Protein AF-0000000080309368 (afdb_homodimer)

Structure (mmCIF, N/CA/C/O backbone):
data_AF-0000000080309368-model_v1
#
loop_
_entity.id
_entity.type
_entity.pdbx_description
1 polymer 'Probable queuosine precursor transporter'
#
loop_
_atom_site.group_PDB
_atom_site.id
_atom_site.type_symbol
_atom_site.label_atom_id
_atom_site.label_alt_id
_atom_site.label_comp_id
_atom_site.label_asym_id
_atom_site.label_entity_id
_atom_site.label_seq_id
_atom_site.pdbx_PDB_ins_code
_atom_site.Cartn_x
_atom_site.Cartn_y
_atom_site.Cartn_z
_atom_site.occupancy
_atom_site.B_iso_or_equiv
_atom_site.auth_seq_id
_atom_site.auth_comp_id
_atom_site.auth_asym_id
_atom_site.auth_atom_id
_atom_site.pdbx_PDB_model_num
ATOM 1 N N . MET A 1 1 ? -12.594 23.281 9.625 1 36.22 1 MET A N 1
ATOM 2 C CA . MET A 1 1 ? -12.211 22.172 8.75 1 36.22 1 MET A CA 1
ATOM 3 C C . MET A 1 1 ? -10.727 21.844 8.906 1 36.22 1 MET A C 1
ATOM 5 O O . MET A 1 1 ? -9.898 22.75 9.031 1 36.22 1 MET A O 1
ATOM 9 N N . LEU A 1 2 ? -10.406 20.797 9.516 1 49.03 2 LEU A N 1
ATOM 10 C CA . LEU A 1 2 ? -8.953 20.719 9.422 1 49.03 2 LEU A CA 1
ATOM 11 C C . LEU A 1 2 ? -8.477 21.188 8.055 1 49.03 2 LEU A C 1
ATOM 13 O O . LEU A 1 2 ? -8.789 20.562 7.035 1 49.03 2 LEU A O 1
ATOM 17 N N . ARG A 1 3 ? -8.422 22.391 7.801 1 61.38 3 ARG A N 1
ATOM 18 C CA . ARG A 1 3 ? -7.91 22.984 6.57 1 61.38 3 ARG A CA 1
ATOM 19 C C . ARG A 1 3 ? -6.43 22.672 6.391 1 61.38 3 ARG A C 1
ATOM 21 O O . ARG A 1 3 ? -5.586 23.203 7.109 1 61.38 3 ARG A O 1
ATOM 28 N N . PHE A 1 4 ? -6.262 21.516 5.895 1 68.56 4 PHE A N 1
ATOM 29 C CA . PHE A 1 4 ? -4.875 21.25 5.551 1 68.56 4 PHE A CA 1
ATOM 30 C C . PHE A 1 4 ? -4.375 22.234 4.496 1 68.56 4 PHE A C 1
ATOM 32 O O . PHE A 1 4 ? -5.074 22.516 3.521 1 68.56 4 PHE A O 1
ATOM 39 N N . SER A 1 5 ? -3.322 22.891 4.891 1 76.44 5 SER A N 1
ATOM 40 C CA . SER A 1 5 ? -2.684 23.734 3.881 1 76.44 5 SER A CA 1
ATOM 41 C C . SER A 1 5 ? -2.354 22.922 2.627 1 76.44 5 SER A C 1
ATOM 43 O O . SER A 1 5 ? -2.289 21.703 2.672 1 76.44 5 SER A O 1
ATOM 45 N N . THR A 1 6 ? -2.316 23.562 1.564 1 79.94 6 THR A N 1
ATOM 46 C CA . THR A 1 6 ? -1.952 22.922 0.301 1 79.94 6 THR A CA 1
ATOM 47 C C . THR A 1 6 ? -0.625 22.188 0.431 1 79.94 6 THR A C 1
ATOM 49 O O . THR A 1 6 ? -0.449 21.109 -0.149 1 79.94 6 THR A O 1
ATOM 52 N N . ARG A 1 7 ? 0.236 22.734 1.242 1 81.56 7 ARG A N 1
ATOM 53 C CA . ARG A 1 7 ? 1.543 22.109 1.455 1 81.56 7 ARG A CA 1
ATOM 54 C C . ARG A 1 7 ? 1.411 20.781 2.193 1 81.56 7 ARG A C 1
ATOM 56 O O . ARG A 1 7 ? 2.084 19.812 1.851 1 81.56 7 ARG A O 1
ATOM 63 N N . HIS A 1 8 ? 0.5 20.75 3.131 1 84.31 8 HIS A N 1
ATOM 64 C CA . HIS A 1 8 ? 0.287 19.531 3.902 1 84.31 8 HIS A CA 1
ATOM 65 C C . HIS A 1 8 ? -0.419 18.469 3.07 1 84.31 8 HIS A C 1
ATOM 67 O O . HIS A 1 8 ? -0.085 17.281 3.154 1 84.31 8 HIS A O 1
ATOM 73 N N . GLN A 1 9 ? -1.271 18.938 2.301 1 87.62 9 GLN A N 1
ATOM 74 C CA . GLN A 1 9 ? -1.996 18.016 1.432 1 87.62 9 GLN A CA 1
ATOM 75 C C . GLN A 1 9 ? -1.067 17.406 0.393 1 87.62 9 GLN A C 1
ATOM 77 O O . GLN A 1 9 ? -1.176 16.203 0.089 1 87.62 9 GLN A O 1
ATOM 82 N N . LEU A 1 10 ? -0.213 18.25 -0.104 1 89.69 10 LEU A N 1
ATOM 83 C CA . LEU A 1 10 ? 0.753 17.75 -1.071 1 89.69 10 LEU A CA 1
ATOM 84 C C . LEU A 1 10 ? 1.652 16.688 -0.439 1 89.69 10 LEU A C 1
ATOM 86 O O . LEU A 1 10 ? 1.888 15.633 -1.03 1 89.69 10 LEU A O 1
ATOM 90 N N . PHE A 1 11 ? 2.129 16.953 0.751 1 92.31 11 PHE A N 1
ATOM 91 C CA . PHE A 1 11 ? 2.988 16 1.437 1 92.31 11 PHE A CA 1
ATOM 92 C C . PHE A 1 11 ? 2.25 14.695 1.689 1 92.31 11 PHE A C 1
ATOM 94 O O . PHE A 1 11 ? 2.812 13.609 1.507 1 92.31 11 PHE A O 1
ATOM 101 N N . LEU A 1 12 ? 1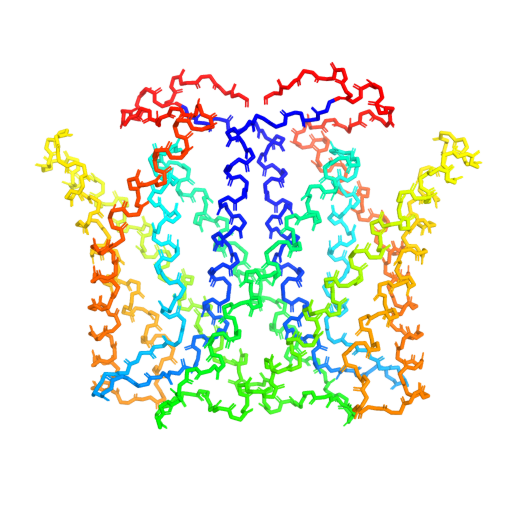.004 14.805 2.045 1 94.19 12 LEU A N 1
ATOM 102 C CA . LEU A 1 12 ? 0.164 13.641 2.301 1 94.19 12 LEU A CA 1
ATOM 103 C C . LEU A 1 12 ? 0.05 12.773 1.054 1 94.19 12 LEU A C 1
ATOM 105 O O . LEU A 1 12 ? 0.219 11.555 1.126 1 94.19 12 LEU A O 1
ATOM 109 N N . VAL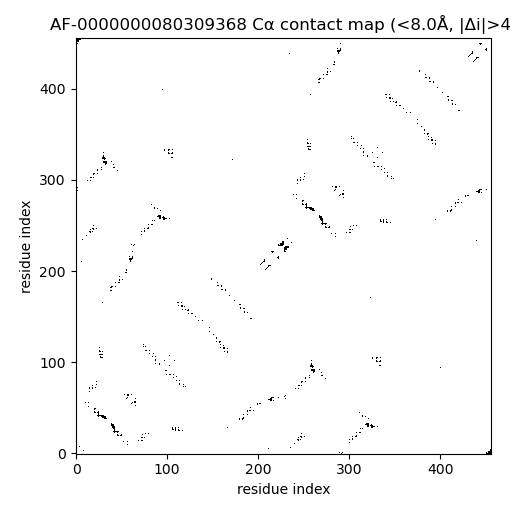 A 1 13 ? -0.15 13.352 -0.041 1 95.25 13 VAL A N 1
ATOM 110 C CA . VAL A 1 13 ? -0.325 12.633 -1.298 1 95.25 13 VAL A CA 1
ATOM 111 C C . VAL A 1 13 ? 1.005 12.023 -1.732 1 95.25 13 VAL A C 1
ATOM 113 O O . VAL A 1 13 ? 1.046 10.883 -2.209 1 95.25 13 VAL A O 1
ATOM 116 N N . LEU A 1 14 ? 2.059 12.781 -1.56 1 95.25 14 LEU A N 1
ATOM 117 C CA . LEU A 1 14 ? 3.379 12.281 -1.93 1 95.25 14 LEU A CA 1
ATOM 118 C C . LEU A 1 14 ? 3.758 11.062 -1.09 1 95.25 14 LEU A C 1
ATOM 120 O O . LEU A 1 14 ? 4.293 10.086 -1.614 1 95.25 14 LEU A O 1
ATOM 124 N N . VAL A 1 15 ? 3.439 11.07 0.188 1 96.5 15 VAL A N 1
ATOM 125 C CA . VAL A 1 15 ? 3.742 9.953 1.078 1 96.5 15 VAL A CA 1
ATOM 126 C C . VAL A 1 15 ? 2.893 8.742 0.695 1 96.5 15 VAL A C 1
ATOM 128 O O . VAL A 1 15 ? 3.396 7.617 0.636 1 96.5 15 VAL A O 1
ATOM 131 N N . ALA A 1 16 ? 1.625 8.969 0.427 1 98.06 16 ALA A N 1
ATOM 132 C CA . ALA A 1 16 ? 0.746 7.871 0.031 1 98.06 16 ALA A CA 1
ATOM 133 C C . ALA A 1 16 ? 1.231 7.219 -1.259 1 98.06 16 ALA A C 1
ATOM 135 O O . ALA A 1 16 ? 1.223 5.992 -1.381 1 98.06 16 ALA A O 1
ATOM 136 N N . LEU A 1 17 ? 1.638 8.07 -2.186 1 97.5 17 LEU A N 1
ATOM 137 C CA . LEU A 1 17 ? 2.152 7.566 -3.455 1 97.5 17 LEU A CA 1
ATOM 138 C C . LEU A 1 17 ? 3.436 6.766 -3.244 1 97.5 17 LEU A C 1
ATOM 140 O O . LEU A 1 17 ? 3.617 5.707 -3.844 1 97.5 17 LEU A O 1
ATOM 144 N N . PHE A 1 18 ? 4.285 7.285 -2.412 1 96.62 18 PHE A N 1
ATOM 145 C CA . PHE A 1 18 ? 5.535 6.598 -2.111 1 96.62 18 PHE A CA 1
ATOM 146 C C . PHE A 1 18 ? 5.27 5.238 -1.478 1 96.62 18 PHE A C 1
ATOM 148 O O . PHE A 1 18 ? 5.832 4.227 -1.904 1 96.62 18 PHE A O 1
ATOM 155 N N . VAL A 1 19 ? 4.418 5.191 -0.479 1 97.62 19 VAL A N 1
ATOM 156 C CA . VAL A 1 19 ? 4.078 3.955 0.22 1 97.62 19 VAL A CA 1
ATOM 157 C C . VAL A 1 19 ? 3.498 2.945 -0.767 1 97.62 19 VAL A C 1
ATOM 159 O O . VAL A 1 19 ? 3.873 1.771 -0.757 1 97.62 19 VAL A O 1
ATOM 162 N N . THR A 1 20 ? 2.625 3.396 -1.609 1 98.06 20 THR A N 1
ATOM 163 C CA . THR A 1 20 ? 1.987 2.525 -2.59 1 98.06 20 THR A CA 1
ATOM 164 C C . THR A 1 20 ? 3.021 1.937 -3.545 1 98.06 20 THR A C 1
ATOM 166 O O . THR A 1 20 ? 3.039 0.726 -3.779 1 98.06 20 THR A O 1
ATOM 169 N N . CYS A 1 21 ? 3.887 2.777 -4.055 1 96.88 21 CYS A N 1
ATOM 170 C CA . CYS A 1 21 ? 4.914 2.322 -4.984 1 96.88 21 CYS A CA 1
ATOM 171 C C . CYS A 1 21 ? 5.867 1.343 -4.312 1 96.88 21 CYS A C 1
ATOM 173 O O . CYS A 1 21 ? 6.238 0.326 -4.902 1 96.88 21 CYS A O 1
ATOM 175 N N . LEU A 1 22 ? 6.25 1.669 -3.113 1 95.75 22 LEU A N 1
ATOM 176 C CA . LEU A 1 22 ? 7.152 0.814 -2.348 1 95.75 22 LEU A CA 1
ATOM 177 C C . LEU A 1 22 ? 6.531 -0.559 -2.113 1 95.75 22 LEU A C 1
ATOM 179 O O . LEU A 1 22 ? 7.184 -1.583 -2.33 1 95.75 22 LEU A O 1
ATOM 183 N N . LEU A 1 23 ? 5.281 -0.583 -1.662 1 97.38 23 LEU A N 1
ATOM 184 C CA . LEU A 1 23 ? 4.594 -1.838 -1.384 1 97.38 23 LEU A CA 1
ATOM 185 C C . LEU A 1 23 ? 4.445 -2.67 -2.652 1 97.38 23 LEU A C 1
ATOM 187 O O . LEU A 1 23 ? 4.762 -3.863 -2.658 1 97.38 23 LEU A O 1
ATOM 191 N N . VAL A 1 24 ? 3.982 -2.031 -3.727 1 97.56 24 VAL A N 1
ATOM 192 C CA . VAL A 1 24 ? 3.773 -2.76 -4.973 1 97.56 24 VAL A CA 1
ATOM 193 C C . VAL A 1 24 ? 5.105 -3.299 -5.488 1 97.56 24 VAL A C 1
ATOM 195 O O . VAL A 1 24 ? 5.191 -4.445 -5.934 1 97.56 24 VAL A O 1
ATOM 198 N N . ALA A 1 25 ? 6.133 -2.486 -5.414 1 96.56 25 ALA A N 1
ATOM 199 C CA . ALA A 1 25 ? 7.457 -2.902 -5.875 1 96.56 25 ALA A CA 1
ATOM 200 C C . ALA A 1 25 ? 7.898 -4.188 -5.176 1 96.56 25 ALA A C 1
ATOM 202 O O . ALA A 1 25 ? 8.312 -5.145 -5.832 1 96.56 25 ALA A O 1
ATOM 203 N N . ASP A 1 26 ? 7.809 -4.238 -3.875 1 96.94 26 ASP A N 1
ATOM 204 C CA . ASP A 1 26 ? 8.266 -5.391 -3.105 1 96.94 26 ASP A CA 1
ATOM 205 C C . ASP A 1 26 ? 7.371 -6.602 -3.348 1 96.94 26 ASP A C 1
ATOM 207 O O . ASP A 1 26 ? 7.844 -7.742 -3.34 1 96.94 26 ASP A O 1
ATOM 211 N N . ILE A 1 27 ? 6.109 -6.352 -3.594 1 97.56 27 ILE A N 1
ATOM 212 C CA . ILE A 1 27 ? 5.145 -7.434 -3.746 1 97.56 27 ILE A CA 1
ATOM 213 C C . ILE A 1 27 ? 5.348 -8.117 -5.094 1 97.56 27 ILE A C 1
ATOM 215 O O . ILE A 1 27 ? 5.254 -9.344 -5.191 1 97.56 27 ILE A O 1
ATOM 219 N N . VAL A 1 28 ? 5.668 -7.344 -6.152 1 97.69 28 VAL A N 1
ATOM 220 C CA . VAL A 1 28 ? 5.742 -7.926 -7.488 1 97.69 28 VAL A CA 1
ATOM 221 C C . VAL A 1 28 ? 7.191 -8.273 -7.82 1 97.69 28 VAL A C 1
ATOM 223 O O . VAL A 1 28 ? 7.477 -8.836 -8.883 1 97.69 28 VAL A O 1
ATOM 226 N N . ALA A 1 29 ? 8.109 -7.992 -6.961 1 96.62 29 ALA A N 1
ATOM 227 C CA . ALA A 1 29 ? 9.539 -8.008 -7.262 1 96.62 29 ALA A CA 1
ATOM 228 C C . ALA A 1 29 ? 10.039 -9.438 -7.484 1 96.62 29 ALA A C 1
ATOM 230 O O . ALA A 1 29 ? 11.148 -9.641 -7.984 1 96.62 29 ALA A O 1
ATOM 231 N N . GLY A 1 30 ? 9.289 -10.422 -7.18 1 96.81 30 GLY A N 1
ATOM 232 C CA . GLY A 1 30 ? 9.688 -11.805 -7.371 1 96.81 30 GLY A CA 1
ATOM 233 C C . GLY A 1 30 ? 9.711 -12.227 -8.828 1 96.81 30 GLY A C 1
ATOM 234 O O . GLY A 1 30 ? 10.328 -13.227 -9.188 1 96.81 30 GLY A O 1
ATOM 235 N N . LYS A 1 31 ? 9 -11.516 -9.609 1 97.56 31 LYS A N 1
ATOM 236 C CA . LYS A 1 31 ? 9.039 -11.758 -11.055 1 97.56 31 LYS A CA 1
ATOM 237 C C . LYS A 1 31 ? 10.164 -10.969 -11.711 1 97.56 31 LYS A C 1
ATOM 239 O O . LYS A 1 31 ? 10.336 -9.773 -11.445 1 97.56 31 LYS A O 1
ATOM 244 N N . TYR A 1 32 ? 10.914 -11.68 -12.516 1 97.56 32 TYR A N 1
ATOM 245 C CA . TYR A 1 32 ? 11.992 -11.062 -13.273 1 97.56 32 TYR A CA 1
ATOM 246 C C . TYR A 1 32 ? 11.695 -11.086 -14.766 1 97.56 32 TYR A C 1
ATOM 248 O O . TYR A 1 32 ? 11.102 -12.047 -15.273 1 97.56 32 TYR A O 1
ATOM 256 N N . PHE A 1 33 ? 12.031 -10.062 -15.438 1 96 33 PHE A N 1
ATOM 257 C CA . PHE A 1 33 ? 11.852 -10.008 -16.891 1 96 33 PHE A CA 1
ATOM 258 C C . PHE A 1 33 ? 13.188 -9.789 -17.578 1 96 33 PHE A C 1
ATOM 260 O O . PHE A 1 33 ? 14.164 -9.367 -16.953 1 96 33 PHE A O 1
ATOM 267 N N . GLN A 1 34 ? 13.18 -10.141 -18.828 1 91.44 34 GLN A N 1
ATOM 268 C CA . GLN A 1 34 ? 14.422 -10.086 -19.594 1 91.44 34 GLN A CA 1
ATOM 269 C C . GLN A 1 34 ? 14.32 -9.07 -20.719 1 91.44 34 GLN A C 1
ATOM 271 O O . GLN A 1 34 ? 13.297 -8.984 -21.406 1 91.44 34 GLN A O 1
ATOM 276 N N . VAL A 1 35 ? 15.289 -8.164 -20.812 1 86.31 35 VAL A N 1
ATOM 277 C CA . VAL A 1 35 ? 15.477 -7.254 -21.938 1 86.31 35 VAL A CA 1
ATOM 278 C C . VAL A 1 35 ? 16.812 -7.559 -22.625 1 86.31 35 VAL A C 1
ATOM 280 O O . VAL A 1 35 ? 17.859 -7.098 -22.188 1 86.31 35 VAL A O 1
ATOM 283 N N . GLY A 1 36 ? 16.719 -8.297 -23.781 1 86.38 36 GLY A N 1
ATOM 284 C CA . GLY A 1 36 ? 17.938 -8.82 -24.375 1 86.38 36 GLY A CA 1
ATOM 285 C C . GLY A 1 36 ? 18.703 -9.75 -23.438 1 86.38 36 GLY A C 1
ATOM 286 O O . GLY A 1 36 ? 18.141 -10.719 -22.938 1 86.38 36 GLY A O 1
ATOM 287 N N . ALA A 1 37 ? 19.969 -9.352 -23.109 1 85.19 37 ALA A N 1
ATOM 288 C CA . ALA A 1 37 ? 20.797 -10.172 -22.234 1 85.19 37 ALA A CA 1
ATOM 289 C C . ALA A 1 37 ? 20.672 -9.711 -20.781 1 85.19 37 ALA A C 1
ATOM 291 O O . ALA A 1 37 ? 21.219 -10.336 -19.875 1 85.19 37 ALA A O 1
ATOM 292 N N . LEU A 1 38 ? 19.812 -8.805 -20.547 1 90.19 38 LEU A N 1
ATOM 293 C CA . LEU A 1 38 ? 19.719 -8.211 -19.219 1 90.19 38 LEU A CA 1
ATOM 294 C C . LEU A 1 38 ? 18.469 -8.688 -18.5 1 90.19 38 LEU A C 1
ATOM 296 O O . LEU A 1 38 ? 17.406 -8.844 -19.125 1 90.19 38 LEU A O 1
ATOM 300 N N . GLU A 1 39 ? 18.641 -9.086 -17.281 1 94.69 39 GLU A N 1
ATOM 301 C CA . GLU A 1 39 ? 17.547 -9.531 -16.422 1 94.69 39 GLU A CA 1
ATOM 302 C C . GLU A 1 39 ? 17.406 -8.633 -15.203 1 94.69 39 GLU A C 1
ATOM 304 O O . GLU A 1 39 ? 18.406 -8.227 -14.602 1 94.69 39 GLU A O 1
ATOM 309 N N . MET A 1 40 ? 16.219 -8.297 -14.922 1 94.69 40 MET A N 1
ATOM 310 C CA . MET A 1 40 ? 15.992 -7.48 -13.734 1 94.69 40 MET A CA 1
ATOM 311 C C . MET A 1 40 ? 14.602 -7.738 -13.156 1 94.69 40 MET A C 1
ATOM 313 O O . MET A 1 40 ? 13.727 -8.273 -13.836 1 94.69 40 MET A O 1
ATOM 317 N N . SER A 1 41 ? 14.453 -7.375 -11.93 1 96.31 41 SER A N 1
ATOM 318 C CA . SER A 1 41 ? 13.188 -7.555 -11.227 1 96.31 41 SER A CA 1
ATOM 319 C C . SER A 1 41 ? 12.117 -6.613 -11.766 1 96.31 41 SER A C 1
ATOM 321 O O . SER A 1 41 ? 12.398 -5.453 -12.078 1 96.31 41 SER A O 1
ATOM 323 N N . VAL A 1 42 ? 10.891 -7.125 -11.836 1 95.88 42 VAL A N 1
ATOM 324 C CA . VAL A 1 42 ? 9.766 -6.305 -12.258 1 95.88 42 VAL A CA 1
ATOM 325 C C . VAL A 1 42 ? 9.547 -5.168 -11.266 1 95.88 42 VAL A C 1
ATOM 327 O O . VAL A 1 42 ? 9.031 -4.109 -11.633 1 95.88 42 VAL A O 1
ATOM 330 N N . GLY A 1 43 ? 9.977 -5.332 -10.055 1 94.19 43 GLY A N 1
ATOM 331 C CA . GLY A 1 43 ? 9.859 -4.293 -9.039 1 94.19 43 GLY A CA 1
ATOM 332 C C . GLY A 1 43 ? 10.617 -3.029 -9.398 1 94.19 43 GLY A C 1
ATOM 333 O O . GLY A 1 43 ? 10.297 -1.948 -8.891 1 94.19 43 GLY A O 1
ATOM 334 N N . THR A 1 44 ? 11.625 -3.143 -10.25 1 90.88 44 THR A N 1
ATOM 335 C CA . THR A 1 44 ? 12.477 -2.01 -10.602 1 90.88 44 THR A CA 1
ATOM 336 C C . THR A 1 44 ? 11.703 -0.995 -11.438 1 90.88 44 THR A C 1
ATOM 338 O O . THR A 1 44 ? 12.109 0.163 -11.555 1 90.88 44 THR A O 1
ATOM 341 N N . VAL A 1 45 ? 10.57 -1.404 -11.914 1 85 45 VAL A N 1
ATOM 342 C CA . VAL A 1 45 ? 9.812 -0.539 -12.812 1 85 45 VAL A CA 1
ATOM 343 C C . VAL A 1 45 ? 9.172 0.593 -12.016 1 85 45 VAL A C 1
ATOM 345 O O . VAL A 1 45 ? 8.859 1.652 -12.562 1 85 45 VAL A O 1
ATOM 348 N N . THR A 1 46 ? 8.984 0.438 -10.711 1 89.81 46 THR A N 1
ATOM 349 C CA . THR A 1 46 ? 8.375 1.458 -9.875 1 89.81 46 THR A CA 1
ATOM 350 C C . THR A 1 46 ? 9.414 2.477 -9.406 1 89.81 46 THR A C 1
ATOM 352 O O . THR A 1 46 ? 9.055 3.555 -8.93 1 89.81 46 THR A O 1
ATOM 355 N N . PHE A 1 47 ? 10.703 2.27 -9.641 1 84.81 47 PHE A N 1
ATOM 356 C CA . PHE A 1 47 ? 11.773 3.041 -9.023 1 84.81 47 PHE A CA 1
ATOM 357 C C . PHE A 1 47 ? 11.844 4.441 -9.625 1 84.81 47 PHE A C 1
ATOM 359 O O . PHE A 1 47 ? 12.125 5.41 -8.922 1 84.81 47 PHE A O 1
ATOM 366 N N . PRO A 1 48 ? 11.562 4.609 -10.883 1 86.88 48 PRO A N 1
ATOM 367 C CA . PRO A 1 48 ? 11.508 5.98 -11.398 1 86.88 48 PRO A CA 1
ATOM 368 C C . PRO A 1 48 ? 10.555 6.871 -10.609 1 86.88 48 PRO A C 1
ATOM 370 O O . PRO A 1 48 ? 10.875 8.023 -10.32 1 86.88 48 PRO A O 1
ATOM 373 N N . ILE A 1 49 ? 9.438 6.297 -10.234 1 89 49 ILE A N 1
ATOM 374 C CA . ILE A 1 49 ? 8.453 7.055 -9.461 1 89 49 ILE A CA 1
ATOM 375 C C . ILE A 1 49 ? 9 7.348 -8.07 1 89 49 ILE A C 1
ATOM 377 O O . ILE A 1 49 ? 8.914 8.477 -7.586 1 89 49 ILE A O 1
ATOM 381 N N . ALA A 1 50 ? 9.578 6.367 -7.504 1 86.06 50 ALA A N 1
ATOM 382 C CA . ALA A 1 50 ? 10.117 6.523 -6.156 1 86.06 50 ALA A CA 1
ATOM 383 C C . ALA A 1 50 ? 11.211 7.594 -6.121 1 86.06 50 ALA A C 1
ATOM 385 O O . ALA A 1 50 ? 11.266 8.406 -5.195 1 86.06 50 ALA A O 1
ATOM 386 N N . PHE A 1 51 ? 12.039 7.637 -7.109 1 82.44 51 PHE A N 1
ATOM 387 C CA . PHE A 1 51 ? 13.109 8.625 -7.18 1 82.44 51 PHE A CA 1
ATOM 388 C C . PHE A 1 51 ? 12.547 10.023 -7.348 1 82.44 51 PHE A C 1
ATOM 390 O O . PHE A 1 51 ? 13 10.969 -6.699 1 82.44 51 PHE A O 1
ATOM 397 N N . LEU A 1 52 ? 11.625 10.086 -8.211 1 84.38 52 LEU A N 1
ATOM 398 C CA . LEU A 1 52 ? 10.984 11.375 -8.445 1 84.38 52 LEU A CA 1
ATOM 399 C C . LEU A 1 52 ? 10.344 11.898 -7.164 1 84.38 52 LEU A C 1
ATOM 401 O O . LEU A 1 52 ? 10.492 13.078 -6.824 1 84.38 52 LEU A O 1
ATOM 405 N N . LEU A 1 53 ? 9.672 11.039 -6.477 1 89.06 53 LEU A N 1
ATOM 406 C CA . LEU A 1 53 ? 9.008 11.43 -5.238 1 89.06 53 LEU A CA 1
ATOM 407 C C . LEU A 1 53 ? 10.023 11.867 -4.188 1 89.06 53 LEU A C 1
ATOM 409 O O . LEU A 1 53 ? 9.82 12.867 -3.5 1 89.06 53 LEU A O 1
ATOM 413 N N . THR A 1 54 ? 11.078 11.148 -4.078 1 83.5 54 THR A N 1
ATOM 414 C CA . THR A 1 54 ? 12.102 11.477 -3.094 1 83.5 54 THR A CA 1
ATOM 415 C C . THR A 1 54 ? 12.75 12.82 -3.41 1 83.5 54 THR A C 1
ATOM 417 O O . THR A 1 54 ? 13.008 13.617 -2.506 1 83.5 54 THR A O 1
ATOM 420 N N . ASP A 1 55 ? 12.945 13.102 -4.605 1 79.88 55 ASP A N 1
ATOM 421 C CA . ASP A 1 55 ? 13.523 14.375 -5.023 1 79.88 55 ASP A CA 1
ATOM 422 C C . ASP A 1 55 ? 12.586 15.539 -4.715 1 79.88 55 ASP A C 1
ATOM 424 O O . ASP A 1 55 ? 13.016 16.578 -4.207 1 79.88 55 ASP A O 1
ATOM 428 N N . ILE A 1 56 ? 11.383 15.352 -5.059 1 83.69 56 ILE A N 1
ATOM 429 C CA . ILE A 1 56 ? 10.383 16.391 -4.816 1 83.69 56 ILE A CA 1
ATOM 430 C C . ILE A 1 56 ? 10.281 16.672 -3.32 1 83.69 56 ILE A C 1
ATOM 432 O O . ILE A 1 56 ? 10.273 17.828 -2.9 1 83.69 56 ILE A O 1
ATOM 436 N N . VAL A 1 57 ? 10.25 15.641 -2.508 1 86.75 57 VAL A N 1
ATOM 437 C CA . VAL A 1 57 ? 10.102 15.812 -1.065 1 86.75 57 VAL A CA 1
ATOM 438 C C . VAL A 1 57 ? 11.359 16.453 -0.492 1 86.75 57 VAL A C 1
ATOM 440 O O . VAL A 1 57 ? 11.273 17.328 0.386 1 86.75 57 VAL A O 1
ATOM 443 N N . ASN A 1 58 ? 12.5 16.078 -1.01 1 79.56 58 ASN A N 1
ATOM 444 C CA . ASN A 1 58 ? 13.742 16.703 -0.568 1 79.56 58 ASN A CA 1
ATOM 445 C C . ASN A 1 58 ? 13.766 18.188 -0.896 1 79.56 58 ASN A C 1
ATOM 447 O O . ASN A 1 58 ? 14.234 19 -0.094 1 79.56 58 ASN A O 1
ATOM 451 N N . GLU A 1 59 ? 13.281 18.516 -1.992 1 77.31 59 GLU A N 1
ATOM 452 C CA . GLU A 1 59 ? 13.312 19.906 -2.475 1 77.31 59 GLU A CA 1
ATOM 453 C C . GLU A 1 59 ? 12.32 20.766 -1.712 1 77.31 59 GLU A C 1
ATOM 455 O O . GLU A 1 59 ? 12.633 21.906 -1.362 1 77.31 59 GLU A O 1
ATOM 460 N N . TYR A 1 60 ? 11.203 20.234 -1.425 1 83.12 60 TYR A N 1
ATOM 461 C CA . TYR A 1 60 ? 10.133 21.078 -0.903 1 83.12 60 TYR A CA 1
ATOM 462 C C . TYR A 1 60 ? 9.977 20.891 0.601 1 83.12 60 TYR A C 1
ATOM 464 O O . TYR A 1 60 ? 9.453 21.766 1.29 1 83.12 60 TYR A O 1
ATOM 472 N N . TYR A 1 61 ? 10.422 19.797 1.084 1 83.62 61 TYR A N 1
ATOM 473 C CA . TYR A 1 61 ? 10.211 19.516 2.5 1 83.62 61 TYR A CA 1
ATOM 474 C C . TYR A 1 61 ? 11.523 19.203 3.203 1 83.62 61 TYR A C 1
ATOM 476 O O . TYR A 1 61 ? 11.547 18.938 4.402 1 83.62 61 TYR A O 1
ATOM 484 N N . GLY A 1 62 ? 12.57 19.188 2.441 1 77.06 62 GLY A N 1
ATOM 485 C CA . GLY A 1 62 ? 13.898 19.016 3.008 1 77.06 62 GLY A CA 1
ATOM 486 C C . GLY A 1 62 ? 14.188 17.594 3.43 1 77.06 62 GLY A C 1
ATOM 487 O O . GLY A 1 62 ? 13.391 16.688 3.184 1 77.06 62 GLY A O 1
ATOM 488 N N . ARG A 1 63 ? 15.289 17.406 4.102 1 79.06 63 ARG A N 1
ATOM 489 C CA . ARG A 1 63 ? 15.773 16.094 4.527 1 79.06 63 ARG A CA 1
ATOM 490 C C . ARG A 1 63 ? 14.852 15.484 5.586 1 79.06 63 ARG A C 1
ATOM 492 O O . ARG A 1 63 ? 14.555 14.297 5.547 1 79.06 63 ARG A O 1
ATOM 499 N N . PRO A 1 64 ? 14.383 16.312 6.508 1 83.31 64 PRO A N 1
ATOM 500 C CA . PRO A 1 64 ? 13.469 15.727 7.492 1 83.31 64 PRO A CA 1
ATOM 501 C C . PRO A 1 64 ? 12.195 15.164 6.859 1 83.31 64 PRO A C 1
ATOM 503 O O . PRO A 1 64 ? 11.688 14.133 7.305 1 83.31 64 PRO A O 1
ATOM 506 N N . GLY A 1 65 ? 11.75 15.891 5.82 1 86.94 65 GLY A N 1
ATOM 507 C CA . GLY A 1 65 ? 10.586 15.383 5.109 1 86.94 65 GLY A CA 1
ATOM 508 C C . GLY A 1 65 ? 10.844 14.062 4.41 1 86.94 65 GLY A C 1
ATOM 509 O O . GLY A 1 65 ? 10.016 13.148 4.461 1 86.94 65 GLY A O 1
ATOM 510 N N . ALA A 1 66 ? 11.992 13.992 3.811 1 85.5 66 ALA A N 1
ATOM 511 C CA . ALA A 1 66 ? 12.367 12.766 3.113 1 85.5 66 ALA A CA 1
ATOM 512 C C . ALA A 1 66 ? 12.523 11.609 4.09 1 85.5 66 ALA A C 1
ATOM 514 O O . ALA A 1 66 ? 12.078 10.492 3.809 1 85.5 66 ALA A O 1
ATOM 515 N N . ARG A 1 67 ? 13.062 11.836 5.242 1 85.62 67 ARG A N 1
ATOM 516 C CA . ARG A 1 67 ? 13.234 10.82 6.27 1 85.62 67 ARG A CA 1
ATOM 517 C C . ARG A 1 67 ? 11.883 10.352 6.816 1 85.62 67 ARG A C 1
ATOM 519 O O . ARG A 1 67 ? 11.695 9.164 7.078 1 85.62 67 ARG A O 1
ATOM 526 N N . MET A 1 68 ? 11.055 11.297 6.957 1 90.44 68 MET A N 1
ATOM 527 C CA . MET A 1 68 ? 9.719 10.953 7.438 1 90.44 68 MET A CA 1
ATOM 528 C C . MET A 1 68 ? 8.984 10.078 6.426 1 90.44 68 MET A C 1
ATOM 530 O O . MET A 1 68 ? 8.391 9.062 6.793 1 90.44 68 MET A O 1
ATOM 534 N N . MET A 1 69 ? 9.07 10.453 5.184 1 93.62 69 MET A N 1
ATOM 535 C CA . MET A 1 69 ? 8.391 9.695 4.133 1 93.62 69 MET A CA 1
ATOM 536 C C . MET A 1 69 ? 8.938 8.273 4.055 1 93.62 69 MET A C 1
ATOM 538 O O . MET A 1 69 ? 8.172 7.305 4.059 1 93.62 69 MET A O 1
ATOM 542 N N . THR A 1 70 ? 10.25 8.141 4.051 1 91.81 70 THR A N 1
ATOM 543 C CA . THR A 1 70 ? 10.852 6.812 3.934 1 91.81 70 THR A CA 1
ATOM 544 C C . THR A 1 70 ? 10.617 6 5.203 1 91.81 70 THR A C 1
ATOM 546 O O . THR A 1 70 ? 10.406 4.785 5.141 1 91.81 70 THR A O 1
ATOM 549 N N . GLY A 1 71 ? 10.664 6.695 6.348 1 93.31 71 GLY A N 1
ATOM 550 C CA . GLY A 1 71 ? 10.359 6.016 7.598 1 93.31 71 GLY A CA 1
ATOM 551 C C . GLY A 1 71 ? 8.953 5.453 7.645 1 93.31 71 GLY A C 1
ATOM 552 O O . GLY A 1 71 ? 8.742 4.32 8.086 1 93.31 71 GLY A O 1
ATOM 553 N N . ILE A 1 72 ? 8.016 6.219 7.215 1 96 72 ILE A N 1
ATOM 554 C CA . ILE A 1 72 ? 6.633 5.758 7.141 1 96 72 ILE A CA 1
ATOM 555 C C . ILE A 1 72 ? 6.531 4.586 6.168 1 96 72 ILE A C 1
ATOM 557 O O . ILE A 1 72 ? 5.859 3.592 6.449 1 96 72 ILE A O 1
ATOM 561 N N . GLY A 1 73 ? 7.188 4.711 5.047 1 96.19 73 GLY A N 1
ATOM 562 C CA . GLY A 1 73 ? 7.207 3.613 4.09 1 96.19 73 GLY A CA 1
ATOM 563 C C . GLY A 1 73 ? 7.688 2.307 4.691 1 96.19 73 GLY A C 1
ATOM 564 O O . GLY A 1 73 ? 7.082 1.255 4.469 1 96.19 73 GLY A O 1
ATOM 565 N N . MET A 1 74 ? 8.719 2.381 5.504 1 96 74 MET A N 1
ATOM 566 C CA . MET A 1 74 ? 9.281 1.18 6.113 1 96 74 MET A CA 1
ATOM 567 C C . MET A 1 74 ? 8.336 0.613 7.168 1 96 74 MET A C 1
ATOM 569 O O . MET A 1 74 ? 8.164 -0.604 7.266 1 96 74 MET A O 1
ATOM 573 N N . ALA A 1 75 ? 7.762 1.477 7.918 1 97.31 75 ALA A N 1
ATOM 574 C CA . ALA A 1 75 ? 6.777 1.023 8.898 1 97.31 75 ALA A CA 1
ATOM 575 C C . ALA A 1 75 ? 5.613 0.314 8.219 1 97.31 75 ALA A C 1
ATOM 577 O O . ALA A 1 75 ? 5.121 -0.702 8.711 1 97.31 75 ALA A O 1
ATOM 578 N N . MET A 1 76 ? 5.188 0.835 7.102 1 97.81 76 MET A N 1
ATOM 579 C CA . MET A 1 76 ? 4.07 0.236 6.383 1 97.81 76 MET A CA 1
ATOM 580 C C . MET A 1 76 ? 4.469 -1.101 5.766 1 97.81 76 MET A C 1
ATOM 582 O O . MET A 1 76 ? 3.637 -1.994 5.613 1 97.81 76 MET A O 1
ATOM 586 N N . LEU A 1 77 ? 5.727 -1.21 5.402 1 97.62 77 LEU A N 1
ATOM 587 C CA . LEU A 1 77 ? 6.211 -2.502 4.934 1 97.62 77 LEU A CA 1
ATOM 588 C C . LEU A 1 77 ? 6.055 -3.568 6.012 1 97.62 77 LEU A C 1
ATOM 590 O O . LEU A 1 77 ? 5.703 -4.711 5.715 1 97.62 77 LEU A O 1
ATOM 594 N N . VAL A 1 78 ? 6.344 -3.197 7.215 1 97.88 78 VAL A N 1
ATOM 595 C CA . VAL A 1 78 ? 6.207 -4.133 8.32 1 97.88 78 VAL A CA 1
ATOM 596 C C . VAL A 1 78 ? 4.742 -4.527 8.492 1 97.88 78 VAL A C 1
ATOM 598 O O . VAL A 1 78 ? 4.426 -5.703 8.695 1 97.88 78 VAL A O 1
ATOM 601 N N . VAL A 1 79 ? 3.879 -3.562 8.398 1 97.44 79 VAL A N 1
ATOM 602 C CA . VAL A 1 79 ? 2.449 -3.832 8.492 1 97.44 79 VAL A CA 1
ATOM 603 C C . VAL A 1 79 ? 2.023 -4.773 7.367 1 97.44 79 VAL A C 1
ATOM 605 O O . VAL A 1 79 ? 1.356 -5.781 7.613 1 97.44 79 VAL A O 1
ATOM 608 N N . ALA A 1 80 ? 2.42 -4.441 6.145 1 97.44 80 ALA A N 1
ATOM 609 C CA . ALA A 1 80 ? 2.062 -5.262 4.988 1 97.44 80 ALA A CA 1
ATOM 610 C C . ALA A 1 80 ? 2.611 -6.676 5.133 1 97.44 80 ALA A C 1
ATOM 612 O O . ALA A 1 80 ? 1.916 -7.652 4.832 1 97.44 80 ALA A O 1
ATOM 613 N N . PHE A 1 81 ? 3.879 -6.758 5.617 1 96.5 81 PHE A N 1
ATOM 614 C CA . PHE A 1 81 ? 4.512 -8.047 5.867 1 96.5 81 PHE A CA 1
ATOM 615 C C . PHE A 1 81 ? 3.682 -8.883 6.832 1 96.5 81 PHE A C 1
ATOM 617 O O . PHE A 1 81 ? 3.41 -10.055 6.574 1 96.5 81 PHE A O 1
ATOM 624 N N . SER A 1 82 ? 3.299 -8.297 7.914 1 97.44 82 SER A N 1
ATOM 625 C CA . SER A 1 82 ? 2.547 -9.008 8.945 1 97.44 82 SER A CA 1
ATOM 626 C C . SER A 1 82 ? 1.206 -9.5 8.406 1 97.44 82 SER A C 1
ATOM 628 O O . SER A 1 82 ? 0.812 -10.641 8.664 1 97.44 82 SER A O 1
ATOM 630 N N . LEU A 1 83 ? 0.519 -8.734 7.652 1 96.94 83 LEU A N 1
ATOM 631 C CA . LEU A 1 83 ? -0.792 -9.086 7.117 1 96.94 83 LEU A CA 1
ATOM 632 C C . LEU A 1 83 ? -0.672 -10.18 6.062 1 96.94 83 LEU A C 1
ATOM 634 O O . LEU A 1 83 ? -1.488 -11.102 6.023 1 96.94 83 LEU A O 1
ATOM 638 N N . ILE A 1 84 ? 0.319 -10.062 5.211 1 97.44 84 ILE A N 1
ATOM 639 C CA . ILE A 1 84 ? 0.514 -11.07 4.172 1 97.44 84 ILE A CA 1
ATOM 640 C C . ILE A 1 84 ? 0.955 -12.383 4.805 1 97.44 84 ILE A C 1
ATOM 642 O O . ILE A 1 84 ? 0.521 -13.461 4.383 1 97.44 84 ILE A O 1
ATOM 646 N N . TYR A 1 85 ? 1.843 -12.258 5.812 1 97.12 85 TYR A N 1
ATOM 647 C CA . TYR A 1 85 ? 2.24 -13.461 6.535 1 97.12 85 TYR A CA 1
ATOM 648 C C . TYR A 1 85 ? 1.026 -14.164 7.137 1 97.12 85 TYR A C 1
ATOM 650 O O . TYR A 1 85 ? 0.87 -15.375 6.996 1 97.12 85 TYR A O 1
ATOM 658 N N . MET A 1 86 ? 0.175 -13.43 7.805 1 95.75 86 MET A N 1
ATOM 659 C CA . MET A 1 86 ? -1.051 -13.984 8.367 1 95.75 86 MET A CA 1
ATOM 660 C C . MET A 1 86 ? -1.915 -14.609 7.277 1 95.75 86 MET A C 1
ATOM 662 O O . MET A 1 86 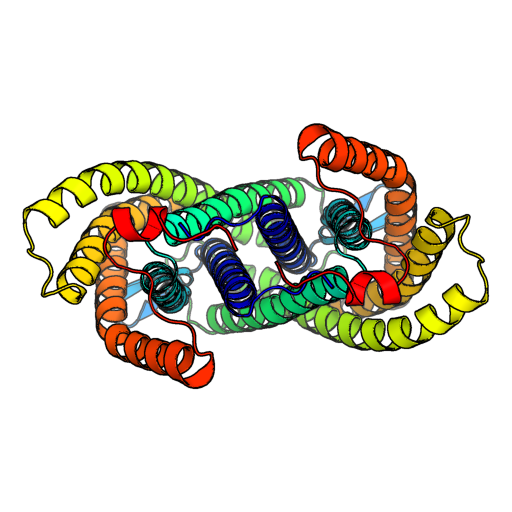? -2.471 -15.695 7.465 1 95.75 86 MET A O 1
ATOM 666 N N . SER A 1 87 ? -2.029 -13.969 6.164 1 96.38 87 SER A N 1
ATOM 667 C CA . SER A 1 87 ? -2.822 -14.445 5.035 1 96.38 87 SER A CA 1
ATOM 668 C C . SER A 1 87 ? -2.307 -15.789 4.531 1 96.38 87 SER A C 1
ATOM 670 O O . SER A 1 87 ? -3.094 -16.656 4.141 1 96.38 87 SER A O 1
ATOM 672 N N . ARG A 1 88 ? -1.029 -15.961 4.57 1 96.19 88 ARG A N 1
ATOM 673 C CA . ARG A 1 88 ? -0.408 -17.188 4.086 1 96.19 88 ARG A CA 1
ATOM 674 C C . ARG A 1 88 ? -0.707 -18.359 5.016 1 96.19 88 ARG A C 1
ATOM 676 O O . ARG A 1 88 ? -0.785 -19.516 4.574 1 96.19 88 ARG A O 1
ATOM 683 N N . THR A 1 89 ? -0.873 -18.094 6.285 1 95.5 89 THR A N 1
ATOM 684 C CA . THR A 1 89 ? -1.016 -19.172 7.27 1 95.5 89 THR A CA 1
ATOM 685 C C . THR A 1 89 ? -2.459 -19.656 7.328 1 95.5 89 THR A C 1
ATOM 687 O O . THR A 1 89 ? -2.727 -20.75 7.844 1 95.5 89 THR A O 1
ATOM 690 N N . LEU A 1 90 ? -3.406 -18.891 6.883 1 95.69 90 LEU A N 1
ATOM 691 C CA . LEU A 1 90 ? -4.809 -19.297 6.906 1 95.69 90 LEU A CA 1
ATOM 692 C C . LEU A 1 90 ? -5.059 -20.438 5.934 1 95.69 90 LEU A C 1
ATOM 694 O O . LEU A 1 90 ? -4.578 -20.406 4.797 1 95.69 90 LEU A O 1
ATOM 698 N N . PRO A 1 91 ? -5.789 -21.422 6.367 1 94.62 91 PRO A N 1
ATOM 699 C CA . PRO A 1 91 ? -6.031 -22.578 5.5 1 94.62 91 PRO A CA 1
ATOM 700 C C . PRO A 1 91 ? -6.906 -22.234 4.297 1 94.62 91 PRO A C 1
ATOM 702 O O . PRO A 1 91 ? -7.941 -21.578 4.445 1 94.62 91 PRO A O 1
ATOM 705 N N . VAL A 1 92 ? -6.512 -22.703 3.164 1 95.94 92 VAL A N 1
ATOM 706 C CA . VAL A 1 92 ? -7.215 -22.391 1.92 1 95.94 92 VAL A CA 1
ATOM 707 C C . VAL A 1 92 ? -8.477 -23.25 1.816 1 95.94 92 VAL A C 1
ATOM 709 O O . VAL A 1 92 ? -8.477 -24.406 2.223 1 95.94 92 VAL A O 1
ATOM 712 N N . SER A 1 93 ? -9.461 -22.656 1.304 1 95.75 93 SER A N 1
ATOM 713 C CA . SER A 1 93 ? -10.688 -23.391 1.012 1 95.75 93 SER A CA 1
ATOM 714 C C . SER A 1 93 ? -10.609 -24.078 -0.347 1 95.75 93 SER A C 1
ATOM 716 O O . SER A 1 93 ? -9.906 -23.609 -1.244 1 95.75 93 SER A O 1
ATOM 718 N N . ASP A 1 94 ? -11.367 -25.141 -0.521 1 91.69 94 ASP A N 1
ATOM 719 C CA . ASP A 1 94 ? -11.359 -25.906 -1.758 1 91.69 94 ASP A CA 1
ATOM 720 C C . ASP A 1 94 ? -11.867 -25.078 -2.932 1 91.69 94 ASP A C 1
ATOM 722 O O . ASP A 1 94 ? -11.391 -25.219 -4.059 1 91.69 94 ASP A O 1
ATOM 726 N N . GLY A 1 95 ? -12.68 -24.156 -2.689 1 92.12 95 GLY A N 1
ATOM 727 C CA . GLY A 1 95 ? -13.258 -23.375 -3.768 1 92.12 95 GLY A CA 1
ATOM 728 C C . GLY A 1 95 ? -12.57 -22.031 -3.951 1 92.12 95 GLY A C 1
ATOM 729 O O . GLY A 1 95 ? -13.078 -21.156 -4.668 1 92.12 95 GLY A O 1
ATOM 730 N N . SER A 1 96 ? -11.391 -21.891 -3.453 1 96.62 96 SER A N 1
ATOM 731 C CA . SER A 1 96 ? -10.695 -20.609 -3.523 1 96.62 96 SER A CA 1
ATOM 732 C C . SER A 1 96 ? -10.195 -20.328 -4.938 1 96.62 96 SER A C 1
ATOM 734 O O . SER A 1 96 ? -9.57 -21.188 -5.562 1 96.62 96 SER A O 1
ATOM 736 N N . PRO A 1 97 ? -10.414 -19.156 -5.414 1 97.19 97 PRO A N 1
ATOM 737 C CA . PRO A 1 97 ? -9.906 -18.812 -6.742 1 97.19 97 PRO A CA 1
ATOM 738 C C . PRO A 1 97 ? -8.383 -18.922 -6.832 1 97.19 97 PRO A C 1
ATOM 740 O O . PRO A 1 97 ? -7.852 -19.359 -7.859 1 97.19 97 PRO A O 1
ATOM 743 N N . VAL A 1 98 ? -7.727 -18.484 -5.82 1 97.75 98 VAL A N 1
ATOM 744 C CA . VAL A 1 98 ? -6.281 -18.641 -5.734 1 97.75 98 VAL A CA 1
ATOM 745 C C . VAL A 1 98 ? -5.938 -19.75 -4.75 1 97.75 98 VAL A C 1
ATOM 747 O O . VAL A 1 98 ? -6.289 -19.688 -3.572 1 97.75 98 VAL A O 1
ATOM 750 N N . GLY A 1 99 ? -5.27 -20.734 -5.266 1 97.25 99 GLY A N 1
ATOM 751 C CA . GLY A 1 99 ? -4.852 -21.828 -4.406 1 97.25 99 GLY A CA 1
ATOM 752 C C . GLY A 1 99 ? -3.656 -21.484 -3.539 1 97.25 99 GLY A C 1
ATOM 753 O O . GLY A 1 99 ? -3.053 -20.422 -3.695 1 97.25 99 GLY A O 1
ATOM 754 N N . GLN A 1 100 ? -3.342 -22.406 -2.646 1 97.31 100 GLN A N 1
ATOM 755 C CA . GLN A 1 100 ? -2.252 -22.188 -1.701 1 97.31 100 GLN A CA 1
ATOM 756 C C . GLN A 1 100 ? -0.905 -22.141 -2.418 1 97.31 100 GLN A C 1
ATOM 758 O O . GLN A 1 100 ? -0.04 -21.328 -2.062 1 97.31 100 GLN A O 1
ATOM 763 N N . GLU A 1 101 ? -0.736 -22.938 -3.396 1 97.44 101 GLU A N 1
ATOM 764 C CA . GLU A 1 101 ? 0.559 -23.062 -4.059 1 97.44 101 GLU A CA 1
ATOM 765 C C . GLU A 1 101 ? 0.925 -21.766 -4.789 1 97.44 101 GLU A C 1
ATOM 767 O O . GLU A 1 101 ? 1.993 -21.203 -4.555 1 97.44 101 GLU A O 1
ATOM 772 N N . PRO A 1 102 ? 0.015 -21.297 -5.668 1 98 102 PRO A N 1
ATOM 773 C CA . PRO A 1 102 ? 0.368 -20.016 -6.297 1 98 102 PRO A CA 1
ATOM 774 C C . PRO A 1 102 ? 0.494 -18.875 -5.289 1 98 102 PRO A C 1
ATOM 776 O O . PRO A 1 102 ? 1.329 -17.984 -5.457 1 98 102 PRO A O 1
ATOM 779 N N . PHE A 1 103 ? -0.334 -18.938 -4.293 1 98.44 103 PHE A N 1
ATOM 780 C CA . PHE A 1 103 ? -0.273 -17.922 -3.242 1 98.44 103 PHE A CA 1
ATOM 781 C C . PHE A 1 103 ? 1.092 -17.938 -2.564 1 98.44 103 PHE A C 1
ATOM 783 O O . PHE A 1 103 ? 1.708 -16.875 -2.387 1 98.44 103 PHE A O 1
ATOM 790 N N . ASP A 1 104 ? 1.607 -19.078 -2.252 1 97.75 104 ASP A N 1
ATOM 791 C CA . ASP A 1 104 ? 2.9 -19.219 -1.588 1 97.75 104 ASP A CA 1
ATOM 792 C C . ASP A 1 104 ? 4.047 -18.875 -2.537 1 97.75 104 ASP A C 1
ATOM 794 O O . ASP A 1 104 ? 5.07 -18.328 -2.109 1 97.75 104 ASP A O 1
ATOM 798 N N . ALA A 1 105 ? 3.881 -19.203 -3.744 1 97.31 105 ALA A N 1
ATOM 799 C CA . ALA A 1 105 ? 4.926 -18.906 -4.723 1 97.31 105 ALA A CA 1
ATOM 800 C C . ALA A 1 105 ? 5.16 -17.406 -4.844 1 97.31 105 ALA A C 1
ATOM 802 O O . ALA A 1 105 ? 6.305 -16.953 -4.875 1 97.31 105 ALA A O 1
ATOM 803 N N . VAL A 1 106 ? 4.098 -16.672 -4.875 1 98.06 106 VAL A N 1
ATOM 804 C CA . VAL A 1 106 ? 4.199 -15.234 -5.074 1 98.06 106 VAL A CA 1
ATOM 805 C C . VAL A 1 106 ? 4.57 -14.562 -3.758 1 98.06 106 VAL A C 1
ATOM 807 O O . VAL A 1 106 ? 5.57 -13.844 -3.682 1 98.06 106 VAL A O 1
ATOM 810 N N . PHE A 1 107 ? 3.836 -14.859 -2.703 1 98.19 107 PHE A N 1
ATOM 811 C CA . PHE A 1 107 ? 3.982 -14.078 -1.481 1 98.19 107 PHE A CA 1
ATOM 812 C C . PHE A 1 107 ? 5.109 -14.625 -0.616 1 98.19 107 PHE A C 1
ATOM 814 O O . PHE A 1 107 ? 5.609 -13.938 0.276 1 98.19 107 PHE A O 1
ATOM 821 N N . GLY A 1 108 ? 5.52 -15.867 -0.863 1 96.69 108 GLY A N 1
ATOM 822 C CA . GLY A 1 108 ? 6.734 -16.344 -0.224 1 96.69 108 GLY A CA 1
ATOM 823 C C . GLY A 1 108 ? 7.965 -15.547 -0.606 1 96.69 108 GLY A C 1
ATOM 824 O O . GLY A 1 108 ? 8.758 -15.172 0.257 1 96.69 108 GLY A O 1
ATOM 825 N N . ILE A 1 109 ? 8.117 -15.297 -1.854 1 96.25 109 ILE A N 1
ATOM 826 C CA . ILE A 1 109 ? 9.242 -14.508 -2.352 1 96.25 109 ILE A CA 1
ATOM 827 C C . ILE A 1 109 ? 9.086 -13.055 -1.91 1 96.25 109 ILE A C 1
ATOM 829 O O . ILE A 1 109 ? 10.078 -12.398 -1.572 1 96.25 109 ILE A O 1
ATOM 833 N N . SER A 1 110 ? 7.828 -12.578 -1.91 1 96.31 110 SER A N 1
ATOM 834 C CA . SER A 1 110 ? 7.598 -11.219 -1.439 1 96.31 110 SER A CA 1
ATOM 835 C C . SER A 1 110 ? 8.086 -11.031 -0.006 1 96.31 110 SER A C 1
ATOM 837 O O . SER A 1 110 ? 8.594 -9.969 0.352 1 96.31 110 SER A O 1
ATOM 839 N N . MET A 1 111 ? 7.91 -12.031 0.803 1 95.69 111 MET A N 1
ATOM 840 C CA . MET A 1 111 ? 8.352 -11.953 2.191 1 95.69 111 MET A CA 1
ATOM 841 C C . MET A 1 111 ? 9.867 -11.781 2.273 1 95.69 111 MET A C 1
ATOM 843 O O . MET A 1 111 ? 10.367 -11.031 3.119 1 95.69 111 MET A O 1
ATOM 847 N N . ARG A 1 112 ? 10.602 -12.438 1.403 1 95.56 112 ARG A N 1
ATOM 848 C CA . ARG A 1 112 ? 12.047 -12.266 1.325 1 95.56 112 ARG A CA 1
ATOM 849 C C . ARG A 1 112 ? 12.406 -10.82 0.98 1 95.56 112 ARG A C 1
ATOM 851 O O . ARG A 1 112 ? 13.328 -10.25 1.562 1 95.56 112 ARG A O 1
ATOM 858 N N . LEU A 1 113 ? 11.664 -10.344 0.078 1 95.38 113 LEU A N 1
ATOM 859 C CA . LEU A 1 113 ? 11.93 -8.984 -0.379 1 95.38 113 LEU A CA 1
ATOM 860 C C . LEU A 1 113 ? 11.633 -7.969 0.723 1 95.38 113 LEU A C 1
ATOM 862 O O . LEU A 1 113 ? 12.359 -6.988 0.885 1 95.38 113 LEU A O 1
ATOM 866 N N . PHE A 1 114 ? 10.547 -8.211 1.475 1 96.25 114 PHE A N 1
ATOM 867 C CA . PHE A 1 114 ? 10.211 -7.309 2.572 1 96.25 114 PHE A CA 1
ATOM 868 C C . PHE A 1 114 ? 11.352 -7.246 3.584 1 96.25 114 PHE A C 1
ATOM 870 O O . PHE A 1 114 ? 11.75 -6.16 4.008 1 96.25 114 PHE A O 1
ATOM 877 N N . VAL A 1 115 ? 11.883 -8.359 3.924 1 96.25 115 VAL A N 1
ATOM 878 C CA . VAL A 1 115 ? 12.977 -8.422 4.883 1 96.25 115 VAL A CA 1
ATOM 879 C C . VAL A 1 115 ? 14.203 -7.723 4.309 1 96.25 115 VAL A C 1
ATOM 881 O O . VAL A 1 115 ? 14.852 -6.926 4.992 1 96.25 115 VAL A O 1
ATOM 884 N N . ALA A 1 116 ? 14.531 -8.039 3.07 1 96.06 116 ALA A N 1
ATOM 885 C CA . ALA A 1 116 ? 15.672 -7.41 2.41 1 96.06 116 ALA A CA 1
ATOM 886 C C . ALA A 1 116 ? 15.516 -5.895 2.363 1 96.06 116 ALA A C 1
ATOM 888 O O . ALA A 1 116 ? 16.484 -5.156 2.58 1 96.06 116 ALA A O 1
ATOM 889 N N . SER A 1 117 ? 14.336 -5.445 2.088 1 94.5 117 SER A N 1
ATOM 890 C CA . SER A 1 117 ? 14.062 -4.012 2.02 1 94.5 117 SER A CA 1
ATOM 891 C C . SER A 1 117 ? 14.242 -3.352 3.381 1 94.5 117 SER A C 1
ATOM 893 O O . SER A 1 117 ? 14.781 -2.246 3.475 1 94.5 117 SER A O 1
ATOM 895 N N . LEU A 1 118 ? 13.781 -3.986 4.418 1 94.31 118 LEU A N 1
ATOM 896 C CA . LEU A 1 118 ? 13.953 -3.457 5.77 1 94.31 118 LEU A CA 1
ATOM 897 C C . LEU A 1 118 ? 15.422 -3.373 6.145 1 94.31 118 LEU A C 1
ATOM 899 O O . LEU A 1 118 ? 15.875 -2.371 6.707 1 94.31 118 LEU A O 1
ATOM 903 N N . VAL A 1 119 ? 16.172 -4.359 5.797 1 95.06 119 VAL A N 1
ATOM 904 C CA . VAL A 1 119 ? 17.594 -4.387 6.074 1 95.06 119 VAL A CA 1
ATOM 905 C C . VAL A 1 119 ? 18.312 -3.297 5.273 1 95.06 119 VAL A C 1
ATOM 907 O O . VAL A 1 119 ? 19.141 -2.559 5.809 1 95.06 119 VAL A O 1
ATOM 910 N N . ALA A 1 120 ? 17.969 -3.213 3.992 1 93 120 ALA A N 1
ATOM 911 C CA . ALA A 1 120 ? 18.562 -2.18 3.146 1 93 120 ALA A CA 1
ATOM 912 C C . ALA A 1 120 ? 18.297 -0.788 3.713 1 93 120 ALA A C 1
ATOM 914 O O . ALA A 1 120 ? 19.172 0.073 3.701 1 93 120 ALA A O 1
ATOM 915 N N . TYR A 1 121 ? 17.188 -0.587 4.188 1 88.25 121 TYR A N 1
ATOM 916 C CA . TYR A 1 121 ? 16.828 0.699 4.77 1 88.25 121 TYR A CA 1
ATOM 917 C C . TYR A 1 121 ? 17.672 1 6 1 88.25 121 TYR A C 1
ATOM 919 O O . TYR A 1 121 ? 18.188 2.113 6.156 1 88.25 121 TYR A O 1
ATOM 927 N N . LEU A 1 122 ? 17.766 0.076 6.887 1 87.56 122 LEU A N 1
ATOM 928 C CA . LEU A 1 122 ? 18.547 0.258 8.102 1 87.56 122 LEU A CA 1
ATOM 929 C C . LEU A 1 122 ? 20 0.575 7.777 1 87.56 122 LEU A C 1
ATOM 931 O O . LEU A 1 122 ? 20.594 1.456 8.391 1 87.56 122 LEU A O 1
ATOM 935 N N . ILE A 1 123 ? 20.531 -0.064 6.797 1 87.19 123 ILE A N 1
ATOM 936 C CA . ILE A 1 123 ? 21.922 0.175 6.383 1 87.19 123 ILE A CA 1
ATOM 937 C C . ILE A 1 123 ? 22.031 1.561 5.75 1 87.19 123 ILE A C 1
ATOM 939 O O . ILE A 1 123 ? 23 2.287 6 1 87.19 123 ILE A O 1
ATOM 943 N N . SER A 1 124 ? 21.047 1.894 4.945 1 76.75 124 SER A N 1
ATOM 944 C CA . SER A 1 124 ? 21.062 3.178 4.254 1 76.75 124 SER A CA 1
ATOM 945 C C . SER A 1 124 ? 20.984 4.34 5.238 1 76.75 124 SER A C 1
ATOM 947 O O . SER A 1 124 ? 21.578 5.398 5.004 1 76.75 124 SER A O 1
ATOM 949 N N . GLN A 1 125 ? 20.219 4.148 6.289 1 72.62 125 GLN A N 1
ATOM 950 C CA . GLN A 1 125 ? 20.141 5.176 7.32 1 72.62 125 GLN A CA 1
ATOM 951 C C . GLN A 1 125 ? 21.5 5.445 7.945 1 72.62 125 GLN A C 1
ATOM 953 O O . GLN A 1 125 ? 21.828 6.59 8.266 1 72.62 125 GLN A O 1
ATOM 958 N N . ILE A 1 126 ? 22.234 4.43 8.023 1 73.12 126 ILE A N 1
ATOM 959 C CA . ILE A 1 126 ? 23.562 4.539 8.594 1 73.12 126 ILE A CA 1
ATOM 960 C C . ILE A 1 126 ? 24.5 5.219 7.594 1 73.12 126 ILE A C 1
ATOM 962 O O . ILE A 1 126 ? 25.281 6.094 7.965 1 73.12 126 ILE A O 1
ATOM 966 N N . VAL A 1 127 ? 24.375 4.859 6.367 1 70.75 127 VAL A N 1
ATOM 967 C CA . VAL A 1 127 ? 25.234 5.406 5.32 1 70.75 127 VAL A CA 1
ATOM 968 C C . VAL A 1 127 ? 24.922 6.891 5.129 1 70.75 127 VAL A C 1
ATOM 970 O O . VAL A 1 127 ? 25.844 7.695 4.918 1 70.75 127 VAL A O 1
ATOM 973 N N . ASP A 1 128 ? 23.688 7.223 5.141 1 63.06 128 ASP A N 1
ATOM 974 C CA . ASP A 1 128 ? 23.25 8.602 4.945 1 63.06 128 ASP A CA 1
ATOM 975 C C . ASP A 1 128 ? 23.75 9.508 6.062 1 63.06 128 ASP A C 1
ATOM 977 O O . ASP A 1 128 ? 24.141 10.648 5.812 1 63.06 128 ASP A O 1
ATOM 981 N N . ILE A 1 129 ? 23.641 9.047 7.164 1 56.31 129 ILE A N 1
ATOM 982 C CA . ILE A 1 129 ? 24.172 9.82 8.281 1 56.31 129 ILE A CA 1
ATOM 983 C C . ILE A 1 129 ? 25.656 10.117 8.055 1 56.31 129 ILE A C 1
ATOM 985 O O . ILE A 1 129 ? 26.125 11.219 8.328 1 56.31 129 ILE A O 1
ATOM 989 N N . HIS A 1 130 ? 26.203 9.32 7.43 1 56.09 130 HIS A N 1
ATOM 990 C CA . HIS A 1 130 ? 27.641 9.477 7.227 1 56.09 130 HIS A CA 1
ATOM 991 C C . HIS A 1 130 ? 27.938 10.234 5.934 1 56.09 130 HIS A C 1
ATOM 993 O O . HIS A 1 130 ? 28.906 10.984 5.855 1 56.09 130 HIS A O 1
ATOM 999 N N . ALA A 1 131 ? 27.141 9.961 4.871 1 54.31 131 ALA A N 1
ATOM 1000 C CA . ALA A 1 131 ? 27.344 10.641 3.596 1 54.31 131 ALA A CA 1
ATOM 1001 C C . ALA A 1 131 ? 27.078 12.141 3.723 1 54.31 131 ALA A C 1
ATOM 1003 O O . ALA A 1 131 ? 27.703 12.953 3.045 1 54.31 131 ALA A O 1
ATOM 1004 N N . PHE A 1 132 ? 26.031 12.547 4.398 1 49.41 132 PHE A N 1
ATOM 1005 C CA . PHE A 1 132 ? 25.766 13.961 4.621 1 49.41 132 PHE A CA 1
ATOM 1006 C C . PHE A 1 132 ? 27.031 14.68 5.098 1 49.41 132 PHE A C 1
ATOM 1008 O O . PHE A 1 132 ? 27.328 15.781 4.637 1 49.41 132 PHE A O 1
ATOM 1015 N N . HIS A 1 133 ? 27.641 14.078 5.902 1 48.25 133 HIS A N 1
ATOM 1016 C CA . HIS A 1 133 ? 28.859 14.711 6.395 1 48.25 133 HIS A CA 1
ATOM 1017 C C . HIS A 1 133 ? 29.906 14.805 5.293 1 48.25 133 HIS A C 1
ATOM 1019 O O . HIS A 1 133 ? 30.672 15.766 5.246 1 48.25 133 HIS A O 1
ATOM 1025 N N . PHE A 1 134 ? 29.766 13.961 4.492 1 47.97 134 PHE A N 1
ATOM 1026 C CA . PHE A 1 134 ? 30.781 13.922 3.453 1 47.97 134 PHE A CA 1
ATOM 1027 C C . PHE A 1 134 ? 30.484 14.922 2.348 1 47.97 134 PHE A C 1
ATOM 1029 O O . PHE A 1 134 ? 31.375 15.633 1.886 1 47.97 134 PHE A O 1
ATOM 1036 N N . VAL A 1 135 ? 29.281 14.891 1.855 1 49.91 135 VAL A N 1
ATOM 1037 C CA . VAL A 1 135 ? 28.969 15.742 0.712 1 49.91 135 VAL A CA 1
ATOM 1038 C C . VAL A 1 135 ? 28.906 17.203 1.154 1 49.91 135 VAL A C 1
ATOM 1040 O O . VAL A 1 135 ? 29.25 18.109 0.386 1 49.91 135 VAL A O 1
ATOM 1043 N N . LYS A 1 136 ? 28.297 17.438 2.297 1 48.88 136 LYS A N 1
ATOM 1044 C CA . LYS A 1 136 ? 28.375 18.812 2.764 1 48.88 136 LYS A CA 1
ATOM 1045 C C . LYS A 1 136 ? 29.812 19.328 2.707 1 48.88 136 LYS A C 1
ATOM 1047 O O . LYS A 1 136 ? 30.031 20.516 2.439 1 48.88 136 LYS A O 1
ATOM 1052 N N . GLY A 1 137 ? 30.641 18.469 2.998 1 44.72 137 GLY A N 1
ATOM 1053 C CA . GLY A 1 137 ? 32 18.922 3.031 1 44.72 137 GLY A CA 1
ATOM 1054 C C . GLY A 1 137 ? 32.562 19.219 1.654 1 44.72 137 GLY A C 1
ATOM 1055 O O . GLY A 1 137 ? 33.406 20.125 1.498 1 44.72 137 GLY A O 1
ATOM 1056 N N . ILE A 1 138 ? 32.25 18.359 0.793 1 46.38 138 ILE A N 1
ATOM 1057 C CA . ILE A 1 138 ? 33 18.5 -0.451 1 46.38 138 ILE A CA 1
ATOM 1058 C C . ILE A 1 138 ? 32.344 19.547 -1.339 1 46.38 138 ILE A C 1
ATOM 1060 O O . ILE A 1 138 ? 33 20.156 -2.186 1 46.38 138 ILE A O 1
ATOM 1064 N N . THR A 1 139 ? 31.078 19.484 -1.609 1 48.88 139 THR A N 1
ATOM 1065 C CA . THR A 1 139 ? 30.547 20.344 -2.662 1 48.88 139 THR A CA 1
ATOM 1066 C C . THR A 1 139 ? 29.938 21.625 -2.072 1 48.88 139 THR A C 1
ATOM 1068 O O . THR A 1 139 ? 29.125 21.562 -1.15 1 48.88 139 THR A O 1
ATOM 1071 N N . GLU A 1 140 ? 30.578 22.719 -2.164 1 45.12 140 GLU A N 1
ATOM 1072 C CA . GLU A 1 140 ? 29.953 2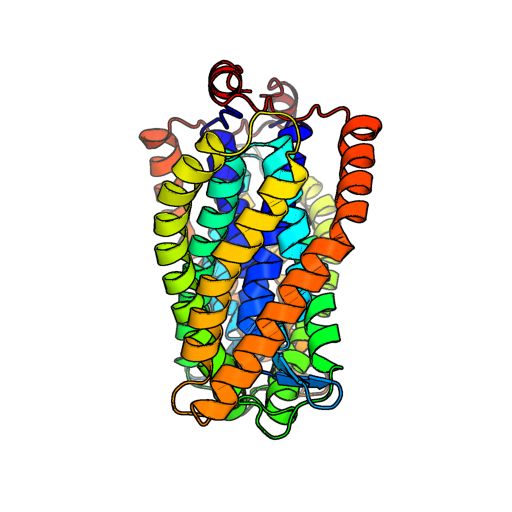4.016 -1.974 1 45.12 140 GLU A CA 1
ATOM 1073 C C . GLU A 1 140 ? 28.547 24.047 -2.559 1 45.12 140 GLU A C 1
ATOM 1075 O O . GLU A 1 140 ? 28.188 23.172 -3.359 1 45.12 140 GLU A O 1
ATOM 1080 N N . SER A 1 141 ? 27.5 25.094 -2.248 1 44.5 141 SER A N 1
ATOM 1081 C CA . SER A 1 141 ? 26.094 25.391 -2.479 1 44.5 141 SER A CA 1
ATOM 1082 C C . SER A 1 141 ? 25.703 25.156 -3.934 1 44.5 141 SER A C 1
ATOM 1084 O O . SER A 1 141 ? 24.516 25.109 -4.266 1 44.5 141 SER A O 1
ATOM 1086 N N . LYS A 1 142 ? 26.578 25.25 -4.91 1 46.69 142 LYS A N 1
ATOM 1087 C CA . LYS A 1 142 ? 26.125 25.641 -6.246 1 46.69 142 LYS A CA 1
ATOM 1088 C C . LYS A 1 142 ? 25.703 24.422 -7.062 1 46.69 142 LYS A C 1
ATOM 1090 O O . LYS A 1 142 ? 25.062 24.547 -8.102 1 46.69 142 LYS A O 1
ATOM 1095 N N . HIS A 1 143 ? 26.094 23.234 -6.859 1 53.59 143 HIS A N 1
ATOM 1096 C CA . HIS A 1 143 ? 25.703 22.219 -7.82 1 53.59 143 HIS A CA 1
ATOM 1097 C C . HIS A 1 143 ? 24.875 21.125 -7.152 1 53.59 143 HIS A C 1
ATOM 1099 O O . HIS A 1 143 ? 25.344 20.016 -6.953 1 53.59 143 HIS A O 1
ATOM 1105 N N . LEU A 1 144 ? 23.719 21.422 -6.691 1 52.78 144 LEU A N 1
ATOM 1106 C CA . LEU A 1 144 ? 22.734 20.625 -5.969 1 52.78 144 LEU A CA 1
ATOM 1107 C C . LEU A 1 144 ? 22.375 19.359 -6.73 1 52.78 144 LEU A C 1
ATOM 1109 O O . LEU A 1 144 ? 22.203 18.297 -6.125 1 52.78 144 LEU A O 1
ATOM 1113 N N . TRP A 1 145 ? 22.469 19.484 -8.047 1 57.31 145 TRP A N 1
ATOM 1114 C CA . TRP A 1 145 ? 22.078 18.344 -8.852 1 57.31 145 TRP A CA 1
ATOM 1115 C C . TRP A 1 145 ? 23.109 17.219 -8.742 1 57.31 145 TRP A C 1
ATOM 1117 O O . TRP A 1 145 ? 22.75 16.031 -8.695 1 57.31 145 TRP A O 1
ATOM 1127 N N . LEU A 1 146 ? 24.375 17.609 -8.711 1 59.25 146 LEU A N 1
ATOM 1128 C CA . LEU A 1 146 ? 25.438 16.609 -8.625 1 59.25 146 LEU A CA 1
ATOM 1129 C C . LEU A 1 146 ? 25.391 15.883 -7.289 1 59.25 146 LEU A C 1
ATOM 1131 O O . LEU A 1 146 ? 25.656 14.68 -7.223 1 59.25 146 LEU A O 1
ATOM 1135 N N . ARG A 1 147 ? 24.984 16.609 -6.324 1 60.94 147 ARG A N 1
ATOM 1136 C CA . ARG A 1 147 ? 24.875 16.016 -4.996 1 60.94 147 ARG A CA 1
ATOM 1137 C C . ARG A 1 147 ? 23.719 15.008 -4.945 1 60.94 147 ARG A C 1
ATOM 1139 O O . ARG A 1 147 ? 23.844 13.938 -4.348 1 60.94 147 ARG A O 1
ATOM 1146 N N . ALA A 1 148 ? 22.781 15.414 -5.688 1 62.56 148 ALA A N 1
ATOM 1147 C CA . ALA A 1 148 ? 21.609 14.555 -5.695 1 62.56 148 ALA A CA 1
ATOM 1148 C C . ALA A 1 148 ? 21.891 13.242 -6.43 1 62.56 148 ALA A C 1
ATOM 1150 O O . ALA A 1 148 ? 21.531 12.164 -5.945 1 62.56 148 ALA A O 1
ATOM 1151 N N . ILE A 1 149 ? 22.578 13.305 -7.523 1 68.25 149 ILE A N 1
ATOM 1152 C CA . ILE A 1 149 ? 22.875 12.117 -8.312 1 68.25 149 ILE A CA 1
ATOM 1153 C C . ILE A 1 149 ? 23.938 11.273 -7.609 1 68.25 149 ILE A C 1
ATOM 1155 O O . ILE A 1 149 ? 23.844 10.039 -7.594 1 68.25 149 ILE A O 1
ATOM 1159 N N . GLY A 1 150 ? 24.922 11.93 -7.051 1 70.06 150 GLY A N 1
ATOM 1160 C CA . GLY A 1 150 ? 25.969 11.219 -6.336 1 70.06 150 GLY A CA 1
ATOM 1161 C C . GLY A 1 150 ? 25.453 10.469 -5.121 1 70.06 150 GLY A C 1
ATOM 1162 O O . GLY A 1 150 ? 25.797 9.305 -4.918 1 70.06 150 GLY A O 1
ATOM 1163 N N . SER A 1 151 ? 24.672 11.125 -4.348 1 67.88 151 SER A N 1
ATOM 1164 C CA . SER A 1 151 ? 24.094 10.484 -3.17 1 67.88 151 SER A CA 1
ATOM 1165 C C . SER A 1 151 ? 23.203 9.305 -3.557 1 67.88 151 SER A C 1
ATOM 1167 O O . SER A 1 151 ? 23.234 8.266 -2.9 1 67.88 151 SER A O 1
ATOM 1169 N N . THR A 1 152 ? 22.422 9.477 -4.633 1 71.44 152 THR A N 1
ATOM 1170 C CA . THR A 1 152 ? 21.578 8.398 -5.121 1 71.44 152 THR A CA 1
ATOM 1171 C C . THR A 1 152 ? 22.422 7.219 -5.598 1 71.44 152 THR A C 1
ATOM 1173 O O . THR A 1 152 ? 22.125 6.066 -5.281 1 71.44 152 THR A O 1
ATOM 1176 N N . ALA A 1 153 ? 23.484 7.531 -6.293 1 79.31 153 ALA A N 1
ATOM 1177 C CA . ALA A 1 153 ? 24.344 6.48 -6.828 1 79.31 153 ALA A CA 1
ATOM 1178 C C . ALA A 1 153 ? 24.938 5.629 -5.707 1 79.31 153 ALA A C 1
ATOM 1180 O O . ALA A 1 153 ? 24.984 4.402 -5.812 1 79.31 153 ALA A O 1
ATOM 1181 N N . VAL A 1 154 ? 25.312 6.219 -4.633 1 79.25 154 VAL A N 1
ATOM 1182 C CA . VAL A 1 154 ? 25.953 5.508 -3.527 1 79.25 154 VAL A CA 1
ATOM 1183 C C . VAL A 1 154 ? 24.891 4.734 -2.74 1 79.25 154 VAL A C 1
ATOM 1185 O O . VAL A 1 154 ? 25.094 3.561 -2.414 1 79.25 154 VAL A O 1
ATOM 1188 N N . SER A 1 155 ? 23.828 5.328 -2.445 1 77 155 SER A N 1
ATOM 1189 C CA . SER A 1 155 ? 22.797 4.68 -1.655 1 77 155 SER A CA 1
ATOM 1190 C C . SER A 1 155 ? 22.172 3.506 -2.41 1 77 155 SER A C 1
ATOM 1192 O O . SER A 1 155 ? 21.797 2.504 -1.803 1 77 155 SER A O 1
ATOM 1194 N N . GLN A 1 156 ? 22.109 3.621 -3.699 1 85.56 156 GLN A N 1
ATOM 1195 C CA . GLN A 1 156 ? 21.453 2.59 -4.5 1 85.56 156 GLN A CA 1
ATOM 1196 C C . GLN A 1 156 ? 22.328 1.349 -4.621 1 85.56 156 GLN A C 1
ATOM 1198 O O . GLN A 1 156 ? 21.828 0.248 -4.863 1 85.56 156 GLN A O 1
ATOM 1203 N N . VAL A 1 157 ? 23.688 1.561 -4.469 1 89.5 157 VAL A N 1
ATOM 1204 C CA . VAL A 1 157 ? 24.547 0.383 -4.492 1 89.5 157 VAL A CA 1
ATOM 1205 C C . VAL A 1 157 ? 24.156 -0.563 -3.357 1 89.5 157 VAL A C 1
ATOM 1207 O O . VAL A 1 157 ? 23.969 -1.762 -3.576 1 89.5 157 VAL A O 1
ATOM 1210 N N . VAL A 1 158 ? 24.031 -0.017 -2.176 1 88.44 158 VAL A N 1
ATOM 1211 C CA . VAL A 1 158 ? 23.719 -0.811 -0.993 1 88.44 158 VAL A CA 1
ATOM 1212 C C . VAL A 1 158 ? 22.312 -1.387 -1.125 1 88.44 158 VAL A C 1
ATOM 1214 O O . VAL A 1 158 ? 22.094 -2.584 -0.911 1 88.44 158 VAL A O 1
ATOM 1217 N N . ASP A 1 159 ? 21.422 -0.586 -1.499 1 89.38 159 ASP A N 1
ATOM 1218 C CA . ASP A 1 159 ? 20.031 -1.017 -1.614 1 89.38 159 ASP A CA 1
ATOM 1219 C C . ASP A 1 159 ? 19.891 -2.143 -2.635 1 89.38 159 ASP A C 1
ATOM 1221 O O . ASP A 1 159 ? 19.312 -3.193 -2.332 1 89.38 159 ASP A O 1
ATOM 1225 N N . THR A 1 160 ? 20.453 -1.932 -3.811 1 92.94 160 THR A N 1
ATOM 1226 C CA . THR A 1 160 ? 20.297 -2.9 -4.891 1 92.94 160 THR A CA 1
ATOM 1227 C C . THR A 1 160 ? 21 -4.211 -4.543 1 92.94 160 THR A C 1
ATOM 1229 O O . THR A 1 160 ? 20.484 -5.293 -4.824 1 92.94 160 THR A O 1
ATOM 1232 N N . PHE A 1 161 ? 22.141 -4.066 -3.926 1 95.38 161 PHE A N 1
ATOM 1233 C CA . PHE A 1 161 ? 22.891 -5.254 -3.531 1 95.38 161 PHE A CA 1
ATOM 1234 C C . PHE A 1 161 ? 22.109 -6.074 -2.514 1 95.38 161 PHE A C 1
ATOM 1236 O O . PHE A 1 161 ? 21.906 -7.281 -2.693 1 95.38 161 PHE A O 1
ATOM 1243 N N . VAL A 1 162 ? 21.609 -5.473 -1.472 1 95.44 162 VAL A N 1
ATOM 1244 C CA . VAL A 1 162 ? 20.938 -6.16 -0.377 1 95.44 162 VAL A CA 1
ATOM 1245 C C . VAL A 1 162 ? 19.625 -6.777 -0.882 1 95.44 162 VAL A C 1
ATOM 1247 O O . VAL A 1 162 ? 19.312 -7.926 -0.564 1 95.44 162 VAL A O 1
ATOM 1250 N N . VAL A 1 163 ? 18.953 -6.102 -1.694 1 93.38 163 VAL A N 1
ATOM 1251 C CA . VAL A 1 163 ? 17.656 -6.566 -2.156 1 93.38 163 VAL A CA 1
ATOM 1252 C C . VAL A 1 163 ? 17.828 -7.707 -3.156 1 93.38 163 VAL A C 1
ATOM 1254 O O . VAL A 1 163 ? 17.125 -8.719 -3.096 1 93.38 163 VAL A O 1
ATOM 1257 N N . THR A 1 164 ? 18.781 -7.535 -4.086 1 96.12 164 THR A N 1
ATOM 1258 C CA . THR A 1 164 ? 19 -8.57 -5.082 1 96.12 164 THR A CA 1
ATOM 1259 C C . THR A 1 164 ? 19.516 -9.852 -4.43 1 96.12 164 THR A C 1
ATOM 1261 O O . THR A 1 164 ? 19 -10.938 -4.699 1 96.12 164 THR A O 1
ATOM 1264 N N . PHE A 1 165 ? 20.422 -9.719 -3.541 1 96.38 165 PHE A N 1
ATOM 1265 C CA . PHE A 1 165 ? 20.938 -10.898 -2.85 1 96.38 165 PHE A CA 1
ATOM 1266 C C . PHE A 1 165 ? 19.891 -11.469 -1.895 1 96.38 165 PHE A C 1
ATOM 1268 O O . PHE A 1 165 ? 19.766 -12.688 -1.76 1 96.38 165 PHE A O 1
ATOM 1275 N N . GLY A 1 166 ? 19.219 -10.609 -1.177 1 95.31 166 GLY A N 1
ATOM 1276 C CA . GLY A 1 166 ? 18.188 -11.055 -0.264 1 95.31 166 GLY A CA 1
ATOM 1277 C C . GLY A 1 166 ? 17.094 -11.852 -0.949 1 95.31 166 GLY A C 1
ATOM 1278 O O . GLY A 1 166 ? 16.578 -12.82 -0.385 1 95.31 166 GLY A O 1
ATOM 1279 N N . CYS A 1 167 ? 16.766 -11.477 -2.15 1 93.69 167 CYS A N 1
ATOM 1280 C CA . CYS A 1 167 ? 15.688 -12.133 -2.885 1 93.69 167 CYS A CA 1
ATOM 1281 C C . CYS A 1 167 ? 16.172 -13.422 -3.533 1 93.69 167 CYS A C 1
ATOM 1283 O O . CYS A 1 167 ? 15.484 -14.445 -3.484 1 93.69 167 CYS A O 1
ATOM 1285 N N . LEU A 1 168 ? 17.406 -13.508 -4.113 1 96.75 168 LEU A N 1
ATOM 1286 C CA . LEU A 1 168 ? 17.781 -14.555 -5.059 1 96.75 168 LEU A CA 1
ATOM 1287 C C . LEU A 1 168 ? 18.734 -15.562 -4.414 1 96.75 168 LEU A C 1
ATOM 1289 O O . LEU A 1 168 ? 18.969 -16.641 -4.965 1 96.75 168 LEU A O 1
ATOM 1293 N N . ALA A 1 169 ? 19.234 -15.188 -3.236 1 96.44 169 ALA A N 1
ATOM 1294 C CA . ALA A 1 169 ? 20.156 -16.125 -2.584 1 96.44 169 ALA A CA 1
ATOM 1295 C C . ALA A 1 169 ? 19.5 -17.484 -2.404 1 96.44 169 ALA A C 1
ATOM 1297 O O . ALA A 1 169 ? 18.375 -17.594 -1.936 1 96.44 169 ALA A O 1
ATOM 1298 N N . GLY A 1 170 ? 20.25 -18.562 -2.797 1 95.75 170 GLY A N 1
ATOM 1299 C CA . GLY A 1 170 ? 19.734 -19.922 -2.689 1 95.75 170 GLY A CA 1
ATOM 1300 C C . GLY A 1 170 ? 18.859 -20.328 -3.861 1 95.75 170 GLY A C 1
ATOM 1301 O O . GLY A 1 170 ? 18.547 -21.5 -4.023 1 95.75 170 GLY A O 1
ATOM 1302 N N . LEU A 1 171 ? 18.516 -19.422 -4.715 1 95.06 171 LEU A N 1
ATOM 1303 C CA . LEU A 1 171 ? 17.641 -19.703 -5.848 1 95.06 171 LEU A CA 1
ATOM 1304 C C . LEU A 1 171 ? 18.391 -19.594 -7.164 1 95.06 171 LEU A C 1
ATOM 1306 O O . LEU A 1 171 ? 18.016 -20.219 -8.156 1 95.06 171 LEU A O 1
ATOM 1310 N N . ARG A 1 172 ? 19.406 -18.703 -7.137 1 95.81 172 ARG A N 1
ATOM 1311 C CA . ARG A 1 172 ? 20.25 -18.484 -8.312 1 95.81 172 ARG A CA 1
ATOM 1312 C C . ARG A 1 172 ? 21.734 -18.547 -7.941 1 95.81 172 ARG A C 1
ATOM 1314 O O . ARG A 1 172 ? 22.094 -18.359 -6.781 1 95.81 172 ARG A O 1
ATOM 1321 N N . SER A 1 173 ? 22.578 -18.781 -8.953 1 96.69 173 SER A N 1
ATOM 1322 C CA . SER A 1 173 ? 24.031 -18.781 -8.727 1 96.69 173 SER A CA 1
ATOM 1323 C C . SER A 1 173 ? 24.531 -17.391 -8.367 1 96.69 173 SER A C 1
ATOM 1325 O O . SER A 1 173 ? 23.938 -16.391 -8.758 1 96.69 173 SER A O 1
ATOM 1327 N N . THR A 1 174 ? 25.609 -17.328 -7.641 1 96.94 174 THR A N 1
ATOM 1328 C CA . THR A 1 174 ? 26.203 -16.062 -7.238 1 96.94 174 THR A CA 1
ATOM 1329 C C . THR A 1 174 ? 26.594 -15.234 -8.461 1 96.94 174 THR A C 1
ATOM 1331 O O . THR A 1 174 ? 26.422 -14.008 -8.469 1 96.94 174 THR A O 1
ATOM 1334 N N . SER A 1 175 ? 27.047 -15.898 -9.477 1 96.31 175 SER A N 1
ATOM 1335 C CA . SER A 1 175 ? 27.406 -15.203 -10.711 1 96.31 175 SER A CA 1
ATOM 1336 C C . SER A 1 175 ? 26.188 -14.547 -11.352 1 96.31 175 SER A C 1
ATOM 1338 O O . SER A 1 175 ? 26.234 -13.398 -11.781 1 96.31 175 SER A O 1
ATOM 1340 N N . ASP A 1 176 ? 25.078 -15.258 -11.359 1 95 176 ASP A N 1
ATOM 1341 C CA . ASP A 1 176 ? 23.828 -14.711 -11.906 1 95 176 ASP A CA 1
ATOM 1342 C C . ASP A 1 176 ? 23.344 -13.516 -11.086 1 95 176 ASP A C 1
ATOM 1344 O O . ASP A 1 176 ? 22.906 -12.516 -11.648 1 95 176 ASP A O 1
ATOM 1348 N N . ILE A 1 177 ? 23.516 -13.664 -9.797 1 97.06 177 ILE A N 1
ATOM 1349 C CA . ILE A 1 177 ? 23.047 -12.617 -8.891 1 97.06 177 ILE A CA 1
ATOM 1350 C C . ILE A 1 177 ? 23.859 -11.344 -9.117 1 97.06 177 ILE A C 1
ATOM 1352 O O . ILE A 1 177 ? 23.297 -10.242 -9.148 1 97.06 177 ILE A O 1
ATOM 1356 N N . LEU A 1 178 ? 25.109 -11.461 -9.328 1 96.56 178 LEU A N 1
ATOM 1357 C CA . LEU A 1 178 ? 25.969 -10.305 -9.539 1 96.56 178 LEU A CA 1
ATOM 1358 C C . LEU A 1 178 ? 25.656 -9.617 -10.859 1 96.56 178 LEU A C 1
ATOM 1360 O O . LEU A 1 178 ? 25.703 -8.391 -10.953 1 96.56 178 LEU A O 1
ATOM 1364 N N . VAL A 1 179 ? 25.328 -10.406 -11.844 1 95.19 179 VAL A N 1
ATOM 1365 C CA . VAL A 1 179 ? 24.953 -9.836 -13.133 1 95.19 179 VAL A CA 1
ATOM 1366 C C . VAL A 1 179 ? 23.641 -9.07 -13 1 95.19 179 VAL A C 1
ATOM 1368 O O . VAL A 1 179 ? 23.516 -7.953 -13.508 1 95.19 179 VAL A O 1
ATOM 1371 N N . ILE A 1 180 ? 22.719 -9.688 -12.305 1 96.25 180 ILE A N 1
ATOM 1372 C CA . ILE A 1 180 ? 21.422 -9.047 -12.102 1 96.25 180 ILE A CA 1
ATOM 1373 C C . ILE A 1 180 ? 21.594 -7.785 -11.266 1 96.25 180 ILE A C 1
ATOM 1375 O O . ILE A 1 180 ? 20.953 -6.762 -11.531 1 96.25 180 ILE A O 1
ATOM 1379 N N . PHE A 1 181 ? 22.406 -7.883 -10.25 1 96.5 181 PHE A N 1
ATOM 1380 C CA . PHE A 1 181 ? 22.75 -6.715 -9.445 1 96.5 181 PHE A CA 1
ATOM 1381 C C . PHE A 1 181 ? 23.297 -5.594 -10.32 1 96.5 181 PHE A C 1
ATOM 1383 O O . PHE A 1 181 ? 22.812 -4.457 -10.25 1 96.5 181 PHE A O 1
ATOM 1390 N N . GLY A 1 182 ? 24.234 -5.887 -11.148 1 95.56 182 GLY A N 1
ATOM 1391 C CA . GLY A 1 182 ? 24.812 -4.895 -12.031 1 95.56 182 GLY A CA 1
ATOM 1392 C C . GLY A 1 182 ? 23.812 -4.277 -12.984 1 95.56 182 GLY A C 1
ATOM 1393 O O . GLY A 1 182 ? 23.781 -3.061 -13.172 1 95.56 182 GLY A O 1
ATOM 1394 N N . THR A 1 183 ? 23.031 -5.113 -13.547 1 94.62 183 THR A N 1
ATOM 1395 C CA . THR A 1 183 ? 22.031 -4.645 -14.508 1 94.62 183 THR A CA 1
ATOM 1396 C C . THR A 1 183 ? 21 -3.756 -13.812 1 94.62 183 THR A C 1
ATOM 1398 O O . THR A 1 183 ? 20.625 -2.701 -14.336 1 94.62 183 THR A O 1
ATOM 1401 N N . SER A 1 184 ? 20.516 -4.199 -12.648 1 94.25 184 SER A N 1
ATOM 1402 C CA . SER A 1 184 ? 19.531 -3.436 -11.906 1 94.25 184 SER A CA 1
ATOM 1403 C C . SER A 1 184 ? 20.078 -2.092 -11.453 1 94.25 184 SER A C 1
ATOM 1405 O O . SER A 1 184 ? 19.391 -1.07 -11.523 1 94.25 184 SER A O 1
ATOM 1407 N N . TYR A 1 185 ? 21.312 -2.123 -11 1 93.19 185 TYR A N 1
ATOM 1408 C CA . TYR A 1 185 ? 21.969 -0.895 -10.555 1 93.19 185 TYR A CA 1
ATOM 1409 C C . TYR A 1 185 ? 22.125 0.089 -11.703 1 93.19 185 TYR A C 1
ATOM 1411 O O . TYR A 1 185 ? 21.812 1.273 -11.562 1 93.19 185 TYR A O 1
ATOM 1419 N N . LEU A 1 186 ? 22.609 -0.39 -12.789 1 92.12 186 LEU A N 1
ATOM 1420 C CA . LEU A 1 186 ? 22.797 0.455 -13.961 1 92.12 186 LEU A CA 1
ATOM 1421 C C . LEU A 1 186 ? 21.484 1.048 -14.43 1 92.12 186 LEU A C 1
ATOM 1423 O O . LEU A 1 186 ? 21.406 2.225 -14.789 1 92.12 186 LEU A O 1
ATOM 1427 N N . TYR A 1 187 ? 20.484 0.283 -14.43 1 91.75 187 TYR A N 1
ATOM 1428 C CA . TYR A 1 187 ? 19.172 0.761 -14.805 1 91.75 187 TYR A CA 1
ATOM 1429 C C . TYR A 1 187 ? 18.719 1.897 -13.891 1 91.75 187 TYR A C 1
ATOM 1431 O O . TYR A 1 187 ? 18.234 2.928 -14.367 1 91.75 187 TYR A O 1
ATOM 1439 N N . LYS A 1 188 ? 18.875 1.711 -12.633 1 89.12 188 LYS A N 1
ATOM 1440 C CA . LYS A 1 188 ? 18.438 2.713 -11.664 1 89.12 188 LYS A CA 1
ATOM 1441 C C . LYS A 1 188 ? 19.188 4.027 -11.852 1 89.12 188 LYS A C 1
ATOM 1443 O O . LYS A 1 188 ? 18.594 5.105 -11.789 1 89.12 188 LYS A O 1
ATOM 1448 N N . ILE A 1 189 ? 20.422 3.945 -12.141 1 87.75 189 ILE A N 1
ATOM 1449 C CA . ILE A 1 189 ? 21.234 5.145 -12.328 1 87.75 189 ILE A CA 1
ATOM 1450 C C . ILE A 1 189 ? 20.812 5.855 -13.609 1 87.75 189 ILE A C 1
ATOM 1452 O O . ILE A 1 189 ? 20.688 7.082 -13.633 1 87.75 189 ILE A O 1
ATOM 1456 N N . ILE A 1 190 ? 20.594 5.098 -14.648 1 89.25 190 ILE A N 1
ATOM 1457 C CA . ILE A 1 190 ? 20.188 5.672 -15.93 1 89.25 190 ILE A CA 1
ATOM 1458 C C . ILE A 1 190 ? 18.828 6.371 -15.773 1 89.25 190 ILE A C 1
ATOM 1460 O O . ILE A 1 190 ? 18.656 7.504 -16.234 1 89.25 190 ILE A O 1
ATOM 1464 N N . VAL A 1 191 ? 17.969 5.707 -15.094 1 86.31 191 VAL A N 1
ATOM 1465 C CA . VAL A 1 191 ? 16.641 6.266 -14.898 1 86.31 191 VAL A CA 1
ATOM 1466 C C . VAL A 1 191 ? 16.719 7.512 -14.023 1 86.31 191 VAL A C 1
ATOM 1468 O O . VAL A 1 191 ? 16.047 8.508 -14.281 1 86.31 191 VAL A O 1
ATOM 1471 N N . ALA A 1 192 ? 17.547 7.445 -13.023 1 82.06 192 ALA A N 1
ATOM 1472 C CA . ALA A 1 192 ? 17.719 8.594 -12.133 1 82.06 192 ALA A CA 1
ATOM 1473 C C . ALA A 1 192 ? 18.219 9.812 -12.906 1 82.06 192 ALA A C 1
ATOM 1475 O O . ALA A 1 192 ? 17.734 10.93 -12.688 1 82.06 192 ALA A O 1
ATOM 1476 N N . VAL A 1 193 ? 19.109 9.617 -13.789 1 83 193 VAL A N 1
ATOM 1477 C CA . VAL A 1 193 ? 19.672 10.695 -14.594 1 83 193 VAL A CA 1
ATOM 1478 C C . VAL A 1 193 ? 18.609 11.195 -15.586 1 83 193 VAL A C 1
ATOM 1480 O O . VAL A 1 193 ? 18.453 12.398 -15.773 1 83 193 VAL A O 1
ATOM 1483 N N . MET A 1 194 ? 17.828 10.281 -16.141 1 85.62 194 MET A N 1
ATOM 1484 C CA . MET A 1 194 ? 16.844 10.617 -17.172 1 85.62 194 MET A CA 1
ATOM 1485 C C . MET A 1 194 ? 15.656 11.359 -16.562 1 85.62 194 MET A C 1
ATOM 1487 O O . MET A 1 194 ? 14.969 12.102 -17.266 1 85.62 194 MET A O 1
ATOM 1491 N N . LEU A 1 195 ? 15.453 11.148 -15.344 1 80.69 195 LEU A N 1
ATOM 1492 C CA . LEU A 1 195 ? 14.289 11.734 -14.695 1 80.69 195 LEU A CA 1
ATOM 1493 C C . LEU A 1 195 ? 14.578 13.156 -14.227 1 80.69 195 LEU A C 1
ATOM 1495 O O . LEU A 1 195 ? 13.672 13.875 -13.805 1 80.69 195 LEU A O 1
ATOM 1499 N N . THR A 1 196 ? 15.75 13.602 -14.344 1 75.81 196 THR A N 1
ATOM 1500 C CA . THR A 1 196 ? 16.156 14.922 -13.883 1 75.81 196 THR A CA 1
ATOM 1501 C C . THR A 1 196 ? 15.305 16 -14.531 1 75.81 196 THR A C 1
ATOM 1503 O O . THR A 1 196 ? 14.805 16.906 -13.844 1 75.81 196 THR A O 1
ATOM 1506 N N . PRO A 1 197 ? 14.992 15.914 -15.797 1 78.69 197 PRO A N 1
ATOM 1507 C CA . PRO A 1 197 ? 14.125 16.938 -16.391 1 78.69 197 PRO A CA 1
ATOM 1508 C C . PRO A 1 197 ? 12.711 16.922 -15.805 1 78.69 197 PRO A C 1
ATOM 1510 O O . PRO A 1 197 ? 12.062 17.969 -15.719 1 78.69 197 PRO A O 1
ATOM 1513 N N . LEU A 1 198 ? 12.273 15.758 -15.422 1 81.06 198 LEU A N 1
ATOM 1514 C CA . LEU A 1 198 ? 10.93 15.633 -14.859 1 81.06 198 LEU A CA 1
ATOM 1515 C C . LEU A 1 198 ? 10.852 16.297 -13.492 1 81.06 198 LEU A C 1
ATOM 1517 O O . LEU A 1 198 ? 9.797 16.797 -13.102 1 81.06 198 LEU A O 1
ATOM 1521 N N . VAL A 1 199 ? 11.898 16.297 -12.883 1 75.5 199 VAL A N 1
ATOM 1522 C CA . VAL A 1 199 ? 11.953 16.969 -11.586 1 75.5 199 VAL A CA 1
ATOM 1523 C C . VAL A 1 199 ? 11.766 18.469 -11.773 1 75.5 199 VAL A C 1
ATOM 1525 O O . VAL A 1 199 ? 11.07 19.125 -10.984 1 75.5 199 VAL A O 1
ATOM 1528 N N . TYR A 1 200 ? 12.297 18.953 -12.836 1 76.19 200 TYR A N 1
ATOM 1529 C CA . TYR A 1 200 ? 12.164 20.375 -13.125 1 76.19 200 TYR A CA 1
ATOM 1530 C C . TYR A 1 200 ? 10.719 20.719 -13.484 1 76.19 200 TYR A C 1
ATOM 1532 O O . TYR A 1 200 ? 10.219 21.781 -13.102 1 76.19 200 TYR A O 1
ATOM 1540 N N . VAL A 1 201 ? 10.172 19.812 -14.172 1 79.06 201 VAL A N 1
ATOM 1541 C CA . VAL A 1 201 ? 8.773 20.031 -14.531 1 79.06 201 VAL A CA 1
ATOM 1542 C C . VAL A 1 201 ? 7.91 20.016 -13.266 1 79.06 201 VAL A C 1
ATOM 1544 O O . VAL A 1 201 ? 7.027 20.859 -13.102 1 79.06 201 VAL A O 1
ATOM 1547 N N . ALA A 1 202 ? 8.188 19.094 -12.398 1 80.62 202 ALA A N 1
ATOM 1548 C CA . ALA A 1 202 ? 7.461 19.016 -11.133 1 80.62 202 ALA A CA 1
ATOM 1549 C C . ALA A 1 202 ? 7.668 20.281 -10.305 1 80.62 202 ALA A C 1
ATOM 1551 O O . ALA A 1 202 ? 6.734 20.766 -9.664 1 80.62 202 ALA A O 1
ATOM 1552 N N . HIS A 1 203 ? 8.773 20.766 -10.414 1 77.81 203 HIS A N 1
ATOM 1553 C CA . HIS A 1 203 ? 9.094 22.016 -9.727 1 77.81 203 HIS A CA 1
ATOM 1554 C C . HIS A 1 203 ? 8.227 23.156 -10.227 1 77.81 203 HIS A C 1
ATOM 1556 O O . HIS A 1 203 ? 7.672 23.922 -9.422 1 77.81 203 HIS A O 1
ATOM 1562 N N . ASP A 1 204 ? 8.188 23.234 -11.469 1 80 204 ASP A N 1
ATOM 1563 C CA . ASP A 1 204 ? 7.402 24.297 -12.07 1 80 204 ASP A CA 1
ATOM 1564 C C . ASP A 1 204 ? 5.926 24.172 -11.703 1 80 204 ASP A C 1
ATOM 1566 O O . ASP A 1 204 ? 5.285 25.172 -11.352 1 80 204 ASP A O 1
ATOM 1570 N N . LEU A 1 205 ? 5.488 22.984 -11.664 1 80.44 205 LEU A N 1
ATOM 1571 C CA . LEU A 1 205 ? 4.082 22.75 -11.352 1 80.44 205 LEU A CA 1
ATOM 1572 C C . LEU A 1 205 ? 3.785 23.078 -9.891 1 80.44 205 LEU A C 1
ATOM 1574 O O . LEU A 1 205 ? 2.773 23.703 -9.586 1 80.44 205 LEU A O 1
ATOM 1578 N N . ILE A 1 206 ? 4.66 22.734 -9.086 1 81.5 206 ILE A N 1
ATOM 1579 C CA . ILE A 1 206 ? 4.445 22.906 -7.652 1 81.5 206 ILE A CA 1
ATOM 1580 C C . ILE A 1 206 ? 4.621 24.375 -7.285 1 81.5 206 ILE A C 1
ATOM 1582 O O . ILE A 1 206 ? 3.783 24.953 -6.586 1 81.5 206 ILE A O 1
ATOM 1586 N N . THR A 1 207 ? 5.613 24.984 -7.816 1 79.56 207 THR A N 1
ATOM 1587 C CA . THR A 1 207 ? 5.906 26.375 -7.465 1 79.56 207 THR A CA 1
ATOM 1588 C C . THR A 1 207 ? 4.949 27.328 -8.18 1 79.56 207 THR A C 1
ATOM 1590 O O . THR A 1 207 ? 4.398 28.234 -7.566 1 79.56 207 THR A O 1
ATOM 1593 N N . ARG A 1 208 ? 4.754 27.078 -9.359 1 79 208 ARG A N 1
ATOM 1594 C CA . ARG A 1 208 ? 3.971 28.031 -10.148 1 79 208 ARG A CA 1
ATOM 1595 C C . ARG A 1 208 ? 2.475 27.797 -9.953 1 79 208 ARG A C 1
ATOM 1597 O O . ARG A 1 208 ? 1.705 28.75 -9.828 1 79 208 ARG A O 1
ATOM 1604 N N . ARG A 1 209 ? 2.121 26.562 -9.836 1 72.25 209 ARG A N 1
ATOM 1605 C CA . ARG A 1 209 ? 0.688 26.297 -9.828 1 72.25 209 ARG A CA 1
ATOM 1606 C C . ARG A 1 209 ? 0.157 26.188 -8.406 1 72.25 209 ARG A C 1
ATOM 1608 O O . ARG A 1 209 ? -0.978 26.594 -8.133 1 72.25 209 ARG A O 1
ATOM 1615 N N . MET A 1 210 ? 0.995 25.734 -7.551 1 75.19 210 MET A N 1
ATOM 1616 C CA . MET A 1 210 ? 0.502 25.531 -6.191 1 75.19 210 MET A CA 1
ATOM 1617 C C . MET A 1 210 ? 1.013 26.641 -5.262 1 75.19 210 MET A C 1
ATOM 1619 O O . MET A 1 210 ? 0.559 26.75 -4.125 1 75.19 210 MET A O 1
ATOM 1623 N N . GLY A 1 211 ? 1.936 27.375 -5.789 1 76 211 GLY A N 1
ATOM 1624 C CA . GLY A 1 211 ? 2.449 28.5 -5.031 1 76 211 GLY A CA 1
ATOM 1625 C C . GLY A 1 211 ? 3.275 28.094 -3.828 1 76 211 GLY A C 1
ATOM 1626 O O . GLY A 1 211 ? 3.314 28.797 -2.822 1 76 211 GLY A O 1
ATOM 1627 N N . ILE A 1 212 ? 3.779 26.906 -3.838 1 76.06 212 ILE A N 1
ATOM 1628 C CA . ILE A 1 212 ? 4.594 26.406 -2.734 1 76.06 212 ILE A CA 1
ATOM 1629 C C . ILE A 1 212 ? 6.07 26.688 -3.018 1 76.06 212 ILE A C 1
ATOM 1631 O O . ILE A 1 212 ? 6.582 26.328 -4.082 1 76.06 212 ILE A O 1
ATOM 1635 N N . GLU A 1 213 ? 6.77 27.328 -2.174 1 75.31 213 GLU A N 1
ATOM 1636 C CA . GLU A 1 213 ? 8.188 27.625 -2.344 1 75.31 213 GLU A CA 1
ATOM 1637 C C . GLU A 1 213 ? 9.062 26.5 -1.825 1 75.31 213 GLU A C 1
ATOM 1639 O O . GLU A 1 213 ? 8.703 25.812 -0.866 1 75.31 213 GLU A O 1
ATOM 1644 N N . PRO A 1 214 ? 10.164 26.312 -2.52 1 73.69 214 PRO A N 1
ATOM 1645 C CA . PRO A 1 214 ? 11.094 25.281 -2.062 1 73.69 214 PRO A CA 1
ATOM 1646 C C . PRO A 1 214 ? 11.602 25.531 -0.647 1 73.69 214 PRO A C 1
ATOM 1648 O O . PRO A 1 214 ? 11.602 26.672 -0.181 1 73.69 214 PRO A O 1
ATOM 1651 N N . ALA A 1 215 ? 11.852 24.422 0.058 1 68.31 215 ALA A N 1
ATOM 1652 C CA . ALA A 1 215 ? 12.406 24.531 1.404 1 68.31 215 ALA A CA 1
ATOM 1653 C C . ALA A 1 215 ? 13.797 25.156 1.378 1 68.31 215 ALA A C 1
ATOM 1655 O O . ALA A 1 215 ? 14.555 24.984 0.42 1 68.31 215 ALA A O 1
ATOM 1656 N N . PRO A 1 216 ? 14.031 26.094 2.334 1 60.81 216 PRO A N 1
ATOM 1657 C CA . PRO A 1 216 ? 15.391 26.609 2.377 1 60.81 216 PRO A CA 1
ATOM 1658 C C . PRO A 1 216 ? 16.453 25.516 2.535 1 60.81 216 PRO A C 1
ATOM 1660 O O . PRO A 1 216 ? 16.203 24.516 3.199 1 60.81 216 PRO A O 1
ATOM 1663 N N . HIS A 1 217 ? 17.359 25.438 1.717 1 56.81 217 HIS A N 1
ATOM 1664 C CA . HIS A 1 217 ? 18.375 24.406 1.713 1 56.81 217 HIS A CA 1
ATOM 1665 C C . HIS A 1 217 ? 19.25 24.484 2.967 1 56.81 217 HIS A C 1
ATOM 1667 O O . HIS A 1 217 ? 19.984 23.547 3.279 1 56.81 217 HIS A O 1
ATOM 1673 N N . ASP A 1 218 ? 19.188 25.562 3.666 1 52.41 218 ASP A N 1
ATOM 1674 C CA . ASP A 1 218 ? 19.938 25.688 4.914 1 52.41 218 ASP A CA 1
ATOM 1675 C C . ASP A 1 218 ? 19.141 25.156 6.094 1 52.41 218 ASP A C 1
ATOM 1677 O O . ASP A 1 218 ? 18 25.562 6.316 1 52.41 218 ASP A O 1
ATOM 1681 N N . GLU A 1 219 ? 19.578 24.031 6.656 1 54.97 219 GLU A N 1
ATOM 1682 C CA . GLU A 1 219 ? 18.922 23.359 7.773 1 54.97 219 GLU A CA 1
ATOM 1683 C C . GLU A 1 219 ? 18.516 24.359 8.859 1 54.97 219 GLU A C 1
ATOM 1685 O O . GLU A 1 219 ? 17.484 24.188 9.508 1 54.97 219 GLU A O 1
ATOM 1690 N N . ARG A 1 220 ? 19.344 25.359 9.07 1 51.31 220 ARG A N 1
ATOM 1691 C CA . ARG A 1 220 ? 19.109 26.375 10.094 1 51.31 220 ARG A CA 1
ATOM 1692 C C . ARG A 1 220 ? 17.875 27.203 9.766 1 51.31 220 ARG A C 1
ATOM 1694 O O . ARG A 1 220 ? 17.078 27.5 10.656 1 51.31 220 ARG A O 1
ATOM 1701 N N . GLU A 1 221 ? 17.844 27.391 8.523 1 52.56 221 GLU A N 1
ATOM 1702 C CA . GLU A 1 221 ? 16.688 28.156 8.094 1 52.56 221 GLU A CA 1
ATOM 1703 C C . GLU A 1 221 ? 15.406 27.328 8.148 1 52.56 221 GLU A C 1
ATOM 1705 O O . GLU A 1 221 ? 14.328 27.844 8.461 1 52.56 221 GLU A O 1
ATOM 1710 N N . LEU A 1 222 ? 15.562 26.047 7.93 1 55.97 222 LEU A N 1
ATOM 1711 C CA . LEU A 1 222 ? 14.422 25.141 7.969 1 55.97 222 LEU A CA 1
ATOM 1712 C C . LEU A 1 222 ? 13.867 25.031 9.383 1 55.97 222 LEU A C 1
ATOM 1714 O O . LEU A 1 222 ? 12.648 25 9.586 1 55.97 222 LEU A O 1
ATOM 1718 N N . ALA A 1 223 ? 14.75 25.031 10.305 1 53.66 223 ALA A N 1
ATOM 1719 C CA . ALA A 1 223 ? 14.406 24.906 11.719 1 53.66 223 ALA A CA 1
ATOM 1720 C C . ALA A 1 223 ? 13.703 26.156 12.219 1 53.66 223 ALA A C 1
ATOM 1722 O O . ALA A 1 223 ? 12.914 26.094 13.164 1 53.66 223 ALA A O 1
ATOM 1723 N N . ALA A 1 224 ? 13.953 27.234 11.578 1 49.75 224 ALA A N 1
ATOM 1724 C CA . ALA A 1 224 ? 13.445 28.531 12.039 1 49.75 224 ALA A CA 1
ATOM 1725 C C . ALA A 1 224 ? 12.039 28.781 11.516 1 49.75 224 ALA A C 1
ATOM 1727 O O . ALA A 1 224 ? 11.375 29.734 11.93 1 49.75 224 ALA A O 1
ATOM 1728 N N . MET A 1 225 ? 11.641 27.875 10.57 1 55.19 225 MET A N 1
ATOM 1729 C CA . MET A 1 225 ? 10.32 28.109 9.984 1 55.19 225 MET A CA 1
ATOM 1730 C C . MET A 1 225 ? 9.219 27.75 10.969 1 55.19 225 MET A C 1
ATOM 1732 O O . MET A 1 225 ? 9.289 26.719 11.641 1 55.19 225 MET A O 1
ATOM 1736 N N . PRO A 1 226 ? 8.312 28.547 11.258 1 51.84 226 PRO A N 1
ATOM 1737 C CA . PRO A 1 226 ? 7.23 28.297 12.219 1 51.84 226 PRO A CA 1
ATOM 1738 C C . PRO A 1 226 ? 6.426 27.047 11.891 1 51.84 226 PRO A C 1
ATOM 1740 O O . PRO A 1 226 ? 6.305 26.672 10.727 1 51.84 226 PRO A O 1
ATOM 1743 N N . ALA A 1 227 ? 6.266 26.203 12.859 1 53.03 227 ALA A N 1
ATOM 1744 C CA . ALA A 1 227 ? 5.352 25.078 12.734 1 53.03 227 ALA A CA 1
ATOM 1745 C C . ALA A 1 227 ? 4.008 25.531 12.164 1 53.03 227 ALA A C 1
ATOM 1747 O O . ALA A 1 227 ? 3.445 26.531 12.602 1 53.03 227 ALA A O 1
ATOM 1748 N N . GLU A 1 228 ? 3.562 25.109 10.883 1 48.59 228 GLU A N 1
ATOM 1749 C CA . GLU A 1 228 ? 2.24 25.484 10.391 1 48.59 228 GLU A CA 1
ATOM 1750 C C . GLU A 1 228 ? 1.183 24.484 10.82 1 48.59 228 GLU A C 1
ATOM 1752 O O . GLU A 1 228 ? 1.471 23.281 10.938 1 48.59 228 GLU A O 1
ATOM 1757 N N . MET B 1 1 ? 11.375 24.062 9.961 1 36.75 1 MET B N 1
ATOM 1758 C CA . MET B 1 1 ? 11.109 22.641 9.82 1 36.75 1 MET B CA 1
ATOM 1759 C C . MET B 1 1 ? 9.641 22.391 9.469 1 36.75 1 MET B C 1
ATOM 1761 O O . MET B 1 1 ? 8.75 23.047 10.016 1 36.75 1 MET B O 1
ATOM 1765 N N . LEU B 1 2 ? 9.367 22.078 8.281 1 49.38 2 LEU B N 1
ATOM 1766 C CA . LEU B 1 2 ? 7.926 21.844 8.266 1 49.38 2 LEU B CA 1
ATOM 1767 C C . LEU B 1 2 ? 7.473 21.141 9.547 1 49.38 2 LEU B C 1
ATOM 1769 O O . LEU B 1 2 ? 7.863 20 9.797 1 49.38 2 LEU B O 1
ATOM 1773 N N . ARG B 1 3 ? 7.363 21.797 10.602 1 61.47 3 ARG B N 1
ATOM 1774 C CA . ARG B 1 3 ? 6.863 21.266 11.867 1 61.47 3 ARG B CA 1
ATOM 1775 C C . ARG B 1 3 ? 5.41 20.828 11.742 1 61.47 3 ARG B C 1
ATOM 1777 O O . ARG B 1 3 ? 4.508 21.656 11.617 1 61.47 3 ARG B O 1
ATOM 1784 N N . PHE B 1 4 ? 5.324 19.656 11.266 1 69 4 PHE B N 1
ATOM 1785 C CA . PHE B 1 4 ? 3.969 19.125 11.273 1 69 4 PHE B CA 1
ATOM 1786 C C . PHE B 1 4 ? 3.439 19.016 12.695 1 69 4 PHE B C 1
ATOM 1788 O O . PHE B 1 4 ? 4.145 18.547 13.594 1 69 4 PHE B O 1
ATOM 1795 N N . SER B 1 5 ? 2.34 19.688 12.875 1 76.56 5 SER B N 1
ATOM 1796 C CA . SER B 1 5 ? 1.681 19.5 14.164 1 76.56 5 SER B CA 1
ATOM 1797 C C . SER B 1 5 ? 1.431 18.031 14.445 1 76.56 5 SER B C 1
ATOM 1799 O O . SER B 1 5 ? 1.443 17.203 13.523 1 76.56 5 SER B O 1
ATOM 1801 N N . THR B 1 6 ? 1.368 17.688 15.633 1 79.81 6 THR B N 1
ATOM 1802 C CA . THR B 1 6 ? 1.073 16.328 16.047 1 79.81 6 THR B CA 1
ATOM 1803 C C . THR B 1 6 ? -0.21 15.82 15.383 1 79.81 6 THR B C 1
ATOM 1805 O O . THR B 1 6 ? -0.306 14.656 15.008 1 79.81 6 THR B O 1
ATOM 1808 N N . ARG B 1 7 ? -1.126 16.719 15.195 1 81.5 7 ARG B N 1
ATOM 1809 C CA . ARG B 1 7 ? -2.398 16.375 14.578 1 81.5 7 ARG B CA 1
ATOM 1810 C C . ARG B 1 7 ? -2.205 16 13.109 1 81.5 7 ARG B C 1
ATOM 1812 O O . ARG B 1 7 ? -2.812 15.047 12.625 1 81.5 7 ARG B O 1
ATOM 1819 N N . HIS B 1 8 ? -1.312 16.703 12.461 1 84.25 8 HIS B N 1
ATOM 1820 C CA . HIS B 1 8 ? -1.044 16.438 11.047 1 84.25 8 HIS B CA 1
ATOM 1821 C C . HIS B 1 8 ? -0.254 15.141 10.875 1 84.25 8 HIS B C 1
ATOM 1823 O O . HIS B 1 8 ? -0.519 14.367 9.961 1 84.25 8 HIS B O 1
ATOM 1829 N N . GLN B 1 9 ? 0.594 14.969 11.773 1 87.69 9 GLN B N 1
ATOM 1830 C CA . GLN B 1 9 ? 1.395 13.75 11.734 1 87.69 9 GLN B CA 1
ATOM 1831 C C . GLN B 1 9 ? 0.531 12.516 11.977 1 87.69 9 GLN B C 1
ATOM 1833 O O . GLN B 1 9 ? 0.719 11.484 11.336 1 87.69 9 GLN B O 1
ATOM 1838 N N . LEU B 1 10 ? -0.36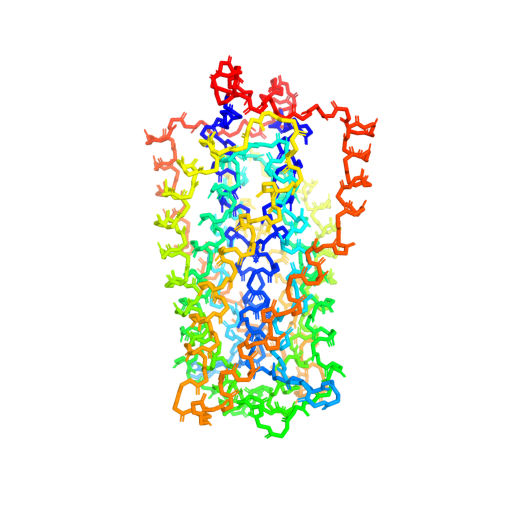5 12.695 12.914 1 89.69 10 LEU B N 1
ATOM 1839 C CA . LEU B 1 10 ? -1.272 11.594 13.195 1 89.69 10 LEU B CA 1
ATOM 1840 C C . LEU B 1 10 ? -2.123 11.266 11.969 1 89.69 10 LEU B C 1
ATOM 1842 O O . LEU B 1 10 ? -2.279 10.094 11.617 1 89.69 10 LEU B O 1
ATOM 1846 N N . PHE B 1 11 ? -2.65 12.273 11.328 1 92.38 11 PHE B N 1
ATOM 1847 C CA . PHE B 1 11 ? -3.469 12.055 10.141 1 92.38 11 PHE B CA 1
ATOM 1848 C C . PHE B 1 11 ? -2.658 11.375 9.039 1 92.38 11 PHE B C 1
ATOM 1850 O O . PHE B 1 11 ? -3.148 10.461 8.375 1 92.38 11 PHE B O 1
ATOM 1857 N N . LEU B 1 12 ? -1.433 11.797 8.906 1 94.25 12 LEU B N 1
ATOM 1858 C CA . LEU B 1 12 ? -0.53 11.227 7.91 1 94.25 12 LEU B CA 1
ATOM 1859 C C . LEU B 1 12 ? -0.333 9.734 8.156 1 94.25 12 LEU B C 1
ATOM 1861 O O . LEU B 1 12 ? -0.426 8.93 7.219 1 94.25 12 LEU B O 1
ATOM 1865 N N . VAL B 1 13 ? -0.144 9.359 9.336 1 95.25 13 VAL B N 1
ATOM 1866 C CA . VAL B 1 13 ? 0.105 7.969 9.695 1 95.25 13 VAL B CA 1
ATOM 1867 C C . VAL B 1 13 ? -1.175 7.152 9.523 1 95.25 13 VAL B C 1
ATOM 1869 O O . VAL B 1 13 ? -1.136 6.02 9.031 1 95.25 13 VAL B O 1
ATOM 1872 N N . LEU B 1 14 ? -2.27 7.734 9.914 1 95.25 14 LEU B N 1
ATOM 1873 C CA . LEU B 1 14 ? -3.547 7.043 9.781 1 95.25 14 LEU B CA 1
ATOM 1874 C C . LEU B 1 14 ? -3.871 6.785 8.312 1 95.25 14 LEU B C 1
ATOM 1876 O O . LEU B 1 14 ? -4.332 5.699 7.957 1 95.25 14 LEU B O 1
ATOM 1880 N N . VAL B 1 15 ? -3.59 7.723 7.445 1 96.5 15 VAL B N 1
ATOM 1881 C CA . VAL B 1 15 ? -3.85 7.578 6.016 1 96.5 15 VAL B CA 1
ATOM 1882 C C . VAL B 1 15 ? -2.92 6.516 5.43 1 96.5 15 VAL B C 1
ATOM 1884 O O . VAL B 1 15 ? -3.352 5.668 4.648 1 96.5 15 VAL B O 1
ATOM 1887 N N . ALA B 1 16 ? -1.656 6.562 5.812 1 98.06 16 ALA B N 1
ATOM 1888 C CA . ALA B 1 16 ? -0.702 5.574 5.32 1 98.06 16 ALA B CA 1
ATOM 1889 C C . ALA B 1 16 ? -1.114 4.164 5.73 1 98.06 16 ALA B C 1
ATOM 1891 O O . ALA B 1 16 ? -1.027 3.227 4.93 1 98.06 16 ALA B O 1
ATOM 1892 N N . LEU B 1 17 ? -1.548 4.059 6.973 1 97.5 17 LEU B N 1
ATOM 1893 C CA . LEU B 1 17 ? -2 2.768 7.477 1 97.5 17 LEU B CA 1
ATOM 1894 C C . LEU B 1 17 ? -3.238 2.293 6.723 1 97.5 17 LEU B C 1
ATOM 1896 O O . LEU B 1 17 ? -3.34 1.117 6.363 1 97.5 17 LEU B O 1
ATOM 1900 N N . PHE B 1 18 ? -4.145 3.191 6.496 1 96.62 18 PHE B N 1
ATOM 1901 C CA . PHE B 1 18 ? -5.355 2.861 5.762 1 96.62 18 PHE B CA 1
ATOM 1902 C C . PHE B 1 18 ? -5.023 2.395 4.348 1 96.62 18 PHE B C 1
ATOM 1904 O O . PHE B 1 18 ? -5.516 1.355 3.902 1 96.62 18 PHE B O 1
ATOM 1911 N N . VAL B 1 19 ? -4.195 3.135 3.646 1 97.62 19 VAL B N 1
ATOM 1912 C CA . VAL B 1 19 ? -3.805 2.805 2.281 1 97.62 19 VAL B CA 1
ATOM 1913 C C . VAL B 1 19 ? -3.139 1.431 2.252 1 97.62 19 VAL B C 1
ATOM 1915 O O . VAL B 1 19 ? -3.441 0.604 1.389 1 97.62 19 VAL B O 1
ATOM 1918 N N . THR B 1 20 ? -2.273 1.191 3.184 1 98.12 20 THR B N 1
ATOM 1919 C CA . THR B 1 20 ? -1.561 -0.079 3.252 1 98.12 20 THR B CA 1
ATOM 1920 C C . THR B 1 20 ? -2.533 -1.235 3.465 1 98.12 20 THR B C 1
ATOM 1922 O O . THR B 1 20 ? -2.473 -2.242 2.756 1 98.12 20 THR B O 1
ATOM 1925 N N . CYS B 1 21 ? -3.434 -1.079 4.395 1 96.94 21 CYS B N 1
ATOM 1926 C CA . CYS B 1 21 ? -4.406 -2.123 4.684 1 96.94 21 CYS B CA 1
ATOM 1927 C C . CYS B 1 21 ? -5.316 -2.373 3.486 1 96.94 21 CYS B C 1
ATOM 1929 O O . CYS B 1 21 ? -5.605 -3.523 3.15 1 96.94 21 CYS B O 1
ATOM 1931 N N . LEU B 1 22 ? -5.754 -1.309 2.889 1 95.75 22 LEU B N 1
ATOM 1932 C CA . LEU B 1 22 ? -6.625 -1.403 1.721 1 95.75 22 LEU B CA 1
ATOM 1933 C C . LEU B 1 22 ? -5.93 -2.146 0.586 1 95.75 22 LEU B C 1
ATOM 1935 O O . LEU B 1 22 ? -6.512 -3.051 -0.018 1 95.75 22 LEU B O 1
ATOM 1939 N N . LEU B 1 23 ? -4.691 -1.756 0.285 1 97.31 23 LEU B N 1
ATOM 1940 C CA . LEU B 1 23 ? -3.936 -2.379 -0.795 1 97.31 23 LEU B CA 1
ATOM 1941 C C . LEU B 1 23 ? -3.703 -3.859 -0.513 1 97.31 23 LEU B C 1
ATOM 1943 O O . LEU B 1 23 ? -3.949 -4.707 -1.374 1 97.31 23 LEU B O 1
ATOM 1947 N N . VAL B 1 24 ? -3.244 -4.164 0.704 1 97.56 24 VAL B N 1
ATOM 1948 C CA . VAL B 1 24 ? -2.955 -5.555 1.044 1 97.56 24 VAL B CA 1
ATOM 1949 C C . VAL B 1 24 ? -4.238 -6.379 0.984 1 97.56 24 VAL B C 1
ATOM 1951 O O . VAL B 1 24 ? -4.242 -7.5 0.468 1 97.56 24 VAL B O 1
ATOM 1954 N N . ALA B 1 25 ? -5.316 -5.824 1.488 1 96.56 25 ALA B N 1
ATOM 1955 C CA . ALA B 1 25 ? -6.598 -6.527 1.473 1 96.56 25 ALA B CA 1
ATOM 1956 C C . ALA B 1 25 ? -6.98 -6.938 0.053 1 96.56 25 ALA B C 1
ATOM 1958 O O . ALA B 1 25 ? -7.316 -8.102 -0.195 1 96.56 25 ALA B O 1
ATOM 1959 N N . ASP B 1 26 ? -6.926 -6.027 -0.88 1 96.88 26 ASP B N 1
ATOM 1960 C CA . ASP B 1 26 ? -7.336 -6.297 -2.254 1 96.88 26 ASP B CA 1
ATOM 1961 C C . ASP B 1 26 ? -6.363 -7.254 -2.939 1 96.88 26 ASP B C 1
ATOM 1963 O O . ASP B 1 26 ? -6.766 -8.062 -3.777 1 96.88 26 ASP B O 1
ATOM 1967 N N . ILE B 1 27 ? -5.109 -7.188 -2.559 1 97.56 27 ILE B N 1
ATOM 1968 C CA . ILE B 1 27 ? -4.074 -7.988 -3.205 1 97.56 27 ILE B CA 1
ATOM 1969 C C . ILE B 1 27 ? -4.203 -9.445 -2.771 1 97.56 27 ILE B C 1
ATOM 1971 O O . ILE B 1 27 ? -4.039 -10.359 -3.586 1 97.56 27 ILE B O 1
ATOM 1975 N N . VAL B 1 28 ? -4.551 -9.688 -1.484 1 97.69 28 VAL B N 1
ATOM 1976 C CA . VAL B 1 28 ? -4.559 -11.062 -0.982 1 97.69 28 VAL B CA 1
ATOM 1977 C C . VAL B 1 28 ? -5.977 -11.625 -1.036 1 97.69 28 VAL B C 1
ATOM 1979 O O . VAL B 1 28 ? -6.199 -12.789 -0.711 1 97.69 28 VAL B O 1
ATOM 1982 N N . ALA B 1 29 ? -6.926 -10.875 -1.461 1 96.62 29 ALA B N 1
ATOM 1983 C CA . ALA B 1 29 ? -8.344 -11.188 -1.299 1 96.62 29 ALA B CA 1
ATOM 1984 C C . ALA B 1 29 ? -8.75 -12.367 -2.182 1 96.62 29 ALA B C 1
ATOM 1986 O O . ALA B 1 29 ? -9.836 -12.93 -2.014 1 96.62 29 ALA B O 1
ATOM 1987 N N . GLY B 1 30 ? -7.945 -12.781 -3.09 1 96.81 30 GLY B N 1
ATOM 1988 C CA . GLY B 1 30 ? -8.258 -13.898 -3.961 1 96.81 30 GLY B CA 1
ATOM 1989 C C . GLY B 1 30 ? -8.219 -15.234 -3.25 1 96.81 30 GLY B C 1
ATOM 1990 O O . GLY B 1 30 ? -8.773 -16.219 -3.744 1 96.81 30 GLY B O 1
ATOM 1991 N N . LYS B 1 31 ? -7.531 -15.266 -2.176 1 97.62 31 LYS B N 1
ATOM 1992 C CA . LYS B 1 31 ? -7.52 -16.469 -1.353 1 97.62 31 LYS B CA 1
ATOM 1993 C C . LYS B 1 31 ? -8.672 -16.469 -0.354 1 97.62 31 LYS B C 1
ATOM 1995 O O . LYS B 1 31 ? -8.922 -15.461 0.315 1 97.62 31 LYS B O 1
ATOM 2000 N N . TYR B 1 32 ? -9.367 -17.578 -0.337 1 97.56 32 TYR B N 1
ATOM 2001 C CA . TYR B 1 32 ? -10.461 -17.766 0.608 1 97.56 32 TYR B CA 1
ATOM 2002 C C . TYR B 1 32 ? -10.125 -18.844 1.633 1 97.56 32 TYR B C 1
ATOM 2004 O O . TYR B 1 32 ? -9.469 -19.828 1.308 1 97.56 32 TYR B O 1
ATOM 2012 N N . PHE B 1 33 ? -10.5 -18.641 2.828 1 95.94 33 PHE B N 1
ATOM 2013 C CA . PHE B 1 33 ? -10.297 -19.625 3.875 1 95.94 33 PHE B CA 1
ATOM 2014 C C . PHE B 1 33 ? -11.625 -20.062 4.484 1 95.94 33 PHE B C 1
ATOM 2016 O O . PHE B 1 33 ? -12.641 -19.375 4.32 1 95.94 33 PHE B O 1
ATOM 2023 N N . GLN B 1 34 ? -11.562 -21.188 5.086 1 91.38 34 GLN B N 1
ATOM 2024 C CA . GLN B 1 34 ? -12.789 -21.781 5.617 1 91.38 34 GLN B CA 1
ATOM 2025 C C . GLN B 1 34 ? -12.727 -21.891 7.141 1 91.38 34 GLN B C 1
ATOM 2027 O O . GLN B 1 34 ? -11.695 -22.266 7.699 1 91.38 34 GLN B O 1
ATOM 2032 N N . VAL B 1 35 ? -13.742 -21.375 7.82 1 86.19 35 VAL B N 1
ATOM 2033 C CA . VAL B 1 35 ? -13.953 -21.578 9.25 1 86.19 35 VAL B CA 1
ATOM 2034 C C . VAL B 1 35 ? -15.242 -22.359 9.477 1 86.19 35 VAL B C 1
ATOM 2036 O O . VAL B 1 35 ? -16.328 -21.797 9.469 1 86.19 35 VAL B O 1
ATOM 2039 N N . GLY B 1 36 ? -15.055 -23.688 9.75 1 86.12 36 GLY B N 1
ATOM 2040 C CA . GLY B 1 36 ? -16.234 -24.547 9.75 1 86.12 36 GLY B CA 1
ATOM 2041 C C . GLY B 1 36 ? -16.953 -24.578 8.414 1 86.12 36 GLY B C 1
ATOM 2042 O O . GLY B 1 36 ? -16.344 -24.859 7.383 1 86.12 36 GLY B O 1
ATOM 2043 N N . ALA B 1 37 ? -18.25 -24.156 8.445 1 85.12 37 ALA B N 1
ATOM 2044 C CA . ALA B 1 37 ? -19.047 -24.141 7.215 1 85.12 37 ALA B CA 1
ATOM 2045 C C . ALA B 1 37 ? -19 -22.781 6.539 1 85.12 37 ALA B C 1
ATOM 2047 O O . ALA B 1 37 ? -19.516 -22.594 5.438 1 85.12 37 ALA B O 1
ATOM 2048 N N . LEU B 1 38 ? -18.219 -21.922 7.066 1 90.19 38 LEU B N 1
ATOM 2049 C CA . LEU B 1 38 ? -18.188 -20.547 6.57 1 90.19 38 LEU B CA 1
ATOM 2050 C C . LEU B 1 3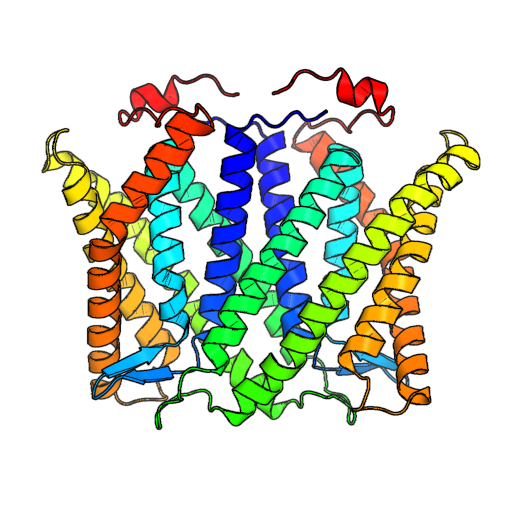8 ? -16.922 -20.281 5.762 1 90.19 38 LEU B C 1
ATOM 2052 O O . LEU B 1 38 ? -15.844 -20.781 6.105 1 90.19 38 LEU B O 1
ATOM 2056 N N . GLU B 1 39 ? -17.109 -19.703 4.629 1 94.69 39 GLU B N 1
ATOM 2057 C CA . GLU B 1 39 ? -16.016 -19.328 3.738 1 94.69 39 GLU B CA 1
ATOM 2058 C C . GLU B 1 39 ? -15.953 -17.812 3.539 1 94.69 39 GLU B C 1
ATOM 2060 O O . GLU B 1 39 ? -16.984 -17.156 3.383 1 94.69 39 GLU B O 1
ATOM 2065 N N . MET B 1 40 ? -14.797 -17.297 3.623 1 94.75 40 MET B N 1
ATOM 2066 C CA . MET B 1 40 ? -14.648 -15.859 3.393 1 94.75 40 MET B CA 1
ATOM 2067 C C . MET B 1 40 ? -13.266 -15.539 2.842 1 94.75 40 MET B C 1
ATOM 2069 O O . MET B 1 40 ? -12.344 -16.344 2.955 1 94.75 40 MET B O 1
ATOM 2073 N N . SER B 1 41 ? -13.156 -14.398 2.264 1 96.44 41 SER B N 1
ATOM 2074 C CA . SER B 1 41 ? -11.906 -13.938 1.682 1 96.44 41 SER B CA 1
ATOM 2075 C C . SER B 1 41 ? -10.883 -13.609 2.764 1 96.44 41 SER B C 1
ATOM 2077 O O . SER B 1 41 ? -11.227 -13.047 3.805 1 96.44 41 SER B O 1
ATOM 2079 N N . VAL B 1 42 ? -9.641 -13.945 2.471 1 95.94 42 VAL B N 1
ATOM 2080 C CA . VAL B 1 42 ? -8.547 -13.617 3.385 1 95.94 42 VAL B CA 1
ATOM 2081 C C . VAL B 1 42 ? -8.43 -12.102 3.523 1 95.94 42 VAL B C 1
ATOM 2083 O O . VAL B 1 42 ? -7.973 -11.602 4.555 1 95.94 42 VAL B O 1
ATOM 2086 N N . GLY B 1 43 ? -8.867 -11.367 2.549 1 94.19 43 GLY B N 1
ATOM 2087 C CA . GLY B 1 43 ? -8.844 -9.914 2.594 1 94.19 43 GLY B CA 1
ATOM 2088 C C . GLY B 1 43 ? -9.672 -9.336 3.73 1 94.19 43 GLY B C 1
ATOM 2089 O O . GLY B 1 43 ? -9.438 -8.211 4.172 1 94.19 43 GLY B O 1
ATOM 2090 N N . THR B 1 44 ? -10.656 -10.094 4.203 1 91.06 44 THR B N 1
ATOM 2091 C CA . THR B 1 44 ? -11.562 -9.617 5.238 1 91.06 44 THR B CA 1
ATOM 2092 C C . THR B 1 44 ? -10.836 -9.469 6.57 1 91.06 44 THR B C 1
ATOM 2094 O O . THR B 1 44 ? -11.32 -8.766 7.469 1 91.06 44 THR B O 1
ATOM 2097 N N . VAL B 1 45 ? -9.688 -10.023 6.656 1 85.31 45 VAL B N 1
ATOM 2098 C CA . VAL B 1 45 ? -8.977 -10.031 7.93 1 85.31 45 VAL B CA 1
ATOM 2099 C C . VAL B 1 45 ? -8.406 -8.641 8.211 1 85.31 45 VAL B C 1
ATOM 2101 O O . VAL B 1 45 ? -8.148 -8.289 9.359 1 85.31 45 VAL B O 1
ATOM 2104 N N . THR B 1 46 ? -8.234 -7.801 7.195 1 89.88 46 THR B N 1
ATOM 2105 C CA . THR B 1 46 ? -7.691 -6.457 7.367 1 89.88 46 THR B CA 1
ATOM 2106 C C . THR B 1 46 ? -8.797 -5.477 7.75 1 89.88 46 THR B C 1
ATOM 2108 O O . THR B 1 46 ? -8.516 -4.363 8.203 1 89.88 46 THR B O 1
ATOM 2111 N N . PHE B 1 47 ? -10.07 -5.859 7.723 1 84.62 47 PHE B N 1
ATOM 2112 C CA . PHE B 1 47 ? -11.195 -4.938 7.82 1 84.62 47 PHE B CA 1
ATOM 2113 C C . PHE B 1 47 ? -11.336 -4.41 9.242 1 84.62 47 PHE B C 1
ATOM 2115 O O . PHE B 1 47 ? -11.688 -3.244 9.445 1 84.62 47 PHE B O 1
ATOM 2122 N N . PRO B 1 48 ? -11.039 -5.184 10.25 1 86.75 48 PRO B N 1
ATOM 2123 C CA . PRO B 1 48 ? -11.062 -4.605 11.594 1 86.75 48 PRO B CA 1
ATOM 2124 C C . PRO B 1 48 ? -10.172 -3.367 11.719 1 86.75 48 PRO B C 1
ATOM 2126 O O . PRO B 1 48 ? -10.57 -2.379 12.336 1 86.75 48 PRO B O 1
ATOM 2129 N N . ILE B 1 49 ? -9.031 -3.426 11.062 1 89.06 49 ILE B N 1
ATOM 2130 C CA . ILE B 1 49 ? -8.117 -2.291 11.109 1 89.06 49 ILE B CA 1
ATOM 2131 C C . ILE B 1 49 ? -8.711 -1.116 10.336 1 89.06 49 ILE B C 1
ATOM 2133 O O . ILE B 1 49 ? -8.703 0.019 10.82 1 89.06 49 ILE B O 1
ATOM 2137 N N . ALA B 1 50 ? -9.242 -1.407 9.219 1 86.31 50 ALA B N 1
ATOM 2138 C CA . ALA B 1 50 ? -9.82 -0.36 8.383 1 86.31 50 ALA B CA 1
ATOM 2139 C C . ALA B 1 50 ? -10.969 0.338 9.102 1 86.31 50 ALA B C 1
ATOM 2141 O O . ALA B 1 50 ? -11.094 1.563 9.047 1 86.31 50 ALA B O 1
ATOM 2142 N N . PHE B 1 51 ? -11.781 -0.395 9.797 1 82.5 51 PHE B N 1
ATOM 2143 C CA . PHE B 1 51 ? -12.906 0.174 10.523 1 82.5 51 PHE B CA 1
ATOM 2144 C C . PHE B 1 51 ? -12.422 1.054 11.672 1 82.5 51 PHE B C 1
ATOM 2146 O O . PHE B 1 51 ? -12.945 2.148 11.891 1 82.5 51 PHE B O 1
ATOM 2153 N N . LEU B 1 52 ? -11.492 0.524 12.344 1 84.25 52 LEU B N 1
ATOM 2154 C CA . LEU B 1 52 ? -10.922 1.286 13.445 1 84.25 52 LEU B CA 1
ATOM 2155 C C . LEU B 1 52 ? -10.344 2.607 12.961 1 84.25 52 LEU B C 1
ATOM 2157 O O . LEU B 1 52 ? -10.57 3.656 13.562 1 84.25 52 LEU B O 1
ATOM 2161 N N . LEU B 1 53 ? -9.641 2.541 11.883 1 89.12 53 LEU B N 1
ATOM 2162 C CA . LEU B 1 53 ? -9.023 3.74 11.32 1 89.12 53 LEU B CA 1
ATOM 2163 C C . LEU B 1 53 ? -10.086 4.742 10.883 1 89.12 53 LEU B C 1
ATOM 2165 O O . LEU B 1 53 ? -9.961 5.941 11.133 1 89.12 53 LEU B O 1
ATOM 2169 N N . THR B 1 54 ? -11.102 4.266 10.266 1 83.44 54 THR B N 1
ATOM 2170 C CA . THR B 1 54 ? -12.164 5.141 9.789 1 83.44 54 THR B CA 1
ATOM 2171 C C . THR B 1 54 ? -12.891 5.805 10.961 1 83.44 54 THR B C 1
ATOM 2173 O O . THR B 1 54 ? -13.219 6.988 10.898 1 83.44 54 THR B O 1
ATOM 2176 N N . ASP B 1 55 ? -13.07 5.121 11.984 1 79.94 55 ASP B N 1
ATOM 2177 C CA . ASP B 1 55 ? -13.719 5.664 13.18 1 79.94 55 ASP B CA 1
ATOM 2178 C C . ASP B 1 55 ? -12.852 6.746 13.82 1 79.94 55 ASP B C 1
ATOM 2180 O O . ASP B 1 55 ? -13.359 7.805 14.211 1 79.94 55 ASP B O 1
ATOM 2184 N N . ILE B 1 56 ? -11.633 6.449 13.961 1 83.62 56 ILE B N 1
ATOM 2185 C CA . ILE B 1 56 ? -10.703 7.398 14.57 1 83.62 56 ILE B CA 1
ATOM 2186 C C . ILE B 1 56 ? -10.656 8.68 13.734 1 83.62 56 ILE B C 1
ATOM 2188 O O . ILE B 1 56 ? -10.734 9.781 14.281 1 83.62 56 ILE B O 1
ATOM 2192 N N . VAL B 1 57 ? -10.586 8.547 12.43 1 86.69 57 VAL B N 1
ATOM 2193 C CA . VAL B 1 57 ? -10.492 9.711 11.555 1 86.69 57 VAL B CA 1
ATOM 2194 C C . VAL B 1 57 ? -11.797 10.5 11.594 1 86.69 57 VAL B C 1
ATOM 2196 O O . VAL B 1 57 ? -11.781 11.734 11.609 1 86.69 57 VAL B O 1
ATOM 2199 N N . ASN B 1 58 ? -12.891 9.789 11.641 1 79.56 58 ASN B N 1
ATOM 2200 C CA . ASN B 1 58 ? -14.172 10.469 11.758 1 79.56 58 ASN B CA 1
ATOM 2201 C C . ASN B 1 58 ? -14.273 11.258 13.062 1 79.56 58 ASN B C 1
ATOM 2203 O O . ASN B 1 58 ? -14.812 12.367 13.078 1 79.56 58 ASN B O 1
ATOM 2207 N N . GLU B 1 59 ? -13.789 10.734 14.07 1 77.31 59 GLU B N 1
ATOM 2208 C CA . GLU B 1 59 ? -13.891 11.336 15.398 1 77.31 59 GLU B CA 1
ATOM 2209 C C . GLU B 1 59 ? -12.977 12.547 15.523 1 77.31 59 GLU B C 1
ATOM 2211 O O . GLU B 1 59 ? -13.359 13.562 16.094 1 77.31 59 GLU B O 1
ATOM 2216 N N . TYR B 1 60 ? -11.828 12.438 14.961 1 83.12 60 TYR B N 1
ATOM 2217 C CA . TYR B 1 60 ? -10.836 13.461 15.234 1 83.12 60 TYR B CA 1
ATOM 2218 C C . TYR B 1 60 ? -10.703 14.43 14.062 1 83.12 60 TYR B C 1
ATOM 2220 O O . TYR B 1 60 ? -10.25 15.562 14.234 1 83.12 60 TYR B O 1
ATOM 2228 N N . TYR B 1 61 ? -11.109 13.992 12.922 1 83.62 61 TYR B N 1
ATOM 2229 C CA . TYR B 1 61 ? -10.922 14.836 11.75 1 83.62 61 TYR B CA 1
ATOM 2230 C C . TYR B 1 61 ? -12.234 15.047 11.008 1 83.62 61 TYR B C 1
ATOM 2232 O O . TYR B 1 61 ? -12.266 15.719 9.977 1 83.62 61 TYR B O 1
ATOM 2240 N N . GLY B 1 62 ? -13.242 14.414 11.508 1 77.25 62 GLY B N 1
ATOM 2241 C CA . GLY B 1 62 ? -14.578 14.625 10.961 1 77.25 62 GLY B CA 1
ATOM 2242 C C . GLY B 1 62 ? -14.797 13.922 9.633 1 77.25 62 GLY B C 1
ATOM 2243 O O . GLY B 1 62 ? -13.93 13.172 9.172 1 77.25 62 GLY B O 1
ATOM 2244 N N . ARG B 1 63 ? -15.898 14.219 9 1 79.12 63 ARG B N 1
ATOM 2245 C CA . ARG B 1 63 ? -16.312 13.586 7.746 1 79.12 63 ARG B CA 1
ATOM 2246 C C . ARG B 1 63 ? -15.391 13.992 6.602 1 79.12 63 ARG B C 1
ATOM 2248 O O . ARG B 1 63 ? -15.016 13.148 5.777 1 79.12 63 ARG B O 1
ATOM 2255 N N . PRO B 1 64 ? -14.992 15.242 6.559 1 83.38 64 PRO B N 1
ATOM 2256 C CA . PRO B 1 64 ? -14.062 15.609 5.484 1 83.38 64 PRO B CA 1
ATOM 2257 C C . PRO B 1 64 ? -12.75 14.844 5.547 1 83.38 64 PRO B C 1
ATOM 2259 O O . PRO B 1 64 ? -12.195 14.477 4.508 1 83.38 64 PRO B O 1
ATOM 2262 N N . GLY B 1 65 ? -12.312 14.617 6.805 1 86.94 65 GLY B N 1
ATOM 2263 C CA . GLY B 1 65 ? -11.109 13.828 6.961 1 86.94 65 GLY B CA 1
ATOM 2264 C C . GLY B 1 65 ? -11.266 12.391 6.488 1 86.94 65 GLY B C 1
ATOM 2265 O O . GLY B 1 65 ? -10.383 11.852 5.82 1 86.94 65 GLY B O 1
ATOM 2266 N N . ALA B 1 66 ? -12.398 11.852 6.816 1 85.5 66 ALA B N 1
ATOM 2267 C CA . ALA B 1 66 ? -12.68 10.477 6.402 1 85.5 66 ALA B CA 1
ATOM 2268 C C . ALA B 1 66 ? -12.781 10.367 4.887 1 85.5 66 ALA B C 1
ATOM 2270 O O . ALA B 1 66 ? -12.266 9.422 4.285 1 85.5 66 ALA B O 1
ATOM 2271 N N . ARG B 1 67 ? -13.367 11.328 4.25 1 85.62 67 ARG B N 1
ATOM 2272 C CA . ARG B 1 67 ? -13.508 11.352 2.797 1 85.62 67 ARG B CA 1
ATOM 2273 C C . ARG B 1 67 ? -12.148 11.508 2.119 1 85.62 67 ARG B C 1
ATOM 2275 O O . ARG B 1 67 ? -11.898 10.883 1.085 1 85.62 67 ARG B O 1
ATOM 2282 N N . MET B 1 68 ? -11.383 12.305 2.725 1 90.38 68 MET B N 1
ATOM 2283 C CA . MET B 1 68 ? -10.039 12.492 2.184 1 90.38 68 MET B CA 1
ATOM 2284 C C . MET B 1 68 ? -9.234 11.203 2.27 1 90.38 68 MET B C 1
ATOM 2286 O O . MET B 1 68 ? -8.586 10.805 1.3 1 90.38 68 MET B O 1
ATOM 2290 N N . MET B 1 69 ? -9.297 10.562 3.395 1 93.62 69 MET B N 1
ATOM 2291 C CA . MET B 1 69 ? -8.555 9.32 3.592 1 93.62 69 MET B CA 1
ATOM 2292 C C . MET B 1 69 ? -9.008 8.25 2.607 1 93.62 69 MET B C 1
ATOM 2294 O O . MET B 1 69 ? -8.188 7.629 1.93 1 93.62 69 MET B O 1
ATOM 2298 N N . THR B 1 70 ? -10.305 8.078 2.477 1 91.88 70 THR B N 1
ATOM 2299 C CA . THR B 1 70 ? -10.82 7.043 1.59 1 91.88 70 THR B CA 1
ATOM 2300 C C . THR B 1 70 ? -10.578 7.406 0.129 1 91.88 70 THR B C 1
ATOM 2302 O O . THR B 1 70 ? -10.289 6.535 -0.694 1 91.88 70 THR B O 1
ATOM 2305 N N . GLY B 1 71 ? -10.695 8.711 -0.159 1 93.31 71 GLY B N 1
ATOM 2306 C CA . GLY B 1 71 ? -10.391 9.156 -1.508 1 93.31 71 GLY B CA 1
ATOM 2307 C C . GLY B 1 71 ? -8.953 8.891 -1.91 1 93.31 71 GLY B C 1
ATOM 2308 O O . GLY B 1 71 ? -8.688 8.438 -3.025 1 93.31 71 GLY B O 1
ATOM 2309 N N . ILE B 1 72 ? -8.047 9.172 -1.032 1 96 72 ILE B N 1
ATOM 2310 C CA . ILE B 1 72 ? -6.637 8.883 -1.277 1 96 72 ILE B CA 1
ATOM 2311 C C . ILE B 1 72 ? -6.441 7.379 -1.445 1 96 72 ILE B C 1
ATOM 2313 O O . ILE B 1 72 ? -5.715 6.938 -2.34 1 96 72 ILE B O 1
ATOM 2317 N N . GLY B 1 73 ? -7.074 6.609 -0.605 1 96.19 73 GLY B N 1
ATOM 2318 C CA . GLY B 1 73 ? -7 5.164 -0.732 1 96.19 73 GLY B CA 1
ATOM 2319 C C . GLY B 1 73 ? -7.418 4.664 -2.102 1 96.19 73 GLY B C 1
ATOM 2320 O O . GLY B 1 73 ? -6.746 3.814 -2.689 1 96.19 73 GLY B O 1
ATOM 2321 N N . MET B 1 74 ? -8.477 5.234 -2.631 1 96 74 MET B N 1
ATOM 2322 C CA . MET B 1 74 ? -8.977 4.812 -3.934 1 96 74 MET B CA 1
ATOM 2323 C C . MET B 1 74 ? -8.023 5.234 -5.051 1 96 74 MET B C 1
ATOM 2325 O O . MET B 1 74 ? -7.785 4.473 -5.988 1 96 74 MET B O 1
ATOM 2329 N N . ALA B 1 75 ? -7.531 6.41 -4.941 1 97.31 75 ALA B N 1
ATOM 2330 C CA . ALA B 1 75 ? -6.551 6.863 -5.922 1 97.31 75 ALA B CA 1
ATOM 2331 C C . ALA B 1 75 ? -5.324 5.953 -5.93 1 97.31 75 ALA B C 1
ATOM 2333 O O . ALA B 1 75 ? -4.785 5.637 -6.992 1 97.31 75 ALA B O 1
ATOM 2334 N N . MET B 1 76 ? -4.906 5.527 -4.766 1 97.81 76 MET B N 1
ATOM 2335 C CA . MET B 1 76 ? -3.732 4.664 -4.672 1 97.81 76 MET B CA 1
ATOM 2336 C C . MET B 1 76 ? -4.035 3.273 -5.215 1 97.81 76 MET B C 1
ATOM 2338 O O . MET B 1 76 ? -3.146 2.596 -5.73 1 97.81 76 MET B O 1
ATOM 2342 N N . LEU B 1 77 ? -5.273 2.863 -5.074 1 97.56 77 LEU B N 1
ATOM 2343 C CA . LEU B 1 77 ? -5.668 1.602 -5.691 1 97.56 77 LEU B CA 1
ATOM 2344 C C . LEU B 1 77 ? -5.477 1.651 -7.203 1 97.56 77 LEU B C 1
ATOM 2346 O O . LEU B 1 77 ? -5.043 0.669 -7.812 1 97.56 77 LEU B O 1
ATOM 2350 N N . VAL B 1 78 ? -5.82 2.752 -7.773 1 97.88 78 VAL B N 1
ATOM 2351 C CA . VAL B 1 78 ? -5.66 2.914 -9.211 1 97.88 78 VAL B CA 1
ATOM 2352 C C . VAL B 1 78 ? -4.18 2.85 -9.578 1 97.88 78 VAL B C 1
ATOM 2354 O O . VAL B 1 78 ? -3.801 2.205 -10.562 1 97.88 78 VAL B O 1
ATOM 2357 N N . VAL B 1 79 ? -3.367 3.5 -8.797 1 97.38 79 VAL B N 1
ATOM 2358 C CA . VAL B 1 79 ? -1.927 3.473 -9.031 1 97.38 79 VAL B CA 1
ATOM 2359 C C . VAL B 1 79 ? -1.413 2.037 -8.914 1 97.38 79 VAL B C 1
ATOM 2361 O O . VAL B 1 79 ? -0.695 1.557 -9.797 1 97.38 79 VAL B O 1
ATOM 2364 N N . ALA B 1 80 ? -1.798 1.364 -7.832 1 97.44 80 ALA B N 1
ATOM 2365 C CA . ALA B 1 80 ? -1.362 -0.012 -7.609 1 97.44 80 ALA B CA 1
ATOM 2366 C C . ALA B 1 80 ? -1.828 -0.923 -8.742 1 97.44 80 ALA B C 1
ATOM 2368 O O . ALA B 1 80 ? -1.068 -1.769 -9.219 1 97.44 80 ALA B O 1
ATOM 2369 N N . PHE B 1 81 ? -3.098 -0.704 -9.172 1 96.5 81 PHE B N 1
ATOM 2370 C CA . PHE B 1 81 ? -3.66 -1.453 -10.289 1 96.5 81 PHE B CA 1
ATOM 2371 C C . PHE B 1 81 ? -2.809 -1.282 -11.539 1 96.5 81 PHE B C 1
ATOM 2373 O O . PHE B 1 81 ? -2.461 -2.264 -12.195 1 96.5 81 PHE B O 1
ATOM 2380 N N . SER B 1 82 ? -2.5 -0.083 -11.859 1 97.38 82 SER B N 1
ATOM 2381 C CA . SER B 1 82 ? -1.736 0.214 -13.07 1 97.38 82 SER B CA 1
ATOM 2382 C C . SER B 1 82 ? -0.354 -0.429 -13.023 1 97.38 82 SER B C 1
ATOM 2384 O O . SER B 1 82 ? 0.101 -1.01 -14.008 1 97.38 82 SER B O 1
ATOM 2386 N N . LEU B 1 83 ? 0.312 -0.4 -11.93 1 96.94 83 LEU B N 1
ATOM 2387 C CA . LEU B 1 83 ? 1.655 -0.948 -11.781 1 96.94 83 LEU B CA 1
ATOM 2388 C C . LEU B 1 83 ? 1.631 -2.471 -11.836 1 96.94 83 LEU B C 1
ATOM 2390 O O . LEU B 1 83 ? 2.504 -3.088 -12.453 1 96.94 83 LEU B O 1
ATOM 2394 N N . ILE B 1 84 ? 0.657 -3.07 -11.18 1 97.44 84 ILE B N 1
ATOM 2395 C CA . ILE B 1 84 ? 0.552 -4.527 -11.188 1 97.44 84 ILE B CA 1
ATOM 2396 C C . ILE B 1 84 ? 0.174 -5.008 -12.586 1 97.44 84 ILE B C 1
ATOM 2398 O O . ILE B 1 84 ? 0.684 -6.027 -13.055 1 97.44 84 ILE B O 1
ATOM 2402 N N . TYR B 1 85 ? -0.74 -4.242 -13.219 1 97.19 85 TYR B N 1
ATOM 2403 C CA . TYR B 1 85 ? -1.083 -4.574 -14.594 1 97.19 85 TYR B CA 1
ATOM 2404 C C . TYR B 1 85 ? 0.153 -4.551 -15.484 1 97.19 85 TYR B C 1
ATOM 2406 O O . TYR B 1 85 ? 0.384 -5.484 -16.266 1 97.19 85 TYR B O 1
ATOM 2414 N N . MET B 1 86 ? 0.938 -3.516 -15.406 1 95.75 86 MET B N 1
ATOM 2415 C CA . MET B 1 86 ? 2.18 -3.424 -16.172 1 95.75 86 MET B CA 1
ATOM 2416 C C . MET B 1 86 ? 3.109 -4.586 -15.836 1 95.75 86 MET B C 1
ATOM 2418 O O . MET B 1 86 ? 3.723 -5.172 -16.734 1 95.75 86 MET B O 1
ATOM 2422 N N . SER B 1 87 ? 3.211 -4.934 -14.602 1 96.44 87 SER B N 1
ATOM 2423 C CA . SER B 1 87 ? 4.059 -6.031 -14.141 1 96.44 87 SER B CA 1
ATOM 2424 C C . SER B 1 87 ? 3.637 -7.355 -14.773 1 96.44 87 SER B C 1
ATOM 2426 O O . SER B 1 87 ? 4.484 -8.188 -15.109 1 96.44 87 SER B O 1
ATOM 2428 N N . ARG B 1 88 ? 2.383 -7.531 -14.969 1 96.25 88 ARG B N 1
ATOM 2429 C CA . ARG B 1 88 ? 1.848 -8.766 -15.539 1 96.25 88 ARG B CA 1
ATOM 2430 C C . ARG B 1 88 ? 2.191 -8.891 -17.016 1 96.25 88 ARG B C 1
ATOM 2432 O O . ARG B 1 88 ? 2.35 -9.992 -17.531 1 96.25 88 ARG B O 1
ATOM 2439 N N . THR B 1 89 ? 2.299 -7.777 -17.688 1 95.62 89 THR B N 1
ATOM 2440 C CA . THR B 1 89 ? 2.48 -7.793 -19.141 1 95.62 89 THR B CA 1
ATOM 2441 C C . THR B 1 89 ? 3.949 -8.008 -19.5 1 95.62 89 THR B C 1
ATOM 2443 O O . THR B 1 89 ? 4.27 -8.367 -20.641 1 95.62 89 THR B O 1
ATOM 2446 N N . LEU B 1 90 ? 4.879 -7.723 -18.609 1 95.75 90 LEU B N 1
ATOM 2447 C CA . LEU B 1 90 ? 6.301 -7.902 -18.891 1 95.75 90 LEU B CA 1
ATOM 2448 C C . LEU B 1 90 ? 6.645 -9.383 -19.031 1 95.75 90 LEU B C 1
ATOM 2450 O O . LEU B 1 90 ? 6.195 -10.211 -18.234 1 95.75 90 LEU B O 1
ATOM 2454 N N . PRO B 1 91 ? 7.402 -9.719 -20.016 1 94.75 91 PRO B N 1
ATOM 2455 C CA . PRO B 1 91 ? 7.738 -11.133 -20.25 1 94.75 91 PRO B CA 1
ATOM 2456 C C . PRO B 1 91 ? 8.625 -11.711 -19.141 1 94.75 91 PRO B C 1
ATOM 2458 O O . PRO B 1 91 ? 9.617 -11.086 -18.75 1 94.75 91 PRO B O 1
ATOM 2461 N N . VAL B 1 92 ? 8.297 -12.859 -18.719 1 96 92 VAL B N 1
ATOM 2462 C CA . VAL B 1 92 ? 9.008 -13.5 -17.609 1 96 92 VAL B CA 1
ATOM 2463 C C . VAL B 1 92 ? 10.32 -14.086 -18.125 1 96 92 VAL B C 1
ATOM 2465 O O . VAL B 1 92 ? 10.391 -14.602 -19.25 1 96 92 VAL B O 1
ATOM 2468 N N . SER B 1 93 ? 11.281 -13.984 -17.297 1 95.75 93 SER B N 1
ATOM 2469 C CA . SER B 1 93 ? 12.562 -14.625 -17.594 1 95.75 93 SER B CA 1
ATOM 2470 C C . SER B 1 93 ? 12.562 -16.094 -17.156 1 95.75 93 SER B C 1
ATOM 2472 O O . SER B 1 93 ? 11.852 -16.453 -16.203 1 95.75 93 SER B O 1
ATOM 2474 N N . ASP B 1 94 ? 13.391 -16.906 -17.766 1 91.62 94 ASP B N 1
ATOM 2475 C CA . ASP B 1 94 ? 13.469 -18.328 -17.469 1 91.62 94 ASP B CA 1
ATOM 2476 C C . ASP B 1 94 ? 13.953 -18.562 -16.047 1 91.62 94 ASP B C 1
ATOM 2478 O O . ASP B 1 94 ? 13.516 -19.5 -15.383 1 91.62 94 ASP B O 1
ATOM 2482 N N . GLY B 1 95 ? 14.703 -17.703 -15.523 1 92.12 95 GLY B N 1
ATOM 2483 C CA . GLY B 1 95 ? 15.25 -17.906 -14.195 1 92.12 95 GLY B CA 1
ATOM 2484 C C . GLY B 1 95 ? 14.492 -17.156 -13.117 1 92.12 95 GLY B C 1
ATOM 2485 O O . GLY B 1 95 ? 14.961 -17.047 -11.984 1 92.12 95 GLY B O 1
ATOM 2486 N N . SER B 1 96 ? 13.297 -16.781 -13.406 1 96.62 96 SER B N 1
ATOM 2487 C CA . SER B 1 96 ? 12.523 -15.984 -12.453 1 96.62 96 SER B CA 1
ATOM 2488 C C . SER B 1 96 ? 12.039 -16.844 -11.289 1 96.62 96 SER B C 1
ATOM 2490 O O . SER B 1 96 ? 11.484 -17.922 -11.492 1 96.62 96 SER B O 1
ATOM 2492 N N . PRO B 1 97 ? 12.195 -16.359 -10.109 1 97.25 97 PRO B N 1
ATOM 2493 C CA . PRO B 1 97 ? 11.695 -17.109 -8.953 1 97.25 97 PRO B CA 1
ATOM 2494 C C . PRO B 1 97 ? 10.188 -17.344 -9.008 1 97.25 97 PRO B C 1
ATOM 2496 O O . PRO B 1 97 ? 9.711 -18.406 -8.625 1 97.25 97 PRO B O 1
ATOM 2499 N N . VAL B 1 98 ? 9.477 -16.344 -9.398 1 97.81 98 VAL B N 1
ATOM 2500 C CA . VAL B 1 98 ? 8.039 -16.484 -9.609 1 97.81 98 VAL B CA 1
ATOM 2501 C C . VAL B 1 98 ? 7.738 -16.562 -11.102 1 97.81 98 VAL B C 1
ATOM 2503 O O . VAL B 1 98 ? 8.047 -15.641 -11.859 1 97.81 98 VAL B O 1
ATOM 2506 N N . GLY B 1 99 ? 7.141 -17.641 -11.469 1 97.25 99 GLY B N 1
ATOM 2507 C CA . GLY B 1 99 ? 6.766 -17.812 -12.867 1 97.25 99 GLY B CA 1
ATOM 2508 C C . GLY B 1 99 ? 5.535 -17.016 -13.25 1 97.25 99 GLY B C 1
ATOM 2509 O O . GLY B 1 99 ? 4.871 -16.438 -12.398 1 97.25 99 GLY B O 1
ATOM 2510 N N . GLN B 1 100 ? 5.254 -17.031 -14.539 1 97.38 100 GLN B N 1
ATOM 2511 C CA . GLN B 1 100 ? 4.129 -16.266 -15.062 1 97.38 100 GLN B CA 1
ATOM 2512 C C . GLN B 1 100 ? 2.803 -16.828 -14.562 1 97.38 100 GLN B C 1
ATOM 2514 O O . GLN B 1 100 ? 1.881 -16.078 -14.25 1 97.38 100 GLN B O 1
ATOM 2519 N N . GLU B 1 101 ? 2.705 -18.109 -14.469 1 97.5 101 GLU B N 1
ATOM 2520 C CA . GLU B 1 101 ? 1.438 -18.734 -14.125 1 97.5 101 GLU B CA 1
ATOM 2521 C C . GLU B 1 101 ? 1.013 -18.391 -12.703 1 97.5 101 GLU B C 1
ATOM 2523 O O . GLU B 1 101 ? -0.092 -17.906 -12.477 1 97.5 101 GLU B O 1
ATOM 2528 N N . PRO B 1 102 ? 1.908 -18.641 -11.727 1 98 102 PRO B N 1
ATOM 2529 C CA . PRO B 1 102 ? 1.494 -18.234 -10.383 1 98 102 PRO B CA 1
ATOM 2530 C C . PRO B 1 102 ? 1.272 -16.734 -10.266 1 98 102 PRO B C 1
ATOM 2532 O O . PRO B 1 102 ? 0.388 -16.297 -9.523 1 98 102 PRO B O 1
ATOM 2535 N N . PHE B 1 103 ? 2.08 -16 -10.977 1 98.5 103 PHE B N 1
ATOM 2536 C CA . PHE B 1 103 ? 1.933 -14.555 -10.977 1 98.5 103 PHE B CA 1
ATOM 2537 C C . PHE B 1 103 ? 0.554 -14.148 -11.484 1 98.5 103 PHE B C 1
ATOM 2539 O O . PHE B 1 103 ? -0.129 -13.336 -10.859 1 98.5 103 PHE B O 1
ATOM 2546 N N . ASP B 1 104 ? 0.103 -14.742 -12.531 1 97.75 104 ASP B N 1
ATOM 2547 C CA . ASP B 1 104 ? -1.194 -14.43 -13.125 1 97.75 104 ASP B CA 1
ATOM 2548 C C . ASP B 1 104 ? -2.336 -14.945 -12.25 1 97.75 104 ASP B C 1
ATOM 2550 O O . ASP B 1 104 ? -3.4 -14.328 -12.188 1 97.75 104 ASP B O 1
ATOM 2554 N N . ALA B 1 105 ? -2.121 -16.047 -11.648 1 97.38 105 ALA B N 1
ATOM 2555 C CA . ALA B 1 105 ? -3.156 -16.609 -10.789 1 97.38 105 ALA B CA 1
ATOM 2556 C C . ALA B 1 105 ? -3.477 -15.672 -9.625 1 97.38 105 ALA B C 1
ATOM 2558 O O . ALA B 1 105 ? -4.648 -15.453 -9.305 1 97.38 105 ALA B O 1
ATOM 2559 N N . VAL B 1 106 ? -2.463 -15.133 -9.055 1 98.06 106 VAL B N 1
ATOM 2560 C CA . VAL B 1 106 ? -2.646 -14.281 -7.879 1 98.06 106 VAL B CA 1
ATOM 2561 C C . VAL B 1 106 ? -3.092 -12.891 -8.312 1 98.06 106 VAL B C 1
ATOM 2563 O O . VAL B 1 106 ? -4.137 -12.398 -7.879 1 98.06 106 VAL B O 1
ATOM 2566 N N . PHE B 1 107 ? -2.361 -12.289 -9.25 1 98.19 107 PHE B N 1
ATOM 2567 C CA . PHE B 1 107 ? -2.586 -10.875 -9.531 1 98.19 107 PHE B CA 1
ATOM 2568 C C . PHE B 1 107 ? -3.701 -10.703 -10.555 1 98.19 107 PHE B C 1
ATOM 2570 O O . PHE B 1 107 ? -4.262 -9.609 -10.695 1 98.19 107 PHE B O 1
ATOM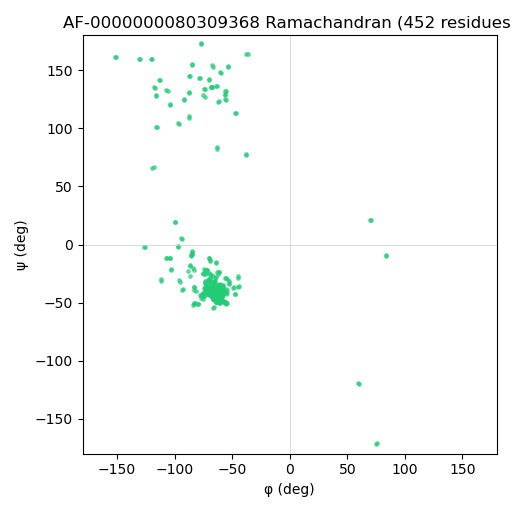 2577 N N . GLY B 1 108 ? -4.031 -11.766 -11.289 1 96.69 108 GLY B N 1
ATOM 2578 C CA . GLY B 1 108 ? -5.23 -11.711 -12.109 1 96.69 108 GLY B CA 1
ATOM 2579 C C . GLY B 1 108 ? -6.496 -11.508 -11.297 1 96.69 108 GLY B C 1
ATOM 2580 O O . GLY B 1 108 ? -7.336 -10.672 -11.648 1 96.69 108 GLY B O 1
ATOM 2581 N N . ILE B 1 109 ? -6.629 -12.242 -10.258 1 96.25 109 ILE B N 1
ATOM 2582 C CA . ILE B 1 109 ? -7.785 -12.125 -9.375 1 96.25 109 ILE B CA 1
ATOM 2583 C C . ILE B 1 109 ? -7.734 -10.789 -8.625 1 96.25 109 ILE B C 1
ATOM 2585 O O . ILE B 1 109 ? -8.766 -10.156 -8.414 1 96.25 109 ILE B O 1
ATOM 2589 N N . SER B 1 110 ? -6.508 -10.383 -8.258 1 96.25 110 SER B N 1
ATOM 2590 C CA . SER B 1 110 ? -6.371 -9.086 -7.598 1 96.25 110 SER B CA 1
ATOM 2591 C C . SER B 1 110 ? -6.906 -7.957 -8.477 1 96.25 110 SER B C 1
ATOM 2593 O O . SER B 1 110 ? -7.492 -6.996 -7.973 1 96.25 110 SER B O 1
ATOM 2595 N N . MET B 1 111 ? -6.695 -8.055 -9.75 1 95.56 111 MET B N 1
ATOM 2596 C CA . MET B 1 111 ? -7.18 -7.035 -10.672 1 95.56 111 MET B CA 1
ATOM 2597 C C . MET B 1 111 ? -8.703 -6.945 -10.633 1 95.56 111 MET B C 1
ATOM 2599 O O . MET B 1 111 ? -9.266 -5.852 -10.703 1 95.56 111 MET B O 1
ATOM 2603 N N . ARG B 1 112 ? -9.375 -8.07 -10.516 1 95.5 112 ARG B N 1
ATOM 2604 C CA . ARG B 1 112 ? -10.828 -8.094 -10.375 1 95.5 112 ARG B CA 1
ATOM 2605 C C . ARG B 1 112 ? -11.258 -7.367 -9.102 1 95.5 112 ARG B C 1
ATOM 2607 O O . ARG B 1 112 ? -12.234 -6.613 -9.117 1 95.5 112 ARG B O 1
ATOM 2614 N N . LEU B 1 113 ? -10.523 -7.637 -8.109 1 95.31 113 LEU B N 1
ATOM 2615 C CA . LEU B 1 113 ? -10.859 -7.039 -6.82 1 95.31 113 LEU B CA 1
ATOM 2616 C C . LEU B 1 113 ? -10.648 -5.531 -6.852 1 95.31 113 LEU B C 1
ATOM 2618 O O . LEU B 1 113 ? -11.438 -4.777 -6.273 1 95.31 113 LEU B O 1
ATOM 2622 N N . PHE B 1 114 ? -9.578 -5.098 -7.516 1 96.19 114 PHE B N 1
ATOM 2623 C CA . PHE B 1 114 ? -9.328 -3.666 -7.621 1 96.19 114 PHE B CA 1
ATOM 2624 C C . PHE B 1 114 ? -10.492 -2.961 -8.305 1 96.19 114 PHE B C 1
ATOM 2626 O O . PHE B 1 114 ? -10.969 -1.931 -7.82 1 96.19 114 PHE B O 1
ATOM 2633 N N . VAL B 1 115 ? -10.961 -3.512 -9.359 1 96.19 115 VAL B N 1
ATOM 2634 C CA . VAL B 1 115 ? -12.078 -2.93 -10.094 1 96.19 115 VAL B CA 1
ATOM 2635 C C . VAL B 1 115 ? -13.328 -2.936 -9.227 1 96.19 115 VAL B C 1
ATOM 2637 O O . VAL B 1 115 ? -14.039 -1.932 -9.141 1 96.19 115 VAL B O 1
ATOM 2640 N N . ALA B 1 116 ? -13.594 -4.062 -8.602 1 96.12 116 ALA B N 1
ATOM 2641 C CA . ALA B 1 116 ? -14.758 -4.176 -7.719 1 96.12 116 ALA B CA 1
ATOM 2642 C C . ALA B 1 116 ? -14.695 -3.15 -6.59 1 96.12 116 ALA B C 1
ATOM 2644 O O . ALA B 1 116 ? -15.703 -2.545 -6.234 1 96.12 116 ALA B O 1
ATOM 2645 N N . SER B 1 117 ? -13.531 -2.975 -6.043 1 94.62 117 SER B N 1
ATOM 2646 C CA . SER B 1 117 ? -13.344 -2.016 -4.961 1 94.62 117 SER B CA 1
ATOM 2647 C C . SER B 1 117 ? -13.602 -0.589 -5.43 1 94.62 117 SER B C 1
ATOM 2649 O O . SER B 1 117 ? -14.203 0.21 -4.711 1 94.62 117 SER B O 1
ATOM 2651 N N . LEU B 1 118 ? -13.141 -0.245 -6.602 1 94.25 118 LEU B N 1
ATOM 2652 C CA . LEU B 1 118 ? -13.367 1.083 -7.16 1 94.25 118 LEU B CA 1
ATOM 2653 C C . LEU B 1 118 ? -14.859 1.32 -7.395 1 94.25 118 LEU B C 1
ATOM 2655 O O . LEU B 1 118 ? -15.375 2.393 -7.074 1 94.25 118 LEU B O 1
ATOM 2659 N N . VAL B 1 119 ? -15.523 0.349 -7.883 1 95.06 119 VAL B N 1
ATOM 2660 C CA . VAL B 1 119 ? -16.953 0.442 -8.133 1 95.06 119 VAL B CA 1
ATOM 2661 C C . VAL B 1 119 ? -17.703 0.577 -6.805 1 95.06 119 VAL B C 1
ATOM 2663 O O . VAL B 1 119 ? -18.594 1.425 -6.668 1 95.06 119 VAL B O 1
ATOM 2666 N N . ALA B 1 120 ? -17.344 -0.273 -5.844 1 93.06 120 ALA B N 1
ATOM 2667 C CA . ALA B 1 120 ? -17.969 -0.205 -4.531 1 93.06 120 ALA B CA 1
ATOM 2668 C C . ALA B 1 120 ? -17.797 1.181 -3.912 1 93.06 120 ALA B C 1
ATOM 2670 O O . ALA B 1 120 ? -18.734 1.715 -3.307 1 93.06 120 ALA B O 1
ATOM 2671 N N . TYR B 1 121 ? -16.719 1.728 -4.074 1 88.25 121 TYR B N 1
ATOM 2672 C CA . TYR B 1 121 ? -16.453 3.059 -3.543 1 88.25 121 TYR B CA 1
ATOM 2673 C C . TYR B 1 121 ? -17.344 4.102 -4.199 1 88.25 121 TYR B C 1
ATOM 2675 O O . TYR B 1 121 ? -17.922 4.949 -3.518 1 88.25 121 TYR B O 1
ATOM 2683 N N . LEU B 1 122 ? -17.406 4.098 -5.473 1 87.56 122 LEU B N 1
ATOM 2684 C CA . LEU B 1 122 ? -18.234 5.051 -6.207 1 87.56 122 LEU B CA 1
ATOM 2685 C C . LEU B 1 122 ? -19.688 4.945 -5.789 1 87.56 122 LEU B C 1
ATOM 2687 O O . LEU B 1 122 ? -20.359 5.961 -5.602 1 87.56 122 LEU B O 1
ATOM 2691 N N . ILE B 1 123 ? -20.156 3.766 -5.59 1 87.12 123 ILE B N 1
ATOM 2692 C CA . ILE B 1 123 ? -21.547 3.551 -5.164 1 87.12 123 ILE B CA 1
ATOM 2693 C C . ILE B 1 123 ? -21.719 4.047 -3.732 1 87.12 123 ILE B C 1
ATOM 2695 O O . ILE B 1 123 ? -22.734 4.672 -3.41 1 87.12 123 ILE B O 1
ATOM 2699 N N . SER B 1 124 ? -20.734 3.758 -2.904 1 76.75 124 SER B N 1
ATOM 2700 C CA . SER B 1 124 ? -20.828 4.152 -1.502 1 76.75 124 SER B CA 1
ATOM 2701 C C . SER B 1 124 ? -20.844 5.668 -1.354 1 76.75 124 SER B C 1
ATOM 2703 O O . SER B 1 124 ? -21.484 6.199 -0.444 1 76.75 124 SER B O 1
ATOM 2705 N N . GLN B 1 125 ? -20.094 6.336 -2.199 1 72.5 125 GLN B N 1
ATOM 2706 C CA . GLN B 1 125 ? -20.094 7.797 -2.182 1 72.5 125 GLN B CA 1
ATOM 2707 C C . GLN B 1 125 ? -21.484 8.344 -2.457 1 72.5 125 GLN B C 1
ATOM 2709 O O . GLN B 1 125 ? -21.891 9.352 -1.865 1 72.5 125 GLN B O 1
ATOM 2714 N N . ILE B 1 126 ? -22.156 7.656 -3.262 1 73.25 126 ILE B N 1
ATOM 2715 C CA . ILE B 1 126 ? -23.516 8.062 -3.619 1 73.25 126 ILE B CA 1
ATOM 2716 C C . ILE B 1 126 ? -24.469 7.758 -2.463 1 73.25 126 ILE B C 1
ATOM 2718 O O . ILE B 1 126 ? -25.312 8.578 -2.117 1 73.25 126 ILE B O 1
ATOM 2722 N N . VAL B 1 127 ? -24.281 6.645 -1.857 1 70.69 127 VAL B N 1
ATOM 2723 C CA . VAL B 1 127 ? -25.141 6.219 -0.755 1 70.69 127 VAL B CA 1
ATOM 2724 C C . VAL B 1 127 ? -24.938 7.133 0.448 1 70.69 127 VAL B C 1
ATOM 2726 O O . VAL B 1 127 ? -25.891 7.484 1.146 1 70.69 127 VAL B O 1
ATOM 2729 N N . ASP B 1 128 ? -23.703 7.441 0.702 1 63.16 128 ASP B N 1
ATOM 2730 C CA . ASP B 1 128 ? -23.359 8.289 1.838 1 63.16 128 ASP B CA 1
ATOM 2731 C C . ASP B 1 128 ? -23.953 9.688 1.69 1 63.16 128 ASP B C 1
ATOM 2733 O O . ASP B 1 128 ? -24.391 10.281 2.674 1 63.16 128 ASP B O 1
ATOM 2737 N N . ILE B 1 129 ? -23.828 10.164 0.593 1 56.44 129 ILE B N 1
ATOM 2738 C CA . ILE B 1 129 ? -24.438 11.469 0.353 1 56.44 129 ILE B CA 1
ATOM 2739 C C . ILE B 1 129 ? -25.922 11.422 0.68 1 56.44 129 ILE B C 1
ATOM 2741 O O . ILE B 1 129 ? -26.469 12.359 1.268 1 56.44 129 ILE B O 1
ATOM 2745 N N . HIS B 1 130 ? -26.422 10.367 0.538 1 56.12 130 HIS B N 1
ATOM 2746 C CA . HIS B 1 130 ? -27.859 10.242 0.757 1 56.12 130 HIS B CA 1
ATOM 2747 C C . HIS B 1 130 ? -28.156 9.82 2.189 1 56.12 130 HIS B C 1
ATOM 2749 O O . HIS B 1 130 ? -29.172 10.219 2.756 1 56.12 130 HIS B O 1
ATOM 2755 N N . ALA B 1 131 ? -27.328 8.906 2.748 1 54.16 131 ALA B N 1
ATOM 2756 C CA . ALA B 1 131 ? -27.531 8.453 4.121 1 54.16 131 ALA B CA 1
ATOM 2757 C C . ALA B 1 131 ? -27.359 9.602 5.113 1 54.16 131 ALA B C 1
ATOM 2759 O O . ALA B 1 131 ? -28.016 9.633 6.152 1 54.16 131 ALA B O 1
ATOM 2760 N N . PHE B 1 132 ? -26.391 10.445 4.973 1 49.31 132 PHE B N 1
ATOM 2761 C CA . PHE B 1 132 ? -26.234 11.602 5.844 1 49.31 132 PHE B CA 1
ATOM 2762 C C . PHE B 1 132 ? -27.547 12.344 6 1 49.31 132 PHE B C 1
ATOM 2764 O O . PHE B 1 132 ? -27.922 12.75 7.105 1 49.31 132 PHE B O 1
ATOM 2771 N N . HIS B 1 133 ? -28.141 12.461 5.004 1 48.38 133 HIS B N 1
ATOM 2772 C CA . HIS B 1 133 ? -29.406 13.172 5.086 1 48.38 133 HIS B CA 1
ATOM 2773 C C . HIS B 1 133 ? -30.438 12.367 5.883 1 48.38 133 HIS B C 1
ATOM 2775 O O . HIS B 1 133 ? -31.266 12.945 6.586 1 48.38 133 HIS B O 1
ATOM 2781 N N . PHE B 1 134 ? -30.203 11.227 5.836 1 47.91 134 PHE B N 1
ATOM 2782 C CA . PHE B 1 134 ? -31.188 10.383 6.496 1 47.91 134 PHE B CA 1
ATOM 2783 C C . PHE B 1 134 ? -30.922 10.305 7.992 1 47.91 134 PHE B C 1
ATOM 2785 O O . PHE B 1 134 ? -31.859 10.391 8.797 1 47.91 134 PHE B O 1
ATOM 2792 N N . VAL B 1 135 ? -29.703 10 8.336 1 49.75 135 VAL B N 1
ATOM 2793 C CA . VAL B 1 135 ? -29.422 9.781 9.75 1 49.75 135 VAL B CA 1
ATOM 2794 C C . VAL B 1 135 ? -29.469 11.117 10.5 1 49.75 135 VAL B C 1
ATOM 2796 O O . VAL B 1 135 ? -29.875 11.164 11.664 1 49.75 135 VAL B O 1
ATOM 2799 N N . LYS B 1 136 ? -28.922 12.148 9.898 1 48.84 136 LYS B N 1
ATOM 2800 C CA . LYS B 1 136 ? -29.109 13.43 10.562 1 48.84 136 LYS B CA 1
ATOM 2801 C C . LYS B 1 136 ? -30.578 13.648 10.93 1 48.84 136 LYS B C 1
ATOM 2803 O O . LYS B 1 136 ? -30.875 14.258 11.961 1 48.84 136 LYS B O 1
ATOM 2808 N N . GLY B 1 137 ? -31.344 13.211 10.062 1 44.78 137 GLY B N 1
ATOM 2809 C CA . GLY B 1 137 ? -32.75 13.461 10.328 1 44.78 137 GLY B CA 1
ATOM 2810 C C . GLY B 1 137 ? -33.281 12.633 11.477 1 44.78 137 GLY B C 1
ATOM 2811 O O . GLY B 1 137 ? -34.188 13.086 12.203 1 44.78 137 GLY B O 1
ATOM 2812 N N . ILE B 1 138 ? -32.906 11.438 11.484 1 46.31 138 ILE B N 1
ATOM 2813 C CA . ILE B 1 138 ? -33.625 10.586 12.422 1 46.31 138 ILE B CA 1
ATOM 2814 C C . ILE B 1 138 ? -33 10.711 13.812 1 46.31 138 ILE B C 1
ATOM 2816 O O . ILE B 1 138 ? -33.688 10.477 14.82 1 46.31 138 ILE B O 1
ATOM 2820 N N . THR B 1 139 ? -31.734 10.547 13.992 1 48.75 139 THR B N 1
ATOM 2821 C CA . THR B 1 139 ? -31.234 10.414 15.352 1 48.75 139 THR B CA 1
ATOM 2822 C C . THR B 1 139 ? -30.734 11.758 15.875 1 48.75 139 THR B C 1
ATOM 2824 O O . THR B 1 139 ? -29.938 12.438 15.211 1 48.75 139 THR B O 1
ATOM 2827 N N . GLU B 1 140 ? -31.438 12.414 16.703 1 44.91 140 GLU B N 1
ATOM 2828 C CA . GLU B 1 140 ? -30.922 13.492 17.531 1 44.91 140 GLU B CA 1
ATOM 2829 C C . GLU B 1 140 ? -29.5 13.188 17.984 1 44.91 140 GLU B C 1
ATOM 2831 O O . GLU B 1 140 ? -29.047 12.039 17.938 1 44.91 140 GLU B O 1
ATOM 2836 N N . SER B 1 141 ? -28.547 14.203 18.547 1 44.25 141 SER B N 1
ATOM 2837 C CA . SER B 1 141 ? -27.156 14.352 18.969 1 44.25 141 SER B CA 1
ATOM 2838 C C . SER B 1 141 ? -26.703 13.164 19.812 1 44.25 141 SER B C 1
ATOM 2840 O O . SER B 1 141 ? -25.516 12.977 20.047 1 44.25 141 SER B O 1
ATOM 2842 N N . LYS B 1 142 ? -27.531 12.477 20.547 1 46.41 142 LYS B N 1
ATOM 2843 C CA . LYS B 1 142 ? -27.078 11.82 21.766 1 46.41 142 LYS B CA 1
ATOM 2844 C C . LYS B 1 142 ? -26.531 10.43 21.469 1 46.41 142 LYS B C 1
ATOM 2846 O O . LYS B 1 142 ? -25.859 9.828 22.312 1 46.41 142 LYS B O 1
ATOM 2851 N N . HIS B 1 143 ? -26.875 9.703 20.484 1 53.03 143 HIS B N 1
ATOM 2852 C CA . HIS B 1 143 ? -26.359 8.336 20.438 1 53.03 143 HIS B CA 1
ATOM 2853 C C . HIS B 1 143 ? -25.484 8.125 19.203 1 53.03 143 HIS B C 1
ATOM 2855 O O . HIS B 1 143 ? -25.891 7.465 18.25 1 53.03 143 HIS B O 1
ATOM 2861 N N . LEU B 1 144 ? -24.375 8.742 19.109 1 52.31 144 LEU B N 1
ATOM 2862 C CA . LEU B 1 144 ? -23.344 8.789 18.078 1 52.31 144 LEU B CA 1
ATOM 2863 C C . LEU B 1 144 ? -22.891 7.383 17.703 1 52.31 144 LEU B C 1
ATOM 2865 O O . LEU B 1 144 ? -22.656 7.094 16.531 1 52.31 144 LEU B O 1
ATOM 2869 N N . TRP B 1 145 ? -22.953 6.508 18.719 1 56.91 145 TRP B N 1
ATOM 2870 C CA . TRP B 1 145 ? -22.453 5.156 18.453 1 56.91 145 TRP B CA 1
ATOM 2871 C C . TRP B 1 145 ? -23.406 4.395 17.531 1 56.91 145 TRP B C 1
ATOM 2873 O O . TRP B 1 145 ? -22.969 3.643 16.656 1 56.91 145 TRP B O 1
ATOM 2883 N N . LEU B 1 146 ? -24.703 4.621 17.75 1 58.81 146 LEU B N 1
ATOM 2884 C CA . LEU B 1 146 ? -25.703 3.924 16.953 1 58.81 146 LEU B CA 1
ATOM 2885 C C . LEU B 1 146 ? -25.641 4.383 15.492 1 58.81 146 LEU B C 1
ATOM 2887 O O . LEU B 1 146 ? -25.828 3.58 14.578 1 58.81 146 LEU B O 1
ATOM 2891 N N . ARG B 1 147 ? -25.312 5.598 15.359 1 60.56 147 ARG B N 1
ATOM 2892 C CA . ARG B 1 147 ? -25.172 6.145 14.016 1 60.56 147 ARG B CA 1
ATOM 2893 C C . ARG B 1 147 ? -23.969 5.555 13.297 1 60.56 147 ARG B C 1
ATOM 2895 O O . ARG B 1 147 ? -24.031 5.238 12.109 1 60.56 147 ARG B O 1
ATOM 2902 N N . ALA B 1 148 ? -23.047 5.359 14.141 1 62.28 148 ALA B N 1
ATOM 2903 C CA . ALA B 1 148 ? -21.812 4.832 13.562 1 62.28 148 ALA B CA 1
ATOM 2904 C C . ALA B 1 148 ? -21.984 3.381 13.125 1 62.28 148 ALA B C 1
ATOM 2906 O O . ALA B 1 148 ? -21.562 3.002 12.031 1 62.28 148 ALA B O 1
ATOM 2907 N N . ILE B 1 149 ? -22.656 2.598 13.914 1 67.94 149 ILE B N 1
ATOM 2908 C CA . ILE B 1 149 ? -22.844 1.187 13.594 1 67.94 149 ILE B CA 1
ATOM 2909 C C . ILE B 1 149 ? -23.859 1.043 12.469 1 67.94 149 ILE B C 1
ATOM 2911 O O . ILE B 1 149 ? -23.703 0.211 11.578 1 67.94 149 ILE B O 1
ATOM 2915 N N . GLY B 1 150 ? -24.906 1.836 12.531 1 69.69 150 GLY B N 1
ATOM 2916 C CA . GLY B 1 150 ? -25.938 1.795 11.492 1 69.69 150 GLY B CA 1
ATOM 2917 C C . GLY B 1 150 ? -25.406 2.174 10.117 1 69.69 150 GLY B C 1
ATOM 2918 O O . GLY B 1 150 ? -25.688 1.493 9.133 1 69.69 150 GLY B O 1
ATOM 2919 N N . SER B 1 151 ? -24.672 3.24 10.078 1 67.44 151 SER B N 1
ATOM 2920 C CA . SER B 1 151 ? -24.094 3.68 8.812 1 67.44 151 SER B CA 1
ATOM 2921 C C . SER B 1 151 ? -23.125 2.645 8.266 1 67.44 151 SER B C 1
ATOM 2923 O O . SER B 1 151 ? -23.094 2.393 7.059 1 67.44 151 SER B O 1
ATOM 2925 N N . THR B 1 152 ? -22.328 2.031 9.148 1 71.12 152 THR B N 1
ATOM 2926 C CA . THR B 1 152 ? -21.406 0.987 8.734 1 71.12 152 THR B CA 1
ATOM 2927 C C . THR B 1 152 ? -22.156 -0.223 8.195 1 71.12 152 THR B C 1
ATOM 2929 O O . THR B 1 152 ? -21.781 -0.775 7.152 1 71.12 152 THR B O 1
ATOM 2932 N N . ALA B 1 153 ? -23.219 -0.571 8.867 1 79.12 153 ALA B N 1
ATOM 2933 C CA . ALA B 1 153 ? -23.984 -1.74 8.461 1 79.12 153 ALA B CA 1
ATOM 2934 C C . ALA B 1 153 ? -24.562 -1.559 7.059 1 79.12 153 ALA B C 1
ATOM 2936 O O . ALA B 1 153 ? -24.531 -2.484 6.242 1 79.12 153 ALA B O 1
ATOM 2937 N N . VAL B 1 154 ? -25.016 -0.402 6.73 1 79.06 154 VAL B N 1
ATOM 2938 C CA . VAL B 1 154 ? -25.625 -0.138 5.434 1 79.06 154 VAL B CA 1
ATOM 2939 C C . VAL B 1 154 ? -24.547 -0.044 4.359 1 79.06 154 VAL B C 1
ATOM 2941 O O . VAL B 1 154 ? -24.688 -0.636 3.285 1 79.06 154 VAL B O 1
ATOM 2944 N N . SER B 1 155 ? -23.531 0.652 4.598 1 76.81 155 SER B N 1
ATOM 2945 C CA . SER B 1 155 ? -22.469 0.833 3.609 1 76.81 155 SER B CA 1
ATOM 2946 C C . SER B 1 155 ? -21.766 -0.486 3.307 1 76.81 155 SER B C 1
ATOM 2948 O O . SER B 1 155 ? -21.344 -0.723 2.174 1 76.81 155 SER B O 1
ATOM 2950 N N . GLN B 1 156 ? -21.672 -1.334 4.289 1 85.75 156 GLN B N 1
ATOM 2951 C CA . GLN B 1 156 ? -20.953 -2.584 4.117 1 85.75 156 GLN B CA 1
ATOM 2952 C C . GLN B 1 156 ? -21.75 -3.584 3.289 1 85.75 156 GLN B C 1
ATOM 2954 O O . GLN B 1 156 ? -21.172 -4.492 2.682 1 85.75 156 GLN B O 1
ATOM 2959 N N . VAL B 1 157 ? -23.109 -3.41 3.311 1 89.44 157 VAL B N 1
ATOM 2960 C CA . VAL B 1 157 ? -23.891 -4.293 2.457 1 89.44 157 VAL B CA 1
ATOM 2961 C C . VAL B 1 157 ? -23.484 -4.102 0.999 1 89.44 157 VAL B C 1
ATOM 2963 O O . VAL B 1 157 ? -23.219 -5.078 0.291 1 89.44 157 VAL B O 1
ATOM 2966 N N . VAL B 1 158 ? -23.438 -2.867 0.576 1 88.56 158 VAL B N 1
ATOM 2967 C CA . VAL B 1 158 ? -23.109 -2.545 -0.807 1 88.56 158 VAL B CA 1
ATOM 2968 C C . VAL B 1 158 ? -21.672 -2.953 -1.101 1 88.56 158 VAL B C 1
ATOM 2970 O O . VAL B 1 158 ? -21.391 -3.611 -2.107 1 88.56 158 VAL B O 1
ATOM 2973 N N . ASP B 1 159 ? -20.812 -2.615 -0.245 1 89.5 159 ASP B N 1
ATOM 2974 C CA . ASP B 1 159 ? -19.391 -2.91 -0.448 1 89.5 159 ASP B CA 1
ATOM 2975 C C . ASP B 1 159 ? -19.156 -4.414 -0.545 1 89.5 159 ASP B C 1
ATOM 2977 O O . ASP B 1 159 ? -18.531 -4.891 -1.498 1 89.5 159 ASP B O 1
ATOM 2981 N N . THR B 1 160 ? -19.688 -5.16 0.41 1 93.06 160 THR B N 1
ATOM 2982 C CA . THR B 1 160 ? -19.453 -6.598 0.466 1 93.06 160 THR B CA 1
ATOM 2983 C C . THR B 1 160 ? -20.078 -7.297 -0.733 1 93.06 160 THR B C 1
ATOM 2985 O O . THR B 1 160 ? -19.484 -8.219 -1.305 1 93.06 160 THR B O 1
ATOM 2988 N N . PHE B 1 161 ? -21.234 -6.816 -1.09 1 95.44 161 PHE B N 1
ATOM 2989 C CA . PHE B 1 161 ? -21.922 -7.398 -2.236 1 95.44 161 PHE B CA 1
ATOM 2990 C C . PHE B 1 161 ? -21.125 -7.184 -3.514 1 95.44 161 PHE B C 1
ATOM 2992 O O . PHE B 1 161 ? -20.859 -8.133 -4.254 1 95.44 161 PHE B O 1
ATOM 2999 N N . VAL B 1 162 ? -20.688 -5.996 -3.783 1 95.5 162 VAL B N 1
ATOM 3000 C CA . VAL B 1 162 ? -20 -5.637 -5.02 1 95.5 162 VAL B CA 1
ATOM 3001 C C . VAL B 1 162 ? -18.656 -6.348 -5.082 1 95.5 162 VAL B C 1
ATOM 3003 O O . VAL B 1 162 ? -18.281 -6.891 -6.125 1 95.5 162 VAL B O 1
ATOM 3006 N N . VAL B 1 163 ? -18 -6.422 -4.016 1 93.56 163 VAL B N 1
ATOM 3007 C CA . VAL B 1 163 ? -16.656 -6.996 -3.996 1 93.56 163 VAL B CA 1
ATOM 3008 C C . VAL B 1 163 ? -16.75 -8.516 -4.129 1 93.56 163 VAL B C 1
ATOM 3010 O O . VAL B 1 163 ? -15.977 -9.125 -4.883 1 93.56 163 VAL B O 1
ATOM 3013 N N . THR B 1 164 ? -17.688 -9.125 -3.389 1 96.12 164 THR B N 1
ATOM 3014 C CA . THR B 1 164 ? -17.812 -10.578 -3.451 1 96.12 164 THR B CA 1
ATOM 3015 C C . THR B 1 164 ? -18.266 -11.023 -4.84 1 96.12 164 THR B C 1
ATOM 3017 O O . THR B 1 164 ? -17.672 -11.938 -5.426 1 96.12 164 THR B O 1
ATOM 3020 N N . PHE B 1 165 ? -19.188 -10.336 -5.387 1 96.31 165 PHE B N 1
ATOM 3021 C CA . PHE B 1 165 ? -19.656 -10.68 -6.727 1 96.31 165 PHE B CA 1
ATOM 3022 C C . PHE B 1 165 ? -18.609 -10.32 -7.773 1 96.31 165 PHE B C 1
ATOM 3024 O O . PHE B 1 165 ? -18.406 -11.055 -8.742 1 96.31 165 PHE B O 1
ATOM 3031 N N . GLY B 1 166 ? -18 -9.172 -7.629 1 95.38 166 GLY B N 1
ATOM 3032 C CA . GLY B 1 166 ? -16.969 -8.758 -8.555 1 95.38 166 GLY B CA 1
ATOM 3033 C C . GLY B 1 166 ? -15.805 -9.734 -8.633 1 95.38 166 GLY B C 1
ATOM 3034 O O . GLY B 1 166 ? -15.25 -9.961 -9.711 1 95.38 166 GLY B O 1
ATOM 3035 N N . CYS B 1 167 ? -15.484 -10.336 -7.523 1 93.81 167 CYS B N 1
ATOM 3036 C CA . CYS B 1 167 ? -14.352 -11.25 -7.465 1 93.81 167 CYS B CA 1
ATOM 3037 C C . CYS B 1 167 ? -14.742 -12.641 -7.953 1 93.81 167 CYS B C 1
ATOM 3039 O O . CYS B 1 167 ? -14 -13.273 -8.711 1 93.81 167 CYS B O 1
ATOM 3041 N N . LEU B 1 168 ? -15.961 -13.188 -7.645 1 96.75 168 LEU B N 1
ATOM 3042 C CA . LEU B 1 168 ? -16.234 -14.617 -7.754 1 96.75 168 LEU B CA 1
ATOM 3043 C C . LEU B 1 168 ? -17.141 -14.906 -8.945 1 96.75 168 LEU B C 1
ATOM 3045 O O . LEU B 1 168 ? -17.312 -16.062 -9.344 1 96.75 168 LEU B O 1
ATOM 3049 N N . ALA B 1 169 ? -17.703 -13.836 -9.5 1 96.38 169 ALA B N 1
ATOM 3050 C CA . ALA B 1 169 ? -18.578 -14.07 -10.648 1 96.38 169 ALA B CA 1
ATOM 3051 C C . ALA B 1 169 ? -17.859 -14.844 -11.742 1 96.38 169 ALA B C 1
ATOM 3053 O O . ALA B 1 169 ? -16.734 -14.5 -12.117 1 96.38 169 ALA B O 1
ATOM 3054 N N . GLY B 1 170 ? -18.531 -15.898 -12.25 1 95.69 170 GLY B N 1
ATOM 3055 C CA . GLY B 1 170 ? -17.938 -16.719 -13.289 1 95.69 170 GLY B CA 1
ATOM 3056 C C . GLY B 1 170 ? -17.016 -17.797 -12.75 1 95.69 170 GLY B C 1
ATOM 3057 O O . GLY B 1 170 ? -16.609 -18.703 -13.484 1 95.69 170 GLY B O 1
ATOM 3058 N N . LEU B 1 171 ? -16.688 -17.781 -11.508 1 95 171 LEU B N 1
ATOM 3059 C CA . LEU B 1 171 ? -15.766 -18.734 -10.898 1 95 171 LEU B CA 1
ATOM 3060 C C . LEU B 1 171 ? -16.5 -19.656 -9.93 1 95 171 LEU B C 1
ATOM 3062 O O . LEU B 1 171 ? -16.062 -20.781 -9.672 1 95 171 LEU B O 1
ATOM 3066 N N . ARG B 1 172 ? -17.562 -19.078 -9.328 1 95.81 172 ARG B N 1
ATOM 3067 C CA . ARG B 1 172 ? -18.391 -19.812 -8.383 1 95.81 172 ARG B CA 1
ATOM 3068 C C . ARG B 1 172 ? -19.875 -19.688 -8.719 1 95.81 172 ARG B C 1
ATOM 3070 O O . ARG B 1 172 ? -20.281 -18.75 -9.406 1 95.81 172 ARG B O 1
ATOM 3077 N N . SER B 1 173 ? -20.688 -20.625 -8.203 1 96.69 173 SER B N 1
ATOM 3078 C CA . SER B 1 173 ? -22.125 -20.547 -8.406 1 96.69 173 SER B CA 1
ATOM 3079 C C . SER B 1 173 ? -22.734 -19.359 -7.668 1 96.69 173 SER B C 1
ATOM 3081 O O . SER B 1 173 ? -22.188 -18.906 -6.652 1 96.69 173 SER B O 1
ATOM 3083 N N . THR B 1 174 ? -23.828 -18.891 -8.148 1 96.94 174 THR B N 1
ATOM 3084 C CA . THR B 1 174 ? -24.516 -17.75 -7.523 1 96.94 174 THR B CA 1
ATOM 3085 C C . THR B 1 174 ? -24.906 -18.094 -6.086 1 96.94 174 THR B C 1
ATOM 3087 O O . THR B 1 174 ? -24.812 -17.234 -5.199 1 96.94 174 THR B O 1
ATOM 3090 N N . SER B 1 175 ? -25.297 -19.297 -5.875 1 96.31 175 SER B N 1
ATOM 3091 C CA . SER B 1 175 ? -25.656 -19.719 -4.531 1 96.31 175 SER B CA 1
ATOM 3092 C C . SER B 1 175 ? -24.453 -19.656 -3.588 1 96.31 175 SER B C 1
ATOM 3094 O O . SER B 1 175 ? -24.578 -19.172 -2.459 1 96.31 175 SER B O 1
ATOM 3096 N N . ASP B 1 176 ? -23.312 -20.094 -4.059 1 95 176 ASP B N 1
ATOM 3097 C CA . ASP B 1 176 ? -22.094 -20.031 -3.258 1 95 176 ASP B CA 1
ATOM 3098 C C . ASP B 1 176 ? -21.703 -18.578 -2.955 1 95 176 ASP B C 1
ATOM 3100 O O . ASP B 1 176 ? -21.297 -18.266 -1.834 1 95 176 ASP B O 1
ATOM 3104 N N . ILE B 1 177 ? -21.875 -17.766 -3.961 1 97.12 177 ILE B N 1
ATOM 3105 C CA . ILE B 1 177 ? -21.5 -16.359 -3.826 1 97.12 177 ILE B CA 1
ATOM 3106 C C . ILE B 1 177 ? -22.375 -15.688 -2.771 1 97.12 177 ILE B C 1
ATOM 3108 O O . ILE B 1 177 ? -21.891 -14.914 -1.944 1 97.12 177 ILE B O 1
ATOM 3112 N N . LEU B 1 178 ? -23.625 -16 -2.732 1 96.56 178 LEU B N 1
ATOM 3113 C CA . LEU B 1 178 ? -24.547 -15.398 -1.777 1 96.56 178 LEU B CA 1
ATOM 3114 C C . LEU B 1 178 ? -24.234 -15.852 -0.357 1 96.56 178 LEU B C 1
ATOM 3116 O O . LEU B 1 178 ? -24.359 -15.078 0.59 1 96.56 178 LEU B O 1
ATOM 3120 N N . VAL B 1 179 ? -23.844 -17.094 -0.245 1 95.25 179 VAL B N 1
ATOM 3121 C CA . VAL B 1 179 ? -23.469 -17.609 1.07 1 95.25 179 VAL B CA 1
ATOM 3122 C C . VAL B 1 179 ? -22.203 -16.891 1.562 1 95.25 179 VAL B C 1
ATOM 3124 O O . VAL B 1 179 ? -22.125 -16.484 2.721 1 95.25 179 VAL B O 1
ATOM 3127 N N . ILE B 1 180 ? -21.266 -16.766 0.661 1 96.25 180 ILE B N 1
ATOM 3128 C CA . ILE B 1 180 ? -20.016 -16.109 1.013 1 96.25 180 ILE B CA 1
ATOM 3129 C C . ILE B 1 180 ? -20.281 -14.633 1.333 1 96.25 180 ILE B C 1
ATOM 3131 O O . ILE B 1 180 ? -19.703 -14.086 2.273 1 96.25 180 ILE B O 1
ATOM 3135 N N . PHE B 1 181 ? -21.125 -14.031 0.538 1 96.5 181 PHE B N 1
ATOM 3136 C CA . PHE B 1 181 ? -21.547 -12.664 0.812 1 96.5 181 PHE B CA 1
ATOM 3137 C C . PHE B 1 181 ? -22.125 -12.555 2.215 1 96.5 181 PHE B C 1
ATOM 3139 O O . PHE B 1 181 ? -21.719 -11.688 2.996 1 96.5 181 PHE B O 1
ATOM 3146 N N . GLY B 1 182 ? -23.031 -13.391 2.549 1 95.62 182 GLY B N 1
ATOM 3147 C CA . GLY B 1 182 ? -23.656 -13.375 3.863 1 95.62 182 GLY B CA 1
ATOM 3148 C C . GLY B 1 182 ? -22.656 -13.578 4.996 1 95.62 182 GLY B C 1
ATOM 3149 O O . GLY B 1 182 ? -22.703 -12.867 6 1 95.62 182 GLY B O 1
ATOM 3150 N N . THR B 1 183 ? -21.812 -14.516 4.809 1 94.69 183 THR B N 1
ATOM 3151 C CA . THR B 1 183 ? -20.828 -14.82 5.832 1 94.69 183 THR B CA 1
ATOM 3152 C C . THR B 1 183 ? -19.875 -13.648 6.02 1 94.69 183 THR B C 1
ATOM 3154 O O . THR B 1 183 ? -19.562 -13.273 7.152 1 94.69 183 THR B O 1
ATOM 3157 N N . SER B 1 184 ? -19.391 -13.086 4.898 1 94.38 184 SER B N 1
ATOM 3158 C CA . SER B 1 184 ? -18.469 -11.961 4.957 1 94.38 184 SER B CA 1
ATOM 3159 C C . SER B 1 184 ? -19.109 -10.742 5.594 1 94.38 184 SER B C 1
ATOM 3161 O O . SER B 1 184 ? -18.484 -10.047 6.395 1 94.38 184 SER B O 1
ATOM 3163 N N . TYR B 1 185 ? -20.344 -10.516 5.234 1 93.31 185 TYR B N 1
ATOM 3164 C CA . TYR B 1 185 ? -21.078 -9.375 5.789 1 93.31 185 TYR B CA 1
ATOM 3165 C C . TYR B 1 185 ? -21.266 -9.539 7.289 1 93.31 185 TYR B C 1
ATOM 3167 O O . TYR B 1 185 ? -21.031 -8.602 8.055 1 93.31 185 TYR B O 1
ATOM 3175 N N . LEU B 1 186 ? -21.703 -10.68 7.684 1 92.19 186 LEU B N 1
ATOM 3176 C CA . LEU B 1 186 ? -21.922 -10.945 9.102 1 92.19 186 LEU B CA 1
ATOM 3177 C C . LEU B 1 186 ? -20.625 -10.805 9.891 1 92.19 186 LEU B C 1
ATOM 3179 O O . LEU B 1 186 ? -20.609 -10.25 10.992 1 92.19 186 LEU B O 1
ATOM 3183 N N . TYR B 1 187 ? -19.594 -11.266 9.367 1 91.94 187 TYR B N 1
ATOM 3184 C CA . TYR B 1 187 ? -18.281 -11.125 10 1 91.94 187 TYR B CA 1
ATOM 3185 C C . TYR B 1 187 ? -17.922 -9.656 10.195 1 91.94 187 TYR B C 1
ATOM 3187 O O . TYR B 1 187 ? -17.484 -9.258 11.281 1 91.94 187 TYR B O 1
ATOM 3195 N N . LYS B 1 188 ? -18.109 -8.883 9.188 1 89.12 188 LYS B N 1
ATOM 3196 C CA . LYS B 1 188 ? -17.75 -7.473 9.258 1 89.12 188 LYS B CA 1
ATOM 3197 C C . LYS B 1 188 ? -18.578 -6.742 10.312 1 89.12 188 LYS B C 1
ATOM 3199 O O . LYS B 1 188 ? -18.047 -5.914 11.055 1 89.12 188 LYS B O 1
ATOM 3204 N N . ILE B 1 189 ? -19.797 -7.086 10.422 1 87.81 189 ILE B N 1
ATOM 3205 C CA . ILE B 1 189 ? -20.672 -6.441 11.391 1 87.81 189 ILE B CA 1
ATOM 3206 C C . ILE B 1 189 ? -20.266 -6.852 12.805 1 87.81 189 ILE B C 1
ATOM 3208 O O . ILE B 1 189 ? -20.203 -6.012 13.711 1 87.81 189 ILE B O 1
ATOM 3212 N N . ILE B 1 190 ? -19.984 -8.109 12.984 1 89.25 190 ILE B N 1
ATOM 3213 C CA . ILE B 1 190 ? -19.578 -8.609 14.297 1 89.25 190 ILE B CA 1
ATOM 3214 C C . ILE B 1 190 ? -18.266 -7.934 14.727 1 89.25 190 ILE B C 1
ATOM 3216 O O . ILE B 1 190 ? -18.156 -7.473 15.859 1 89.25 190 ILE B O 1
ATOM 3220 N N . VAL B 1 191 ? -17.391 -7.852 13.805 1 86.25 191 VAL B N 1
ATOM 3221 C CA . VAL B 1 191 ? -16.094 -7.246 14.102 1 86.25 191 VAL B CA 1
ATOM 3222 C C . VAL B 1 191 ? -16.281 -5.758 14.398 1 86.25 191 VAL B C 1
ATOM 3224 O O . VAL B 1 191 ? -15.648 -5.215 15.312 1 86.25 191 VAL B O 1
ATOM 3227 N N . ALA B 1 192 ? -17.125 -5.133 13.625 1 81.94 192 ALA B N 1
ATOM 3228 C CA . ALA B 1 192 ? -17.391 -3.713 13.836 1 81.94 192 ALA B CA 1
ATOM 3229 C C . ALA B 1 192 ? -17.922 -3.457 15.242 1 81.94 192 ALA B C 1
ATOM 3231 O O . ALA B 1 192 ? -17.516 -2.502 15.906 1 81.94 192 ALA B O 1
ATOM 3232 N N . VAL B 1 193 ? -18.797 -4.281 15.695 1 82.75 193 VAL B N 1
ATOM 3233 C CA . VAL B 1 193 ? -19.391 -4.148 17.016 1 82.75 193 VAL B CA 1
ATOM 3234 C C . VAL B 1 193 ? -18.344 -4.457 18.094 1 82.75 193 VAL B C 1
ATOM 3236 O O . VAL B 1 193 ? -18.234 -3.75 19.094 1 82.75 193 VAL B O 1
ATOM 3239 N N . MET B 1 194 ? -17.484 -5.434 17.828 1 85.44 194 MET B N 1
ATOM 3240 C CA . MET B 1 194 ? -16.5 -5.887 18.797 1 85.44 194 MET B CA 1
ATOM 3241 C C . MET B 1 194 ? -15.367 -4.871 18.953 1 85.44 194 MET B C 1
ATOM 3243 O O . MET B 1 194 ? -14.703 -4.824 19.984 1 85.44 194 MET B O 1
ATOM 3247 N N . LEU B 1 195 ? -15.18 -4.125 17.953 1 80.62 195 LEU B N 1
ATOM 3248 C CA . LEU B 1 195 ? -14.062 -3.178 17.953 1 80.62 195 LEU B CA 1
ATOM 3249 C C . LEU B 1 195 ? -14.461 -1.879 18.656 1 80.62 195 LEU B C 1
ATOM 3251 O O . LEU B 1 195 ? -13.609 -1.017 18.891 1 80.62 195 LEU B O 1
ATOM 3255 N N . THR B 1 196 ? -15.648 -1.731 19.016 1 75.31 196 THR B N 1
ATOM 3256 C CA . THR B 1 196 ? -16.141 -0.509 19.641 1 75.31 196 THR B CA 1
ATOM 3257 C C . THR B 1 196 ? -15.344 -0.173 20.891 1 75.31 196 THR B C 1
ATOM 3259 O O . THR B 1 196 ? -14.914 0.969 21.078 1 75.31 196 THR B O 1
ATOM 3262 N N . PRO B 1 197 ? -14.992 -1.127 21.719 1 78.5 197 PRO B N 1
ATOM 3263 C CA . PRO B 1 197 ? -14.172 -0.788 22.891 1 78.5 197 PRO B CA 1
ATOM 3264 C C . PRO B 1 197 ? -12.781 -0.302 22.5 1 78.5 197 PRO B C 1
ATOM 3266 O O . PRO B 1 197 ? -12.195 0.522 23.203 1 78.5 197 PRO B O 1
ATOM 3269 N N . LEU B 1 198 ? -12.273 -0.805 21.406 1 80.88 198 LEU B N 1
ATOM 3270 C CA . LEU B 1 198 ? -10.945 -0.405 20.953 1 80.88 198 LEU B CA 1
ATOM 3271 C C . LEU B 1 198 ? -10.945 1.046 20.484 1 80.88 198 LEU B C 1
ATOM 3273 O O . LEU B 1 198 ? -9.938 1.742 20.609 1 80.88 198 LEU B O 1
ATOM 3277 N N . VAL B 1 199 ? -12.008 1.433 20.047 1 75.19 199 VAL B N 1
ATOM 3278 C CA . VAL B 1 199 ? -12.133 2.824 19.641 1 75.19 199 VAL B CA 1
ATOM 3279 C C . VAL B 1 199 ? -12.031 3.74 20.859 1 75.19 199 VAL B C 1
ATOM 3281 O O . VAL B 1 199 ? -11.398 4.797 20.797 1 75.19 19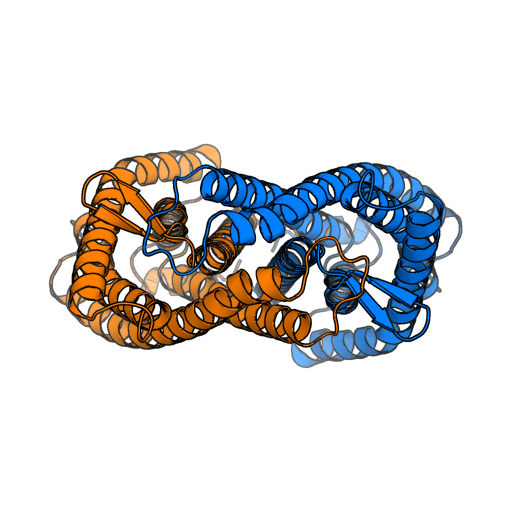9 VAL B O 1
ATOM 3284 N N . TYR B 1 200 ? -12.555 3.26 21.922 1 75.88 200 TYR B N 1
ATOM 3285 C CA . TYR B 1 200 ? -12.492 4.047 23.156 1 75.88 200 TYR B CA 1
ATOM 3286 C C . TYR B 1 200 ? -11.062 4.113 23.688 1 75.88 200 TYR B C 1
ATOM 3288 O O . TYR B 1 200 ? -10.633 5.148 24.203 1 75.88 200 TYR B O 1
ATOM 3296 N N . VAL B 1 201 ? -10.445 3.016 23.531 1 78.94 201 VAL B N 1
ATOM 3297 C CA . VAL B 1 201 ? -9.055 2.992 23.953 1 78.94 201 VAL B CA 1
ATOM 3298 C C . VAL B 1 201 ? -8.227 3.947 23.094 1 78.94 201 VAL B C 1
ATOM 3300 O O . VAL B 1 201 ? -7.402 4.703 23.609 1 78.94 201 VAL B O 1
ATOM 3303 N N . ALA B 1 202 ? -8.477 3.914 21.812 1 80.38 202 ALA B N 1
ATOM 3304 C CA . ALA B 1 202 ? -7.785 4.816 20.891 1 80.38 202 ALA B CA 1
ATOM 3305 C C . ALA B 1 202 ? -8.086 6.273 21.234 1 80.38 202 ALA B C 1
ATOM 3307 O O . ALA B 1 202 ? -7.199 7.129 21.156 1 80.38 202 ALA B O 1
ATOM 3308 N N . HIS B 1 203 ? -9.203 6.477 21.641 1 77.62 203 HIS B N 1
ATOM 3309 C CA . HIS B 1 203 ? -9.617 7.812 22.062 1 77.62 203 HIS B CA 1
ATOM 3310 C C . HIS B 1 203 ? -8.797 8.297 23.25 1 77.62 203 HIS B C 1
ATOM 3312 O O . HIS B 1 203 ? -8.312 9.43 23.25 1 77.62 203 HIS B O 1
ATOM 3318 N N . ASP B 1 204 ? -8.734 7.445 24.156 1 79.88 204 ASP B N 1
ATOM 3319 C CA . ASP B 1 204 ? -7.996 7.797 25.375 1 79.88 204 ASP B CA 1
ATOM 3320 C C . ASP B 1 204 ? -6.527 8.07 25.062 1 79.88 204 ASP B C 1
ATOM 3322 O O . ASP B 1 204 ? -5.949 9.039 25.547 1 79.88 204 ASP B O 1
ATOM 3326 N N . LEU B 1 205 ? -6.02 7.285 24.172 1 80.19 205 LEU B N 1
ATOM 3327 C CA . LEU B 1 205 ? -4.613 7.43 23.828 1 80.19 205 LEU B CA 1
ATOM 3328 C C . LEU B 1 205 ? -4.375 8.727 23.047 1 80.19 205 LEU B C 1
ATOM 3330 O O . LEU B 1 205 ? -3.408 9.438 23.312 1 80.19 205 LEU B O 1
ATOM 3334 N N . ILE B 1 206 ? -5.25 9.023 22.234 1 81.69 206 ILE B N 1
ATOM 3335 C CA . ILE B 1 206 ? -5.082 10.195 21.375 1 81.69 206 ILE B CA 1
ATOM 3336 C C . ILE B 1 206 ? -5.352 11.469 22.172 1 81.69 206 ILE B C 1
ATOM 3338 O O . ILE B 1 206 ? -4.566 12.414 22.125 1 81.69 206 ILE B O 1
ATOM 3342 N N . THR B 1 207 ? -6.355 11.445 22.953 1 79.56 207 THR B N 1
ATOM 3343 C CA . THR B 1 207 ? -6.738 12.641 23.703 1 79.56 207 THR B CA 1
ATOM 3344 C C . THR B 1 207 ? -5.824 12.836 24.922 1 79.56 207 THR B C 1
ATOM 3346 O O . THR B 1 207 ? -5.344 13.945 25.156 1 79.56 207 THR B O 1
ATOM 3349 N N . ARG B 1 208 ? -5.586 11.828 25.562 1 78.69 208 ARG B N 1
ATOM 3350 C CA . ARG B 1 208 ? -4.84 11.961 26.812 1 78.69 208 ARG B CA 1
ATOM 3351 C C . ARG B 1 208 ? -3.34 12.023 26.547 1 78.69 208 ARG B C 1
ATOM 3353 O O . ARG B 1 208 ? -2.627 12.812 27.172 1 78.69 208 ARG B O 1
ATOM 3360 N N . ARG B 1 209 ? -2.924 11.281 25.594 1 72.12 209 ARG B N 1
ATOM 3361 C CA . ARG B 1 209 ? -1.478 11.18 25.422 1 72.12 209 ARG B CA 1
ATOM 3362 C C . ARG B 1 209 ? -0.978 12.172 24.375 1 72.12 209 ARG B C 1
ATOM 3364 O O . ARG B 1 209 ? 0.121 12.719 24.5 1 72.12 209 ARG B O 1
ATOM 3371 N N . MET B 1 210 ? -1.808 12.414 23.438 1 74.88 210 MET B N 1
ATOM 3372 C CA . MET B 1 210 ? -1.337 13.289 22.359 1 74.88 210 MET B CA 1
ATOM 3373 C C . MET B 1 210 ? -1.938 14.688 22.5 1 74.88 210 MET B C 1
ATOM 3375 O O . MET B 1 210 ? -1.516 15.617 21.812 1 74.88 210 MET B O 1
ATOM 3379 N N . GLY B 1 211 ? -2.893 14.758 23.359 1 75.75 211 GLY B N 1
ATOM 3380 C CA . GLY B 1 211 ? -3.49 16.062 23.641 1 75.75 211 GLY B CA 1
ATOM 3381 C C . GLY B 1 211 ? -4.32 16.594 22.5 1 75.75 211 GLY B C 1
ATOM 3382 O O . GLY B 1 211 ? -4.426 17.812 22.312 1 75.75 211 GLY B O 1
ATOM 3383 N N . ILE B 1 212 ? -4.758 15.727 21.625 1 75.56 212 ILE B N 1
ATOM 3384 C CA . ILE B 1 212 ? -5.57 16.125 20.484 1 75.56 212 ILE B CA 1
ATOM 3385 C C . ILE B 1 212 ? -7.051 16.031 20.844 1 75.56 212 ILE B C 1
ATOM 3387 O O . ILE B 1 212 ? -7.516 14.977 21.297 1 75.56 212 ILE B O 1
ATOM 3391 N N . GLU B 1 213 ? -7.805 17.047 20.719 1 75.31 213 GLU B N 1
ATOM 3392 C CA . GLU B 1 213 ? -9.234 17.047 21.031 1 75.31 213 GLU B CA 1
ATOM 3393 C C . GLU B 1 213 ? -10.055 16.594 19.828 1 75.31 213 GLU B C 1
ATOM 3395 O O . GLU B 1 213 ? -9.68 16.844 18.672 1 75.31 213 GLU B O 1
ATOM 3400 N N . PRO B 1 214 ? -11.125 15.898 20.156 1 73.88 214 PRO B N 1
ATOM 3401 C CA . PRO B 1 214 ? -12 15.453 19.062 1 73.88 214 PRO B CA 1
ATOM 3402 C C . PRO B 1 214 ? -12.562 16.625 18.266 1 73.88 214 PRO B C 1
ATOM 3404 O O . PRO B 1 214 ? -12.648 17.75 18.766 1 73.88 214 PRO B O 1
ATOM 3407 N N . ALA B 1 215 ? -12.773 16.359 16.969 1 68.19 215 ALA B N 1
ATOM 3408 C CA . ALA B 1 215 ? -13.367 17.359 16.094 1 68.19 215 ALA B CA 1
ATOM 3409 C C . ALA B 1 215 ? -14.781 17.703 16.531 1 68.19 215 ALA B C 1
ATOM 3411 O O . ALA B 1 215 ? -15.508 16.844 17.047 1 68.19 215 ALA B O 1
ATOM 3412 N N . PRO B 1 216 ? -15.086 19 16.516 1 61.19 216 PRO B N 1
ATOM 3413 C CA . PRO B 1 216 ? -16.484 19.328 16.828 1 61.19 216 PRO B CA 1
ATOM 3414 C C . PRO B 1 216 ? -17.469 18.625 15.898 1 61.19 216 PRO B C 1
ATOM 3416 O O . PRO B 1 216 ? -17.172 18.406 14.727 1 61.19 216 PRO B O 1
ATOM 3419 N N . HIS B 1 217 ? -18.359 17.938 16.375 1 57.06 217 HIS B N 1
ATOM 3420 C CA . HIS B 1 217 ? -19.328 17.172 15.609 1 57.06 217 HIS B CA 1
ATOM 3421 C C . HIS B 1 217 ? -20.219 18.078 14.773 1 57.06 217 HIS B C 1
ATOM 3423 O O . HIS B 1 217 ? -20.906 17.609 13.859 1 57.06 217 HIS B O 1
ATOM 3429 N N . ASP B 1 218 ? -20.234 19.328 15.062 1 52.5 218 ASP B N 1
ATOM 3430 C CA . ASP B 1 218 ? -21.016 20.281 14.273 1 52.5 218 ASP B CA 1
ATOM 3431 C C . ASP B 1 218 ? -20.203 20.797 13.086 1 52.5 218 ASP B C 1
ATOM 3433 O O . ASP B 1 218 ? -19.094 21.312 13.258 1 52.5 218 ASP B O 1
ATOM 3437 N N . GLU B 1 219 ? -20.578 20.375 11.867 1 55.38 219 GLU B N 1
ATOM 3438 C CA . GLU B 1 219 ? -19.906 20.75 10.625 1 55.38 219 GLU B CA 1
ATOM 3439 C C . GLU B 1 219 ? -19.594 22.234 10.594 1 55.38 219 GLU B C 1
ATOM 3441 O O . GLU B 1 219 ? -18.562 22.656 10.055 1 55.38 219 GLU B O 1
ATOM 3446 N N . ARG B 1 220 ? -20.484 23.047 11.156 1 51.78 220 ARG B N 1
ATOM 3447 C CA . ARG B 1 220 ? -20.312 24.5 11.172 1 51.78 220 ARG B CA 1
ATOM 3448 C C . ARG B 1 220 ? -19.125 24.906 12.031 1 51.78 220 ARG B C 1
ATOM 3450 O O . ARG B 1 220 ? -18.359 25.797 11.648 1 51.78 220 ARG B O 1
ATOM 3457 N N . GLU B 1 221 ? -19.078 24.141 13.023 1 53.25 221 GLU B N 1
ATOM 3458 C CA . GLU B 1 221 ? -17.953 24.422 13.914 1 53.25 221 GLU B CA 1
ATOM 3459 C C . GLU B 1 221 ? -16.641 23.969 13.312 1 53.25 221 GLU B C 1
ATOM 3461 O O . GLU B 1 221 ? -15.602 24.609 13.508 1 53.25 221 GLU B O 1
ATOM 3466 N N . LEU B 1 222 ? -16.719 22.922 12.547 1 56.5 222 LEU B N 1
ATOM 3467 C CA . LEU B 1 222 ? -15.523 22.391 11.906 1 56.5 222 LEU B CA 1
ATOM 3468 C C . LEU B 1 222 ? -14.992 23.344 10.852 1 56.5 222 LEU B C 1
ATOM 3470 O O . LEU B 1 222 ? -13.781 23.547 10.734 1 56.5 222 LEU B O 1
ATOM 3474 N N . ALA B 1 223 ? -15.891 23.953 10.188 1 54.22 223 ALA B N 1
ATOM 3475 C CA . ALA B 1 223 ? -15.555 24.891 9.125 1 54.22 223 ALA B CA 1
ATOM 3476 C C . ALA B 1 223 ? -14.945 26.172 9.695 1 54.22 223 ALA B C 1
ATOM 3478 O O . ALA B 1 223 ? -14.172 26.844 9.016 1 54.22 223 ALA B O 1
ATOM 3479 N N . ALA B 1 224 ? -15.25 26.453 10.906 1 50 224 ALA B N 1
ATOM 3480 C CA . ALA B 1 224 ? -14.836 27.703 11.531 1 50 224 ALA B CA 1
ATOM 3481 C C . ALA B 1 224 ? -13.438 27.578 12.125 1 50 224 ALA B C 1
ATOM 3483 O O . ALA B 1 224 ? -12.844 28.578 12.531 1 50 224 ALA B O 1
ATOM 3484 N N . MET B 1 225 ? -12.961 26.281 12.125 1 55.78 225 MET B N 1
ATOM 3485 C CA . MET B 1 225 ? -11.648 26.109 12.75 1 55.78 225 MET B CA 1
ATOM 3486 C C . MET B 1 225 ? -10.539 26.625 11.836 1 55.78 225 MET B C 1
ATOM 3488 O O . MET B 1 225 ? -10.57 26.406 10.625 1 55.78 225 MET B O 1
ATOM 3492 N N . PRO B 1 226 ? -9.688 27.422 12.258 1 52 226 PRO B N 1
ATOM 3493 C CA . PRO B 1 226 ? -8.617 28.016 11.453 1 52 226 PRO B CA 1
ATOM 3494 C C . PRO B 1 226 ? -7.738 26.969 10.773 1 52 226 PRO B C 1
ATOM 3496 O O . PRO B 1 226 ? -7.566 25.859 11.312 1 52 226 PRO B O 1
ATOM 3499 N N . ALA B 1 227 ? -7.551 27.125 9.516 1 53.44 227 ALA B N 1
ATOM 3500 C CA . ALA B 1 227 ? -6.574 26.312 8.805 1 53.44 227 ALA B CA 1
ATOM 3501 C C . ALA B 1 227 ? -5.242 26.266 9.539 1 53.44 227 ALA B C 1
ATOM 3503 O O . ALA B 1 227 ? -4.746 27.312 9.992 1 53.44 227 ALA B O 1
ATOM 3504 N N . GLU B 1 228 ? -4.746 25.078 10.125 1 48.81 228 GLU B N 1
ATOM 3505 C CA . GLU B 1 228 ? -3.438 25.047 10.766 1 48.81 228 GLU B CA 1
ATOM 3506 C C . GLU B 1 228 ? -2.34 24.719 9.758 1 48.81 228 GLU B C 1
ATOM 3508 O O . GLU B 1 228 ? -2.57 23.984 8.797 1 48.81 228 GLU B O 1
#

Sequence (456 aa):
MLRFSTRHQLFLVLVALFVTCLLVADIVAGKYFQVGALEMSVGTVTFPIAFLLTDIVNEYYGRPGARMMTGIGMAMLVVAFSLIYMSRTLPVSDGSPVGQEPFDAVFGISMRLFVASLVAYLISQIVDIHAFHFVKGITESKHLWLRAIGSTAVSQVVDTFVVTFGCLAGLRSTSDILVIFGTSYLYKIIVAVMLTPLVYVAHDLITRRMGIEPAPHDERELAAMPAEMLRFSTRHQLFLVLVALFVTCLLVADIVAGKYFQVGALEMSVGTVTFPIAFLLTDIVNEYYGRPGARMMTGIGMAMLVVAFSLIYMSRTLPVSDGSPVGQEPFDAVFGISMRLFVASLVAYLISQIVDIHAFHFVKGITESKHLWLRAIGSTAVSQVVDTFVVTFGCLAGLRSTSDILVIFGTSYLYKIIVAVMLTPLVYVAHDLITRRMGIEPAPHDERELAAMPAE

Secondary structure (DSSP, 8-state):
-----HHHHHHHHHHHHHHHHHHHHHHHTT-EEEETTEEEEGGGGGHHHHHHHHHHHHHHHHHHHHHHHHHHHHHHHHHHHHHHHHHHHSPBPTT-SS-HHHHHHHHHHHHHHHHHHHHHHHHHHHHHHHHHHHHHHHS-TT-HHHHHHHHHHHHHHHHHHHHHHHHHBTTB-HHHHHHHHHHHHHHHHHHHHHTHHHHHHHHHIIIIIH-PPPPPSSHHHHHTS---/-----HHHHHHHHHHHHHHHHHHHHHHHTT-EEEETTEEEEGGGGGHHHHHHHHHHHHHHHHHHHHHHHHHHHHHHHHHHHHHHHHHHHSPBPTT-SS-HHHHHHHHHHHHHHHHHHHHHHHHHHHHHHHHHHHHHHHS-TT-HHHHHHHHHHHHHHHHHHHHHHHHHBTTB-HHHHHHHHHHHHHHHHHHHHHTHHHHHHHHHIIIIIH-PPPPPSSHHHHHTS---

Solvent-accessible surface area (backbone atoms only — not comparable to full-atom values): 23429 Å² total; per-residue (Å²): 41,89,34,64,40,69,68,54,48,49,50,46,52,52,41,46,50,43,35,46,42,53,50,50,21,37,54,47,32,38,29,23,28,55,63,87,94,40,42,36,44,46,24,60,71,40,43,60,56,48,50,50,51,48,49,52,33,36,45,48,46,24,66,68,40,36,50,50,44,52,49,51,36,51,53,47,46,53,53,47,48,54,53,52,52,52,51,67,69,51,57,67,32,93,82,28,83,28,50,64,63,38,46,45,51,41,52,50,42,17,52,34,29,49,52,18,48,54,51,27,48,59,52,43,56,55,48,47,64,50,43,52,61,48,48,64,67,66,53,70,91,81,54,62,65,58,51,52,52,50,52,48,56,56,52,42,51,54,36,42,46,38,34,47,47,47,53,38,61,93,76,50,55,70,70,57,49,51,51,31,34,50,46,44,46,51,48,50,51,53,44,55,61,66,42,50,65,53,49,53,52,50,44,48,48,41,36,69,72,65,63,48,68,66,36,60,86,46,68,70,56,25,61,67,39,68,65,79,40,90,33,64,40,70,67,53,49,49,50,46,50,51,39,46,51,43,36,46,42,53,51,49,20,37,55,47,32,37,29,22,26,56,62,86,96,39,43,36,45,46,22,59,73,42,44,61,57,48,51,52,52,47,50,51,33,35,46,47,44,24,65,69,40,36,50,49,42,52,50,50,36,52,55,45,47,53,53,48,48,54,52,51,52,53,51,66,69,52,56,68,33,92,83,26,82,30,49,63,64,36,47,45,49,40,52,50,43,17,50,36,28,50,53,18,48,54,51,27,48,59,52,44,56,55,47,46,66,51,44,52,60,48,49,66,66,68,54,70,91,81,54,61,64,58,51,50,52,51,54,48,55,56,52,41,50,54,37,41,46,38,34,47,48,46,53,37,61,92,76,53,55,71,69,56,50,51,50,32,33,50,46,43,44,50,49,51,52,52,44,55,62,66,42,49,65,53,50,52,52,50,46,47,48,40,35,70,70,65,64,48,71,66,37,62,86,46,66,69,55,26,59,67,39,70,63,78

pLDDT: mean 83.66, std 15.87, range [36.22, 98.5]

InterPro domains:
  IPR003744 Queuosine precursor transporter [MF_02088] (12-212)
  IPR003744 Queuosine precursor transporter [PF02592] (42-201)
  IPR003744 Queuosine precursor transporter [PTHR34300] (6-206)
  IPR003744 Queuosine precursor transporter [TIGR00697] (14-208)

Radius of gyration: 23.06 Å; Cα contacts (8 Å, |Δi|>4): 570; chains: 2; bounding box: 67×54×51 Å

Organism: NCBI:txid927083

Foldseek 3Di:
DPPDAPLRVVLVVLLVLLLVLLLVLLLQQLDWDDDPPAIEGPSLVSLLVNLLSLLLCCFAVNPVSSCVSVVVSLVVLVVVLVVLVVVLPDDDDPPDPDDNVVSCSRVVLSNLLSVLQNVLVVVLVVVVVVVVVVVVPPDDPPCVPVSSLVSCLVSVLSSLLSNLCSRCPPPDDPVVSVRRSVSSSVVSSVSSVVCVVVSVVVVCCCCVVVVRHTQDNDVVSNVPDDDD/DPPDAPLRVVLVVLLVLLLVLLLVLLLQQLDWDDDPPAIEGPSLVSLLVNLLSLLLCCFAVNPVSSCVSVVVSLVVLVVVLVVLVVVLPDDDDPPDPDDNVVSCSRVVLSNLLSVLQNVLVVVLVVVVVVVVVVVVPPDDPPCVVCVSLVSCLVSVLSSLLSNLCSRCPPPDDPVVSVRRSVSSSVVSSVSSVVCVVVSVVVVCCCCVVVVRHTQDNDVVSNVPDDDD

Nearest PDB structures (foldseek):
  7xtq-assembly1_R  TM=2.090E-01  e=1.823E+00  Homo sapiens
  8wto-assembly1_B  TM=2.642E-01  e=8.001E+00  Arabidopsis thaliana
  2l6g-assembly1_A  TM=3.286E-01  e=4.279E+00  unclassified
  2elb-assembly1_A-2  TM=1.909E-01  e=7.238E+00  Homo sapiens